Protein AF-A0A060TAT3-F1 (afdb_monomer)

Foldseek 3Di:
DDDDDDDDDDDDDDDDDDDDDDDDDDDDDPDVVVVVVVVVVVVVVVVVVVVVLVVLQVVLVVVLVVLQVCQVVVNHQLVSLVSVLCVLVDPPPPDPDPDPDDGDRDQNVVSLVVCLVPLVSLVVNLVVLVVCCVRPPPCVVLSVLSNLLSVLSNVVVVLVPDPVSVVVVVCVVVLCVVQPPDALVRLVVVLVVLVVVLVVVDPVDDNSNSVVSNSVSSNVNSSNVSVVSSVVSVVSVLVVQVVVVVVVVVVVVVVVVVVVVVCVVVPPPPPPDDPVVVVPPPDPPPPPDDDPVRVVVVVVVVVVVVVPDSDDDDDPPPPPPPPPDDDDDPPPPPQQVLNVVVVVVVPPDADPQKDWDDAWDVVLKAPFADAWDKTKIFGWDQDDDPVQPDPVDGDDTDGFWMKMKTFASPCQPPPDAKDKDKAAPPPDPDDDPQGKIKIWIGDPPRYMIIIHIGTPAAWQPDPDPPSFADFDDHRRITIGTTTHDDDDDDD

Secondary structure (DSSP, 8-state):
------------------------------SHHHHHHHHHHHHHHHHHHHHHHHHHHHHHHHHHHHHHHHHHTT---HHHHHHHHHTTT-S------S---------HHHHHHHHTT-HHHHHHHHHHHHHHHHH-SSSHHHHHHHHHHHHHHHHHHHHHH-TTHHHHGGGHHHHHHHHTT--HHHHHHHHHHHHHHHHTT-TTS-HHHHHHHHHHHHHHHHHHHHHHHHHHHHHHHHHHHHHHHHHHHHHHHHHHHHHHHHGGGGTT------GGGG-------------HHHHHHHHHHHHHHHHHSS--PPPP--S-------SPPP------HHHHHHHHHHHSPPPTTEEE---B-GGGS-SSSBPPEEEEEEEEE----TT---TTSPPPPEEEEEEEEEE-GGGTT-SSPPEEEEE-TT---S--SS-EEEEEEE-SSSBPPEEEEEE---B----STT---EEEEETTEEEEEEEBPP-----

Nearest PDB structures (foldseek):
  6ixg-assembly2_B  TM=2.049E-01  e=6.832E-01  Homo sapiens
  2v0o-assembly2_C  TM=2.155E-01  e=4.181E+00  Homo sapiens

Radius of gyration: 39.92 Å; Cα contacts (8 Å, |Δi|>4): 428; chains: 1; bounding box: 132×78×106 Å

Sequence (491 aa):
MSEYRFRGGRSDGRDRSRSPGRAVPRFQTPHMDRLANRRGARTEERQAAAWIASEDEFVLNQRKQGAVIRVRDGRAKPIDYLVAVLMPLDTHKQVQDDDEKEFDIRDPVELISSLAQEQKSLATLSEDAQGYLSLDKNHRDFWQMIVDLTNYTIAQFDDQDDPENRLVNTVAPDIDNVLRGKSYDELVTLEQKVNTMLNSGSPAVDTDFWSRMLKELLARKAKARLSQLYEQSLQKRVDDLKAEQRLLAQRTALELERKMTKSEDSKNLKIDYDPSMESGEMGSETKESVSYDEFMEQLQSRRSEIVTKRFVPKAPQRLNAEPFVDEPPQPEKVQDPVELLFLRESEIPLRENEEPFTNEEPQYSSSSGIKPKYLARVVNIIEWNKHNGNPDEPPPKAVNGYRFNIYYPQLINSKKAPTYKIVREGGKRRWYGNDECIIVFKAPDYYQDIAFRILDRQWDQSAHENAGFYSKFENGVLRLNFKFKRMVYRK

InterPro domains:
  IPR018816 Splicing factor cactin, central domain [PF10312] (43-229)
  IPR019134 Splicing factor Cactin, C-terminal [PF09732] (370-491)

Mean predicted aligned error: 20.98 Å

Solvent-accessible surface area (backbone atoms only — not comparable to full-atom values): 29689 Å² total; per-residue (Å²): 134,88,83,82,87,85,91,86,83,88,81,89,87,82,89,86,88,89,86,83,90,83,84,86,83,92,75,92,74,83,61,61,63,56,50,52,51,50,49,51,49,50,51,50,52,47,50,50,50,50,49,50,52,52,48,43,49,49,52,44,50,53,52,51,53,52,24,53,52,26,50,66,69,75,65,50,51,78,60,25,37,54,49,51,41,46,54,60,65,52,86,79,80,83,70,93,64,98,73,84,69,89,66,86,71,58,58,65,64,59,51,53,60,65,38,59,85,36,65,69,62,39,51,53,43,36,55,54,34,52,60,42,41,76,51,36,80,88,51,32,68,60,32,47,36,51,36,53,41,44,52,50,55,52,49,53,57,61,48,70,77,39,75,76,47,57,68,62,52,70,50,46,65,60,50,48,61,72,59,57,93,63,50,63,68,55,47,52,54,46,50,53,51,51,51,52,56,64,72,61,65,50,92,86,57,63,63,67,60,55,53,49,48,48,54,53,47,52,46,49,43,34,47,50,51,51,52,52,51,46,52,50,21,52,51,44,42,52,51,50,52,49,50,53,50,50,53,51,50,51,53,52,50,53,54,49,50,58,49,54,67,63,49,58,79,54,82,75,65,78,76,77,83,56,76,68,78,76,66,63,86,68,76,84,71,82,71,80,85,72,53,72,69,59,49,51,50,53,51,50,52,53,51,50,52,57,68,70,43,92,68,82,75,79,70,75,77,62,91,73,65,72,75,81,89,73,76,87,73,72,84,73,70,79,72,50,73,45,56,53,49,50,53,56,61,68,69,53,77,73,53,100,48,43,43,85,48,79,62,64,37,71,90,69,27,54,94,58,60,46,77,62,53,69,52,38,31,38,31,45,39,72,74,82,46,96,86,51,73,56,87,91,58,77,55,75,72,38,85,39,31,43,37,37,41,38,40,35,69,88,42,56,86,51,92,64,74,66,48,74,47,80,48,58,77,86,78,63,94,67,80,72,74,89,42,64,25,34,42,32,39,42,47,69,73,72,36,25,26,46,23,31,69,41,76,42,64,61,65,26,78,55,90,53,100,81,28,52,54,44,80,51,75,56,82,24,33,40,37,44,31,36,25,49,52,82,83,78,84,78,129

Structure (mmCIF, N/CA/C/O backbone):
data_AF-A0A060TAT3-F1
#
_entry.id   AF-A0A060TAT3-F1
#
loop_
_atom_site.group_PDB
_atom_site.id
_atom_site.type_symbol
_atom_site.label_atom_id
_atom_site.label_alt_id
_atom_site.label_comp_id
_atom_site.label_asym_id
_atom_site.label_entity_id
_atom_site.label_seq_id
_atom_site.pdbx_PDB_ins_code
_atom_site.Cartn_x
_atom_site.Cartn_y
_atom_site.Cartn_z
_atom_site.occupancy
_atom_site.B_iso_or_equiv
_atom_site.auth_seq_id
_atom_site.auth_comp_id
_atom_site.auth_asym_id
_atom_site.auth_atom_id
_atom_site.pdbx_PDB_model_num
ATOM 1 N N . MET A 1 1 ? 60.751 -5.055 40.871 1.00 37.62 1 MET A N 1
ATOM 2 C CA . MET A 1 1 ? 62.130 -5.463 41.199 1.00 37.62 1 MET A CA 1
ATOM 3 C C . MET A 1 1 ? 62.226 -6.962 41.007 1.00 37.62 1 MET A C 1
ATOM 5 O O . MET A 1 1 ? 61.554 -7.705 41.709 1.00 37.62 1 MET A O 1
ATOM 9 N N . SER A 1 2 ? 62.945 -7.356 39.956 1.00 35.03 2 SER A N 1
ATOM 10 C CA . SER A 1 2 ? 63.431 -8.716 39.711 1.00 35.03 2 SER A CA 1
ATOM 11 C C . SER A 1 2 ? 64.330 -9.195 40.844 1.00 35.03 2 SER A C 1
ATOM 13 O O . SER A 1 2 ? 65.024 -8.362 41.408 1.00 35.03 2 SER A O 1
ATOM 15 N N . GLU A 1 3 ? 64.386 -10.510 41.067 1.00 32.31 3 GLU A N 1
ATOM 16 C CA . GLU A 1 3 ? 65.619 -11.309 41.248 1.00 32.31 3 GLU A CA 1
ATOM 17 C C . GLU A 1 3 ? 65.210 -12.780 41.484 1.00 32.31 3 GLU A C 1
ATOM 19 O O . GLU A 1 3 ? 64.472 -13.091 42.408 1.00 32.31 3 GLU A O 1
ATOM 24 N N . TYR A 1 4 ? 65.310 -13.680 40.502 1.00 30.86 4 TYR A N 1
ATOM 25 C CA . TYR A 1 4 ? 66.477 -14.459 40.050 1.00 30.86 4 TYR A CA 1
ATOM 26 C C . TYR A 1 4 ? 67.124 -15.402 41.092 1.00 30.86 4 TYR A C 1
ATOM 28 O O . TYR A 1 4 ? 67.922 -14.978 41.910 1.00 30.86 4 TYR A O 1
ATOM 36 N N . ARG A 1 5 ? 66.837 -16.707 40.899 1.00 30.36 5 ARG A N 1
ATOM 37 C CA . ARG A 1 5 ? 67.712 -17.909 40.943 1.00 30.36 5 ARG A CA 1
ATOM 38 C C . ARG A 1 5 ? 68.649 -18.125 42.154 1.00 30.36 5 ARG A C 1
ATOM 40 O O . ARG A 1 5 ? 69.517 -17.307 42.394 1.00 30.36 5 ARG A O 1
ATOM 47 N N . PHE A 1 6 ? 68.723 -19.368 42.661 1.00 31.50 6 PHE A N 1
ATOM 48 C CA . PHE A 1 6 ? 69.771 -20.339 42.264 1.00 31.50 6 PHE A CA 1
ATOM 49 C C . PHE A 1 6 ? 69.633 -21.737 42.918 1.00 31.50 6 PHE A C 1
ATOM 51 O O . PHE A 1 6 ? 69.421 -21.867 44.113 1.00 31.50 6 PHE A O 1
ATOM 58 N N . ARG A 1 7 ? 69.831 -22.750 42.058 1.00 30.52 7 ARG A N 1
ATOM 59 C CA . ARG A 1 7 ? 70.445 -24.092 42.209 1.00 30.52 7 ARG A CA 1
ATOM 60 C C . ARG A 1 7 ? 70.282 -24.937 43.484 1.00 30.52 7 ARG A C 1
ATOM 62 O O . ARG A 1 7 ? 70.786 -24.603 44.544 1.00 30.52 7 ARG A O 1
ATOM 69 N N . GLY A 1 8 ? 69.943 -26.201 43.228 1.00 30.80 8 GLY A N 1
ATOM 70 C CA . GLY A 1 8 ? 70.517 -27.366 43.906 1.00 30.80 8 GLY A CA 1
ATOM 71 C C . GLY A 1 8 ? 70.014 -28.654 43.257 1.00 30.80 8 GLY A C 1
ATOM 72 O O . GLY A 1 8 ? 68.814 -28.879 43.219 1.00 30.80 8 GLY A O 1
ATOM 73 N N . GLY A 1 9 ? 70.905 -29.464 42.683 1.00 29.52 9 GLY A N 1
ATOM 74 C CA . GLY A 1 9 ? 70.575 -30.758 42.079 1.00 29.52 9 GLY A CA 1
ATOM 75 C C . GLY A 1 9 ? 71.502 -31.866 42.580 1.00 29.52 9 GLY A C 1
ATOM 76 O O . GLY A 1 9 ? 72.543 -31.552 43.157 1.00 29.52 9 GLY A O 1
ATOM 77 N N . ARG A 1 10 ? 71.143 -33.112 42.208 1.00 32.22 10 ARG A N 1
ATOM 78 C CA . ARG A 1 10 ? 71.786 -34.436 42.449 1.00 32.22 10 ARG A CA 1
ATOM 79 C C . ARG A 1 10 ? 71.304 -35.133 43.736 1.00 32.22 10 ARG A C 1
ATOM 81 O O . ARG A 1 10 ? 71.122 -34.453 44.731 1.00 32.22 10 ARG A O 1
ATOM 88 N N . SER A 1 11 ? 71.085 -36.449 43.818 1.00 31.08 11 SER A N 1
ATOM 89 C CA . SER A 1 11 ? 71.169 -37.608 42.901 1.00 31.08 11 SER A CA 1
ATOM 90 C C . SER A 1 11 ? 70.592 -38.847 43.628 1.00 31.08 11 SER A C 1
ATOM 92 O O . SER A 1 11 ? 70.375 -38.784 44.833 1.00 31.08 11 SER A O 1
ATOM 94 N N . ASP A 1 12 ? 70.448 -39.958 42.891 1.00 34.22 12 ASP A N 1
ATOM 95 C CA . ASP A 1 12 ? 70.197 -41.350 43.328 1.00 34.22 12 ASP A CA 1
ATOM 96 C C . ASP A 1 12 ? 68.744 -41.718 43.674 1.00 34.22 12 ASP A C 1
ATOM 98 O O . ASP A 1 12 ? 68.076 -41.053 44.446 1.00 34.22 12 ASP A O 1
ATOM 102 N N . GLY A 1 13 ? 68.145 -42.794 43.165 1.00 30.94 13 GLY A N 1
ATOM 103 C CA . GLY A 1 13 ? 68.623 -43.903 42.344 1.00 30.94 13 GLY A CA 1
ATOM 104 C C . GLY A 1 13 ? 67.716 -45.114 42.601 1.00 30.94 13 GLY A C 1
ATOM 105 O O . GLY A 1 13 ? 67.409 -45.385 43.759 1.00 30.94 13 GLY A O 1
ATOM 106 N N . ARG A 1 14 ? 67.290 -45.807 41.530 1.00 36.00 14 ARG A N 1
ATOM 107 C CA . ARG A 1 14 ? 67.058 -47.270 41.386 1.00 36.00 14 ARG A CA 1
ATOM 108 C C . ARG A 1 14 ? 66.013 -47.570 40.298 1.00 36.00 14 ARG A C 1
ATOM 110 O O . ARG A 1 14 ? 64.833 -47.287 40.454 1.00 36.00 14 ARG A O 1
ATOM 117 N N . ASP A 1 15 ? 66.523 -48.093 39.176 1.00 34.56 15 ASP A N 1
ATOM 118 C CA . ASP A 1 15 ? 66.200 -49.398 38.561 1.00 34.56 15 ASP A CA 1
ATOM 119 C C . ASP A 1 15 ? 64.866 -50.076 38.938 1.00 34.56 15 ASP A C 1
ATOM 121 O O . ASP A 1 15 ? 64.507 -50.130 40.104 1.00 34.56 15 ASP A O 1
ATOM 125 N N . ARG A 1 16 ? 64.145 -50.814 38.087 1.00 35.34 16 ARG A N 1
ATOM 126 C CA . ARG A 1 16 ? 64.180 -51.190 36.659 1.00 35.34 16 ARG A CA 1
ATOM 127 C C . ARG A 1 16 ? 62.972 -52.127 36.493 1.00 35.34 16 ARG A C 1
ATOM 129 O O . ARG A 1 16 ? 62.815 -53.048 37.290 1.00 35.34 16 ARG A O 1
ATOM 136 N N . SER A 1 17 ? 62.202 -52.010 35.417 1.00 36.19 17 SER A N 1
ATOM 137 C CA . SER A 1 17 ? 61.593 -53.185 34.764 1.00 36.19 17 SER A CA 1
ATOM 138 C C . SER A 1 17 ? 61.330 -52.851 33.297 1.00 36.19 17 SER A C 1
ATOM 140 O O . SER A 1 17 ? 60.596 -51.924 32.973 1.00 36.19 17 SER A O 1
ATOM 142 N N . ARG A 1 18 ? 62.011 -53.576 32.406 1.00 34.19 18 ARG A N 1
ATOM 143 C CA . ARG A 1 18 ? 61.901 -53.496 30.943 1.00 34.19 18 ARG A CA 1
ATOM 144 C C . ARG A 1 18 ? 60.857 -54.494 30.445 1.00 34.19 18 ARG A C 1
ATOM 146 O O . ARG A 1 18 ? 60.879 -55.631 30.914 1.00 34.19 18 ARG A O 1
ATOM 153 N N . SER A 1 19 ? 60.130 -54.130 29.382 1.00 36.72 19 SER A N 1
ATOM 154 C CA . SER A 1 19 ? 60.137 -54.765 28.032 1.00 36.72 19 SER A CA 1
ATOM 155 C C . SER A 1 19 ? 58.791 -54.554 27.300 1.00 36.72 19 SER A C 1
ATOM 157 O O . SER A 1 19 ? 57.791 -54.331 27.972 1.00 36.72 19 SER A O 1
ATOM 159 N N . PRO A 1 20 ? 58.684 -54.774 25.971 1.00 45.22 20 PRO A N 1
ATOM 160 C CA . PRO A 1 20 ? 59.514 -54.281 24.865 1.00 45.22 20 PRO A CA 1
ATOM 161 C C . PRO A 1 20 ? 58.661 -53.631 23.735 1.00 45.22 20 PRO A C 1
ATOM 163 O O . PRO A 1 20 ? 57.437 -53.707 23.726 1.00 45.22 20 PRO A O 1
ATOM 166 N N . GLY A 1 21 ? 59.316 -52.953 22.784 1.00 36.34 21 GLY A N 1
ATOM 167 C CA . GLY A 1 21 ? 58.682 -52.062 21.802 1.00 36.34 21 GLY A CA 1
ATOM 168 C C . GLY A 1 21 ? 57.994 -52.691 20.582 1.00 36.34 21 GLY A C 1
ATOM 169 O O . GLY A 1 21 ? 58.075 -53.891 20.327 1.00 36.34 21 GLY A O 1
ATOM 170 N N . ARG A 1 22 ? 57.378 -51.821 19.766 1.00 32.12 22 ARG A N 1
ATOM 171 C CA . ARG A 1 22 ? 57.072 -52.088 18.353 1.00 32.12 22 ARG A CA 1
ATOM 172 C C . ARG A 1 22 ? 57.043 -50.793 17.531 1.00 32.12 22 ARG A C 1
ATOM 174 O O . ARG A 1 22 ? 56.661 -49.738 18.024 1.00 32.12 22 ARG A O 1
ATOM 181 N N . ALA A 1 23 ? 57.523 -50.915 16.298 1.00 36.69 23 ALA A N 1
ATOM 182 C CA . ALA A 1 23 ? 57.839 -49.861 15.345 1.00 36.69 23 ALA A CA 1
ATOM 183 C C . ALA A 1 23 ? 56.617 -49.141 14.730 1.00 36.69 23 ALA A C 1
ATOM 185 O O . ALA A 1 23 ? 55.512 -49.675 14.680 1.00 36.69 23 ALA A O 1
ATOM 186 N N . VAL A 1 24 ? 56.888 -47.929 14.236 1.00 46.41 24 VAL A N 1
ATOM 187 C CA . VAL A 1 24 ? 56.009 -46.966 13.537 1.00 46.41 24 VAL A CA 1
ATOM 188 C C . VAL A 1 24 ? 55.387 -47.556 12.253 1.00 46.41 24 VAL A C 1
ATOM 190 O O . VAL A 1 24 ? 56.015 -48.405 11.619 1.00 46.41 24 VAL A O 1
ATOM 193 N N . PRO A 1 25 ? 54.241 -47.027 11.773 1.00 42.84 25 PRO A N 1
ATOM 194 C CA . PRO A 1 25 ? 54.358 -46.301 10.507 1.00 42.84 25 PRO A CA 1
ATOM 195 C C . PRO A 1 25 ? 53.511 -45.021 10.410 1.00 42.84 25 PRO A C 1
ATOM 197 O O . PRO A 1 25 ? 52.386 -44.906 10.887 1.00 42.84 25 PRO A O 1
ATOM 200 N N . ARG A 1 26 ? 54.106 -44.057 9.714 1.00 47.06 26 ARG A N 1
ATOM 201 C CA . ARG A 1 26 ? 53.543 -42.798 9.232 1.00 47.06 26 ARG A CA 1
ATOM 202 C C . ARG A 1 26 ? 52.521 -43.096 8.124 1.00 47.06 26 ARG A C 1
ATOM 204 O O . ARG A 1 26 ? 52.922 -43.599 7.081 1.00 47.06 26 ARG A O 1
ATOM 211 N N . PHE A 1 27 ? 51.251 -42.730 8.308 1.00 39.78 27 PHE A N 1
ATOM 212 C CA . PHE A 1 27 ? 50.271 -42.643 7.216 1.00 39.78 27 PHE A CA 1
ATOM 213 C C . PHE A 1 27 ? 49.669 -41.238 7.131 1.00 39.78 27 PHE A C 1
ATOM 215 O O . PHE A 1 27 ? 49.201 -40.665 8.110 1.00 39.78 27 PHE A O 1
ATOM 222 N N . GLN A 1 28 ? 49.750 -40.682 5.924 1.00 46.25 28 GLN A N 1
ATOM 223 C CA . GLN A 1 28 ? 49.116 -39.448 5.479 1.00 46.25 28 GLN A CA 1
ATOM 224 C C . GLN A 1 28 ? 47.589 -39.590 5.517 1.00 46.25 28 GLN A C 1
ATOM 226 O O . GLN A 1 28 ? 47.087 -40.617 5.081 1.00 46.25 28 GLN A O 1
ATOM 231 N N . THR A 1 29 ? 46.860 -38.549 5.933 1.00 46.97 29 THR A N 1
ATOM 232 C CA . THR A 1 29 ? 45.615 -38.091 5.268 1.00 46.97 29 THR A CA 1
ATOM 233 C C . THR A 1 29 ? 45.132 -36.731 5.827 1.00 46.97 29 THR A C 1
ATOM 235 O O . THR A 1 29 ? 44.264 -36.688 6.688 1.00 46.97 29 THR A O 1
ATOM 238 N N . PRO A 1 30 ? 45.587 -35.575 5.296 1.00 50.81 30 PRO A N 1
ATOM 239 C CA . PRO A 1 30 ? 44.972 -34.263 5.562 1.00 50.81 30 PRO A CA 1
ATOM 240 C C . PRO A 1 30 ? 43.767 -33.956 4.642 1.00 50.81 30 PRO A C 1
ATOM 242 O O . PRO A 1 30 ? 43.375 -32.799 4.486 1.00 50.81 30 PRO A O 1
ATOM 245 N N . HIS A 1 31 ? 43.214 -34.962 3.950 1.00 47.78 31 HIS A N 1
ATOM 246 C CA . HIS A 1 31 ? 42.225 -34.755 2.884 1.00 47.78 31 HIS A CA 1
ATOM 247 C C . HIS A 1 31 ? 40.765 -34.940 3.345 1.00 47.78 31 HIS A C 1
ATOM 249 O O . HIS A 1 31 ? 39.872 -34.308 2.782 1.00 47.78 31 HIS A O 1
ATOM 255 N N . MET A 1 32 ? 40.496 -35.750 4.380 1.00 45.78 32 MET A N 1
ATOM 256 C CA . MET A 1 32 ? 39.121 -35.996 4.855 1.00 45.78 32 MET A CA 1
ATOM 257 C C . MET A 1 32 ? 38.583 -34.872 5.755 1.00 45.78 32 MET A C 1
ATOM 259 O O . MET A 1 32 ? 37.434 -34.469 5.578 1.00 45.78 32 MET A O 1
ATOM 263 N N . ASP A 1 33 ? 39.422 -34.259 6.597 1.00 50.03 33 ASP A N 1
ATOM 264 C CA . ASP A 1 33 ? 39.022 -33.100 7.416 1.00 50.03 33 ASP A CA 1
ATOM 265 C C . ASP A 1 33 ? 38.745 -31.850 6.574 1.00 50.03 33 ASP A C 1
ATOM 267 O O . ASP A 1 33 ? 37.826 -31.090 6.864 1.00 50.03 33 ASP A O 1
ATOM 271 N N . ARG A 1 34 ? 39.461 -31.654 5.456 1.00 49.47 34 ARG A N 1
ATOM 272 C CA . ARG A 1 34 ? 39.168 -30.553 4.518 1.00 49.47 34 ARG A CA 1
ATOM 273 C C . ARG A 1 34 ? 37.835 -30.737 3.792 1.00 49.47 34 ARG A C 1
ATOM 275 O O . ARG A 1 34 ? 37.200 -29.745 3.450 1.00 49.47 34 ARG A O 1
ATOM 282 N N . LEU A 1 35 ? 37.406 -31.976 3.547 1.00 50.06 35 LEU A N 1
ATOM 283 C CA . LEU A 1 35 ? 36.107 -32.276 2.936 1.00 50.06 35 LEU A CA 1
ATOM 284 C C . LEU A 1 35 ? 34.961 -32.151 3.947 1.00 50.06 35 LEU A C 1
ATOM 286 O O . LEU A 1 35 ? 33.912 -31.623 3.587 1.00 50.06 35 LEU A O 1
ATOM 290 N N . ALA A 1 36 ? 35.160 -32.585 5.195 1.00 52.50 36 ALA A N 1
ATOM 291 C CA . ALA A 1 36 ? 34.190 -32.416 6.277 1.00 52.50 36 ALA A CA 1
ATOM 292 C C . ALA A 1 36 ? 34.006 -30.935 6.650 1.00 52.50 36 ALA A C 1
ATOM 294 O O . ALA A 1 36 ? 32.874 -30.463 6.712 1.00 52.50 36 ALA A O 1
ATOM 295 N N . ASN A 1 37 ? 35.100 -30.173 6.757 1.00 55.16 37 ASN A N 1
ATOM 296 C CA . ASN A 1 37 ? 35.053 -28.734 7.024 1.00 55.16 37 ASN A CA 1
ATOM 297 C C . ASN A 1 37 ? 34.470 -27.942 5.835 1.00 55.16 37 ASN A C 1
ATOM 299 O O . ASN A 1 37 ? 33.720 -26.996 6.027 1.00 55.16 37 ASN A O 1
ATOM 303 N N . ARG A 1 38 ? 34.703 -28.382 4.585 1.00 52.72 38 ARG A N 1
ATOM 304 C CA . ARG A 1 38 ? 33.996 -27.847 3.400 1.00 52.72 38 ARG A CA 1
ATOM 305 C C . ARG A 1 38 ? 32.508 -28.194 3.376 1.00 52.72 38 ARG A C 1
ATOM 307 O O . ARG A 1 38 ? 31.738 -27.442 2.794 1.00 52.72 38 ARG A O 1
ATOM 314 N N . ARG A 1 39 ? 32.090 -29.332 3.939 1.00 54.44 39 ARG A N 1
ATOM 315 C CA . ARG A 1 39 ? 30.668 -29.701 4.047 1.00 54.44 39 ARG A CA 1
ATOM 316 C C . ARG A 1 39 ? 29.967 -28.886 5.135 1.00 54.44 39 ARG A C 1
ATOM 318 O O . ARG A 1 39 ? 28.882 -28.401 4.849 1.00 54.44 39 ARG A O 1
ATOM 325 N N . GLY A 1 40 ? 30.613 -28.680 6.287 1.00 60.47 40 GLY A N 1
ATOM 326 C CA . GLY A 1 40 ? 30.165 -27.778 7.357 1.00 60.47 40 GLY A CA 1
ATOM 327 C C . GLY A 1 40 ? 30.056 -26.322 6.895 1.00 60.47 40 GLY A C 1
ATOM 328 O O . GLY A 1 40 ? 28.987 -25.726 6.990 1.00 60.47 40 GLY A O 1
ATOM 329 N N . ALA A 1 41 ? 31.104 -25.802 6.248 1.00 60.31 41 ALA A N 1
ATOM 330 C CA . ALA A 1 41 ? 31.089 -24.468 5.647 1.00 60.31 41 ALA A CA 1
ATOM 331 C C . ALA A 1 41 ? 30.001 -24.330 4.569 1.00 60.31 41 ALA A C 1
ATOM 333 O O . ALA A 1 41 ? 29.292 -23.338 4.544 1.00 60.31 41 ALA A O 1
ATOM 334 N N . ARG A 1 42 ? 29.775 -25.351 3.727 1.00 59.81 42 ARG A N 1
ATOM 335 C CA . ARG A 1 42 ? 28.671 -25.339 2.746 1.00 59.81 42 ARG A CA 1
ATOM 336 C C . ARG A 1 42 ? 27.288 -25.392 3.390 1.00 59.81 42 ARG A C 1
ATOM 338 O O . ARG A 1 42 ? 26.340 -24.885 2.802 1.00 59.81 42 ARG A O 1
ATOM 345 N N . THR A 1 43 ? 27.128 -26.053 4.535 1.00 70.00 43 THR A N 1
ATOM 346 C CA . THR A 1 43 ? 25.853 -26.047 5.266 1.00 70.00 43 THR A CA 1
ATOM 347 C C . THR A 1 43 ? 25.607 -24.708 5.949 1.00 70.00 43 THR A C 1
ATOM 349 O O . THR A 1 43 ? 24.483 -24.223 5.888 1.00 70.00 43 THR A O 1
ATOM 352 N N . GLU A 1 44 ? 26.644 -24.078 6.498 1.00 69.62 44 GLU A N 1
ATOM 353 C CA . GLU A 1 44 ? 26.577 -22.728 7.069 1.00 69.62 44 GLU A CA 1
ATOM 354 C C . GLU A 1 44 ? 26.340 -21.670 5.983 1.00 69.62 44 GLU A C 1
ATOM 356 O O . GLU A 1 44 ? 25.444 -20.850 6.127 1.00 69.62 44 GLU A O 1
ATOM 361 N N . GLU A 1 45 ? 27.034 -21.743 4.843 1.00 70.31 45 GLU A N 1
ATOM 362 C CA . GLU A 1 45 ? 26.798 -20.891 3.666 1.00 70.31 45 GLU A CA 1
ATOM 363 C C . GLU A 1 45 ? 25.371 -21.048 3.131 1.00 70.31 45 GLU A C 1
ATOM 365 O O . GLU A 1 45 ? 24.743 -20.067 2.747 1.00 70.31 45 GLU A O 1
ATOM 370 N N . ARG A 1 46 ? 24.823 -22.272 3.123 1.00 69.81 46 ARG A N 1
ATOM 371 C CA . ARG A 1 46 ? 23.429 -22.518 2.719 1.00 69.81 46 ARG A CA 1
ATOM 372 C C . ARG A 1 46 ? 22.427 -21.951 3.715 1.00 69.81 46 ARG A C 1
ATOM 374 O O . ARG A 1 46 ? 21.409 -21.422 3.286 1.00 69.81 46 ARG A O 1
ATOM 381 N N . GLN A 1 47 ? 22.694 -22.065 5.014 1.00 75.38 47 GLN A N 1
ATOM 382 C CA . GLN A 1 47 ? 21.846 -21.475 6.051 1.00 75.38 47 GLN A CA 1
ATOM 383 C C . GLN A 1 47 ? 21.912 -19.947 6.012 1.00 75.38 47 GLN A C 1
ATOM 385 O O . GLN A 1 47 ? 20.871 -19.303 6.067 1.00 75.38 47 GLN A O 1
ATOM 390 N N . ALA A 1 48 ? 23.100 -19.373 5.821 1.00 70.75 48 ALA A N 1
ATOM 391 C CA . ALA A 1 48 ? 23.289 -17.941 5.635 1.00 70.75 48 ALA A CA 1
ATOM 392 C C . ALA A 1 48 ? 22.588 -17.444 4.362 1.00 70.75 48 ALA A C 1
ATOM 394 O O . ALA A 1 48 ? 21.874 -16.452 4.411 1.00 70.75 48 ALA A O 1
ATOM 395 N N . ALA A 1 49 ? 22.707 -18.161 3.241 1.00 74.62 49 ALA A N 1
ATOM 396 C CA . ALA A 1 49 ? 22.011 -17.815 2.003 1.00 74.62 49 ALA A CA 1
ATOM 397 C C . ALA A 1 49 ? 20.484 -17.932 2.133 1.00 74.62 49 ALA A C 1
ATOM 399 O O . ALA A 1 49 ? 19.763 -17.102 1.588 1.00 74.62 49 ALA A O 1
ATOM 400 N N . ALA A 1 50 ? 19.983 -18.934 2.861 1.00 77.25 50 ALA A N 1
ATOM 401 C CA . ALA A 1 50 ? 18.558 -19.058 3.159 1.00 77.25 50 ALA A CA 1
ATOM 402 C C . ALA A 1 50 ? 18.067 -17.917 4.063 1.00 77.25 50 ALA A C 1
ATOM 404 O O . ALA A 1 50 ? 16.977 -17.396 3.846 1.00 77.25 50 ALA A O 1
ATOM 405 N N . TRP A 1 51 ? 18.885 -17.498 5.030 1.00 76.25 51 TRP A N 1
ATOM 406 C CA . TRP A 1 51 ? 18.584 -16.370 5.906 1.00 76.25 51 TRP A CA 1
ATOM 407 C C . TRP A 1 51 ? 18.556 -15.044 5.134 1.00 76.25 51 TRP A C 1
ATOM 409 O O . TRP A 1 51 ? 17.569 -14.321 5.218 1.00 76.25 51 TRP A O 1
ATOM 419 N N . ILE A 1 52 ? 19.556 -14.786 4.285 1.00 76.81 52 ILE A N 1
ATOM 420 C CA . ILE A 1 52 ? 19.592 -13.613 3.396 1.00 76.81 52 ILE A CA 1
ATOM 421 C C . ILE A 1 52 ? 18.393 -13.623 2.443 1.00 76.81 52 ILE A C 1
ATOM 423 O O . ILE A 1 52 ? 17.732 -12.610 2.283 1.00 76.81 52 ILE A O 1
ATOM 427 N N . ALA A 1 53 ? 18.041 -14.776 1.864 1.00 79.50 53 ALA A N 1
ATOM 428 C CA . ALA A 1 53 ? 16.867 -14.873 0.999 1.00 79.50 53 ALA A CA 1
ATOM 429 C C . ALA A 1 53 ? 15.558 -14.566 1.746 1.00 79.50 53 ALA A C 1
ATOM 431 O O . ALA A 1 53 ? 14.673 -13.936 1.172 1.00 79.50 53 ALA A O 1
ATOM 432 N N . SER A 1 54 ? 15.441 -14.983 3.013 1.00 79.50 54 SER A N 1
ATOM 433 C CA . SER A 1 54 ? 14.287 -14.637 3.850 1.00 79.50 54 SER A CA 1
ATOM 434 C C . SER A 1 54 ? 14.264 -13.158 4.252 1.00 79.50 54 SER A C 1
ATOM 436 O O . SER A 1 54 ? 13.190 -12.576 4.375 1.00 79.50 54 SER A O 1
ATOM 438 N N . GLU A 1 55 ? 15.433 -12.532 4.412 1.00 83.81 55 GLU A N 1
ATOM 439 C CA . GLU A 1 55 ? 15.557 -11.093 4.656 1.00 83.81 55 GLU A CA 1
ATOM 440 C C . GLU A 1 55 ? 15.193 -10.286 3.401 1.00 83.81 55 GLU A C 1
ATOM 442 O O . GLU A 1 55 ? 14.393 -9.358 3.489 1.00 83.81 55 GLU A O 1
ATOM 447 N N . ASP A 1 56 ? 15.680 -10.687 2.224 1.00 84.69 56 ASP A N 1
ATOM 448 C CA . ASP A 1 56 ? 15.336 -10.075 0.936 1.00 84.69 56 ASP A CA 1
ATOM 449 C C . ASP A 1 56 ? 13.825 -10.146 0.666 1.00 84.69 56 ASP A C 1
ATOM 451 O O . ASP A 1 56 ? 13.216 -9.163 0.238 1.00 84.69 56 ASP A O 1
ATOM 455 N N . GLU A 1 57 ? 13.197 -11.291 0.954 1.00 83.75 57 GLU A N 1
ATOM 456 C CA . GLU A 1 57 ? 11.747 -11.474 0.837 1.00 83.75 57 GLU A CA 1
ATOM 457 C C . GLU A 1 57 ? 10.982 -10.579 1.823 1.00 83.75 57 GLU A C 1
ATOM 459 O O . GLU A 1 57 ? 9.990 -9.944 1.457 1.00 83.75 57 GLU A O 1
ATOM 464 N N . PHE A 1 58 ? 11.467 -10.460 3.061 1.00 84.62 58 PHE A N 1
ATOM 465 C CA . PHE A 1 58 ? 10.888 -9.558 4.052 1.00 84.62 58 PHE A CA 1
ATOM 466 C C . PHE A 1 58 ? 10.985 -8.089 3.617 1.00 84.62 58 PHE A C 1
ATOM 468 O O . PHE A 1 58 ? 9.990 -7.363 3.670 1.00 84.62 58 PHE A O 1
ATOM 475 N N . VAL A 1 59 ? 12.150 -7.653 3.128 1.00 87.06 59 VAL A N 1
ATOM 476 C CA . VAL A 1 59 ? 12.361 -6.292 2.614 1.00 87.06 59 VAL A CA 1
ATOM 477 C C . VAL A 1 59 ? 11.470 -6.029 1.402 1.00 87.06 59 VAL A C 1
ATOM 479 O O . VAL A 1 59 ? 10.869 -4.956 1.306 1.00 87.06 59 VAL A O 1
ATOM 482 N N . LEU A 1 60 ? 11.338 -6.998 0.492 1.00 87.06 60 LEU A N 1
ATOM 483 C CA . LEU A 1 60 ? 10.441 -6.899 -0.656 1.00 87.06 60 LEU A CA 1
ATOM 484 C C . LEU A 1 60 ? 8.992 -6.699 -0.204 1.00 87.06 60 LEU A C 1
ATOM 486 O O . LEU A 1 60 ? 8.329 -5.771 -0.668 1.00 87.06 60 LEU A O 1
ATOM 490 N N . ASN A 1 61 ? 8.517 -7.517 0.735 1.00 85.62 61 ASN A N 1
ATOM 491 C CA . ASN A 1 61 ? 7.160 -7.421 1.266 1.00 85.62 61 ASN A CA 1
ATOM 492 C C . ASN A 1 61 ? 6.923 -6.085 1.980 1.00 85.62 61 ASN A C 1
ATOM 494 O O . ASN A 1 61 ? 5.903 -5.438 1.747 1.00 85.62 61 ASN A O 1
ATOM 498 N N . GLN A 1 62 ? 7.889 -5.612 2.770 1.00 85.12 62 GLN A N 1
ATOM 499 C CA . GLN A 1 62 ? 7.815 -4.308 3.427 1.00 85.12 62 GLN A CA 1
ATOM 500 C C . GLN A 1 62 ? 7.733 -3.160 2.409 1.00 85.12 62 GLN A C 1
ATOM 502 O O . GLN A 1 62 ? 6.921 -2.243 2.562 1.00 85.12 62 GLN A O 1
ATOM 507 N N . ARG A 1 63 ? 8.543 -3.211 1.343 1.00 89.19 63 ARG A N 1
ATOM 508 C CA . ARG A 1 63 ? 8.511 -2.227 0.251 1.00 89.19 63 ARG A CA 1
ATOM 509 C C . ARG A 1 63 ? 7.169 -2.244 -0.482 1.00 89.19 63 ARG A C 1
ATOM 511 O O . ARG A 1 63 ? 6.591 -1.172 -0.679 1.00 89.19 63 ARG A O 1
ATOM 518 N N . LYS A 1 64 ? 6.647 -3.435 -0.810 1.00 86.81 64 LYS A N 1
ATOM 519 C CA . LYS A 1 64 ? 5.336 -3.622 -1.456 1.00 86.81 64 LYS A CA 1
ATOM 520 C C . LYS A 1 64 ? 4.195 -3.073 -0.597 1.00 86.81 64 LYS A C 1
ATOM 522 O O . LYS A 1 64 ? 3.428 -2.236 -1.065 1.00 86.81 64 LYS A O 1
ATOM 527 N N . GLN A 1 65 ? 4.133 -3.445 0.682 1.00 83.81 65 GLN A N 1
ATOM 528 C CA . GLN A 1 65 ? 3.126 -2.932 1.619 1.00 83.81 65 GLN A CA 1
ATOM 529 C C . GLN A 1 65 ? 3.213 -1.410 1.777 1.00 83.81 65 GLN A C 1
ATOM 531 O O . GLN A 1 65 ? 2.206 -0.706 1.698 1.00 83.81 65 GLN A O 1
ATOM 536 N N . GLY A 1 66 ? 4.425 -0.874 1.938 1.00 83.88 66 GLY A N 1
ATOM 537 C CA . GLY A 1 66 ? 4.634 0.566 2.037 1.00 83.88 66 GLY A CA 1
ATOM 538 C C . GLY A 1 66 ? 4.217 1.322 0.772 1.00 83.88 66 GLY A C 1
ATOM 539 O O . GLY A 1 66 ? 3.761 2.460 0.875 1.00 83.88 66 GLY A O 1
ATOM 540 N N . ALA A 1 67 ? 4.383 0.728 -0.414 1.00 86.31 67 ALA A N 1
ATOM 541 C CA . ALA A 1 67 ? 3.910 1.296 -1.678 1.00 86.31 67 ALA A CA 1
ATOM 542 C C . ALA A 1 67 ? 2.376 1.341 -1.730 1.00 86.31 67 ALA A C 1
ATOM 544 O O . ALA A 1 67 ? 1.810 2.397 -2.005 1.00 86.31 67 ALA A O 1
ATOM 545 N N . VAL A 1 68 ? 1.704 0.248 -1.355 1.00 83.00 68 VAL A N 1
ATOM 546 C CA . VAL A 1 68 ? 0.233 0.174 -1.295 1.00 83.00 68 VAL A CA 1
ATOM 547 C C . VAL A 1 68 ? -0.346 1.233 -0.353 1.00 83.00 68 VAL A C 1
ATOM 549 O O . VAL A 1 68 ? -1.269 1.955 -0.727 1.00 83.00 68 VAL A O 1
ATOM 552 N N . ILE A 1 69 ? 0.233 1.397 0.841 1.00 82.38 69 ILE A N 1
ATOM 553 C CA . ILE A 1 69 ? -0.206 2.423 1.801 1.00 82.38 69 ILE A CA 1
ATOM 554 C C . ILE A 1 69 ? -0.036 3.833 1.218 1.00 82.38 69 ILE A C 1
ATOM 556 O O . ILE A 1 69 ? -0.911 4.680 1.381 1.00 82.38 69 ILE A O 1
ATOM 560 N N . ARG A 1 70 ? 1.069 4.100 0.512 1.00 85.31 70 ARG A N 1
ATOM 561 C CA . ARG A 1 70 ? 1.322 5.414 -0.100 1.00 85.31 70 ARG A CA 1
ATOM 562 C C . ARG A 1 70 ? 0.353 5.737 -1.236 1.00 85.31 70 ARG A C 1
ATOM 564 O O . ARG A 1 70 ? -0.083 6.885 -1.315 1.00 85.31 70 ARG A O 1
ATOM 571 N N . VAL A 1 71 ? -0.012 4.750 -2.059 1.00 84.69 71 VAL A N 1
ATOM 572 C CA . VAL A 1 71 ? -1.068 4.885 -3.082 1.00 84.69 71 VAL A CA 1
ATOM 573 C C . VAL A 1 71 ? -2.406 5.183 -2.419 1.00 84.69 71 VAL A C 1
ATOM 575 O O . VAL A 1 71 ? -3.062 6.154 -2.786 1.00 84.69 71 VAL A O 1
ATOM 578 N N . ARG A 1 72 ? -2.758 4.434 -1.370 1.00 80.50 72 ARG A N 1
ATOM 579 C CA . ARG A 1 72 ? -3.994 4.646 -0.606 1.00 80.50 72 ARG A CA 1
ATOM 580 C C . ARG A 1 72 ? -4.083 6.042 0.020 1.00 80.50 72 ARG A C 1
ATOM 582 O O . ARG A 1 72 ? -5.153 6.640 0.041 1.00 80.50 72 ARG A O 1
ATOM 589 N N . ASP A 1 73 ? -2.974 6.558 0.540 1.00 80.81 73 ASP A N 1
ATOM 590 C CA . ASP A 1 73 ? -2.927 7.848 1.235 1.00 80.81 73 ASP A CA 1
ATOM 591 C C . ASP A 1 73 ? -2.751 9.053 0.280 1.00 80.81 73 ASP A C 1
ATOM 593 O O . ASP A 1 73 ? -2.580 10.182 0.748 1.00 80.81 73 ASP A O 1
ATOM 597 N N . GLY A 1 74 ? -2.735 8.838 -1.044 1.00 81.81 74 GLY A N 1
ATOM 598 C CA . GLY A 1 74 ? -2.555 9.898 -2.048 1.00 81.81 74 GLY A CA 1
ATOM 599 C C . GLY A 1 74 ? -1.149 10.516 -2.078 1.00 81.81 74 GLY A C 1
ATOM 600 O O . GLY A 1 74 ? -0.957 11.602 -2.619 1.00 81.81 74 GLY A O 1
ATOM 601 N N . ARG A 1 75 ? -0.152 9.845 -1.485 1.00 84.69 75 ARG A N 1
ATOM 602 C CA . ARG A 1 75 ? 1.261 10.274 -1.418 1.00 84.69 75 ARG A CA 1
ATOM 603 C C . ARG A 1 75 ? 2.182 9.324 -2.192 1.00 84.69 75 ARG A C 1
ATOM 605 O O . ARG A 1 75 ? 3.335 9.119 -1.808 1.00 84.69 75 ARG A O 1
ATOM 612 N N . ALA A 1 76 ? 1.658 8.703 -3.245 1.00 85.69 76 ALA A N 1
ATOM 613 C CA . ALA A 1 76 ? 2.387 7.725 -4.038 1.00 85.69 76 ALA A CA 1
ATOM 614 C C . ALA A 1 76 ? 3.499 8.353 -4.874 1.00 85.69 76 ALA A C 1
ATOM 616 O O . ALA A 1 76 ? 3.322 9.375 -5.538 1.00 85.69 76 ALA A O 1
ATOM 617 N N . LYS A 1 77 ? 4.641 7.669 -4.876 1.00 88.00 77 LYS A N 1
ATOM 618 C CA . LYS A 1 77 ? 5.713 7.879 -5.843 1.00 88.00 77 LYS A CA 1
ATOM 619 C C . LYS A 1 77 ? 5.388 7.143 -7.150 1.00 88.00 77 LYS A C 1
ATOM 621 O O . LYS A 1 77 ? 4.656 6.154 -7.118 1.00 88.00 77 LYS A O 1
ATOM 626 N N . PRO A 1 78 ? 5.997 7.533 -8.282 1.00 86.38 78 PRO A N 1
ATOM 627 C CA . PRO A 1 78 ? 5.914 6.800 -9.546 1.00 86.38 78 PRO A CA 1
ATOM 628 C C . PRO A 1 78 ? 6.096 5.281 -9.433 1.00 86.38 78 PRO A C 1
ATOM 630 O O . PRO A 1 78 ? 5.297 4.517 -9.969 1.00 86.38 78 PRO A O 1
ATOM 633 N N . ILE A 1 79 ? 7.104 4.846 -8.674 1.00 89.25 79 ILE A N 1
ATOM 634 C CA . ILE A 1 79 ? 7.395 3.428 -8.451 1.00 89.25 79 ILE A CA 1
ATOM 635 C C . ILE A 1 79 ? 6.261 2.699 -7.718 1.00 89.25 79 ILE A C 1
ATOM 637 O O . ILE A 1 79 ? 6.026 1.520 -7.965 1.00 89.25 79 ILE A O 1
ATOM 641 N N . ASP A 1 80 ? 5.513 3.395 -6.859 1.00 89.06 80 ASP A N 1
ATOM 642 C CA . ASP A 1 80 ? 4.450 2.784 -6.061 1.00 89.06 80 ASP A CA 1
ATOM 643 C C . ASP A 1 80 ? 3.256 2.380 -6.929 1.00 89.06 80 ASP A C 1
ATOM 645 O O . ASP A 1 80 ? 2.660 1.329 -6.703 1.00 89.06 80 ASP A O 1
ATOM 649 N N . TYR A 1 81 ? 2.954 3.163 -7.970 1.00 86.81 81 TYR A N 1
ATOM 650 C CA . TYR A 1 81 ? 1.942 2.797 -8.961 1.00 86.81 81 TYR A CA 1
ATOM 651 C C . TYR A 1 81 ? 2.361 1.563 -9.771 1.00 86.81 81 TYR A C 1
ATOM 653 O O . TYR A 1 81 ? 1.523 0.716 -10.065 1.00 86.81 81 TYR A O 1
ATOM 661 N N . LEU A 1 82 ? 3.654 1.411 -10.083 1.00 87.50 82 LEU A N 1
ATOM 662 C CA . LEU A 1 82 ? 4.172 0.223 -10.775 1.00 87.50 82 LEU A CA 1
ATOM 663 C C . LEU A 1 82 ? 4.092 -1.024 -9.888 1.00 87.50 82 LEU A C 1
ATOM 665 O O . LEU A 1 82 ? 3.717 -2.095 -10.358 1.00 87.50 82 LEU A O 1
ATOM 669 N N . VAL A 1 83 ? 4.371 -0.879 -8.590 1.00 87.44 83 VAL A N 1
ATOM 670 C CA . VAL A 1 83 ? 4.155 -1.953 -7.612 1.00 87.44 83 VAL A CA 1
ATOM 671 C C . VAL A 1 83 ? 2.670 -2.313 -7.516 1.00 87.44 83 VAL A C 1
ATOM 673 O O . VAL A 1 83 ? 2.331 -3.495 -7.498 1.00 87.44 83 VAL A O 1
ATOM 676 N N . ALA A 1 84 ? 1.771 -1.325 -7.512 1.00 84.00 84 ALA A N 1
ATOM 677 C CA . ALA A 1 84 ? 0.328 -1.558 -7.451 1.00 84.00 84 ALA A CA 1
ATOM 678 C C . ALA A 1 84 ? -0.203 -2.379 -8.643 1.00 84.00 84 ALA A C 1
ATOM 680 O O . ALA A 1 84 ? -1.149 -3.144 -8.474 1.00 84.00 84 ALA A O 1
ATOM 681 N N . VAL A 1 85 ? 0.430 -2.289 -9.820 1.00 84.81 85 VAL A N 1
ATOM 682 C CA . VAL A 1 85 ? 0.107 -3.127 -10.992 1.00 84.81 85 VAL A CA 1
ATOM 683 C C . VAL A 1 85 ? 0.441 -4.603 -10.754 1.00 84.81 85 VAL A C 1
ATOM 685 O O . VAL A 1 85 ? -0.261 -5.473 -11.264 1.00 84.81 85 VAL A O 1
ATOM 688 N N . LEU A 1 86 ? 1.480 -4.905 -9.971 1.00 83.81 86 LEU A N 1
ATOM 689 C CA . LEU A 1 86 ? 1.892 -6.280 -9.665 1.00 83.81 86 LEU A CA 1
ATOM 690 C C . LEU A 1 86 ? 1.109 -6.908 -8.506 1.00 83.81 86 LEU A C 1
ATOM 692 O O . LEU A 1 86 ? 0.981 -8.129 -8.451 1.00 83.81 86 LEU A O 1
ATOM 696 N N . MET A 1 87 ? 0.541 -6.101 -7.609 1.00 79.31 87 MET A N 1
ATOM 697 C CA . MET A 1 87 ? -0.172 -6.595 -6.423 1.00 79.31 87 MET A CA 1
ATOM 698 C C . MET A 1 87 ? -1.305 -7.596 -6.729 1.00 79.31 87 MET A C 1
ATOM 700 O O . MET A 1 87 ? -1.381 -8.610 -6.040 1.00 79.31 87 MET A O 1
ATOM 704 N N . PRO A 1 88 ? -2.165 -7.404 -7.753 1.00 76.19 88 PRO A N 1
ATOM 705 C CA . PRO A 1 88 ? -3.182 -8.397 -8.119 1.00 76.19 88 PRO A CA 1
ATOM 706 C C . PRO A 1 88 ? -2.605 -9.682 -8.736 1.00 76.19 88 PRO A C 1
ATOM 708 O O . PRO A 1 88 ? -3.296 -10.696 -8.838 1.00 76.19 88 PRO A O 1
ATOM 711 N N . LEU A 1 89 ? -1.360 -9.640 -9.222 1.00 74.88 89 LEU A N 1
ATOM 712 C CA . LEU A 1 89 ? -0.682 -10.789 -9.821 1.00 74.88 89 LEU A CA 1
ATOM 713 C C . LEU A 1 89 ? 0.003 -11.659 -8.758 1.00 74.88 89 LEU A C 1
ATOM 715 O O . LEU A 1 89 ? 0.089 -12.872 -8.967 1.00 74.88 89 LEU A O 1
ATOM 719 N N . ASP A 1 90 ? 0.421 -11.063 -7.637 1.00 73.75 90 ASP A N 1
ATOM 720 C CA . ASP A 1 90 ? 1.015 -11.750 -6.492 1.00 73.75 90 ASP A CA 1
ATOM 721 C C . ASP A 1 90 ? -0.014 -12.644 -5.775 1.00 73.75 90 ASP A C 1
ATOM 723 O O . ASP A 1 90 ? -0.992 -12.190 -5.184 1.00 73.75 90 ASP A O 1
ATOM 727 N N . THR A 1 91 ? 0.224 -13.957 -5.786 1.00 55.47 91 THR A N 1
ATOM 728 C CA . THR A 1 91 ? -0.640 -14.951 -5.122 1.00 55.47 91 THR A CA 1
ATOM 729 C C . THR A 1 91 ? -0.483 -14.973 -3.599 1.00 55.47 91 THR A C 1
ATOM 731 O O . THR A 1 91 ? -1.322 -15.538 -2.900 1.00 55.47 91 THR A O 1
ATOM 734 N N . HIS A 1 92 ? 0.573 -14.357 -3.061 1.00 52.12 92 HIS A N 1
ATOM 735 C CA . HIS A 1 92 ? 0.828 -14.265 -1.623 1.00 52.12 92 HIS A CA 1
ATOM 736 C C . HIS A 1 92 ? 0.081 -13.071 -1.009 1.00 52.12 92 HIS A C 1
ATOM 738 O O . HIS A 1 92 ? 0.685 -12.112 -0.534 1.00 52.12 92 HIS A O 1
ATOM 744 N N . LYS A 1 93 ? -1.256 -13.140 -0.983 1.00 55.00 93 LYS A N 1
ATOM 745 C CA . LYS A 1 93 ? -2.084 -12.250 -0.154 1.00 55.00 93 LYS A CA 1
ATOM 746 C C . LYS A 1 93 ? -1.873 -12.590 1.329 1.00 55.00 93 LYS A C 1
ATOM 748 O O . LYS A 1 93 ? -2.662 -13.307 1.934 1.00 55.00 93 LYS A O 1
ATOM 753 N N . GLN A 1 94 ? -0.793 -12.085 1.922 1.00 43.28 94 GLN A N 1
ATOM 754 C CA . GLN A 1 94 ? -0.700 -11.875 3.369 1.00 43.28 94 GLN A CA 1
ATOM 755 C C . GLN A 1 94 ? -0.955 -10.397 3.658 1.00 43.28 94 GLN A C 1
ATOM 757 O O . GLN A 1 94 ? -0.044 -9.638 3.980 1.00 43.28 94 GLN A O 1
ATOM 762 N N . VAL A 1 95 ? -2.206 -9.975 3.509 1.00 44.38 95 VAL A N 1
ATOM 763 C CA . VAL A 1 95 ? -2.665 -8.723 4.109 1.00 44.38 95 VAL A CA 1
ATOM 764 C C . VAL A 1 95 ? -3.879 -9.079 4.951 1.00 44.38 95 VAL A C 1
ATOM 766 O O . VAL A 1 95 ? -4.991 -9.216 4.457 1.00 44.38 95 VAL A O 1
ATOM 769 N N . GLN A 1 96 ? -3.605 -9.334 6.231 1.00 38.59 96 GLN A N 1
ATOM 770 C CA . GLN A 1 96 ? -4.565 -9.094 7.298 1.00 38.59 96 GLN A CA 1
ATOM 771 C C . GLN A 1 96 ? -4.811 -7.589 7.298 1.00 38.59 96 GLN A C 1
ATOM 773 O O . GLN A 1 96 ? -3.931 -6.867 7.739 1.00 38.59 96 GLN A O 1
ATOM 778 N N . ASP A 1 97 ? -5.919 -7.129 6.732 1.00 37.47 97 ASP A N 1
ATOM 779 C CA . ASP A 1 97 ? -6.596 -5.895 7.135 1.00 37.47 97 ASP A CA 1
ATOM 780 C C . ASP A 1 97 ? -7.940 -5.834 6.395 1.00 37.47 97 ASP A C 1
ATOM 782 O O . ASP A 1 97 ? -7.985 -5.780 5.169 1.00 37.47 97 ASP A O 1
ATOM 786 N N . ASP A 1 98 ? -9.032 -5.844 7.163 1.00 40.72 98 ASP A N 1
ATOM 787 C CA . ASP A 1 98 ? -10.444 -5.799 6.733 1.00 40.72 98 ASP A CA 1
ATOM 788 C C . ASP A 1 98 ? -10.853 -4.478 6.029 1.00 40.72 98 ASP A C 1
ATOM 790 O O . ASP A 1 98 ? -12.029 -4.256 5.739 1.00 40.72 98 ASP A O 1
ATOM 794 N N . ASP A 1 99 ? -9.903 -3.589 5.727 1.00 46.12 99 ASP A N 1
ATOM 795 C CA . ASP A 1 99 ? -10.150 -2.274 5.131 1.00 46.12 99 ASP A CA 1
ATOM 796 C C . ASP A 1 99 ? -9.698 -2.243 3.656 1.00 46.12 99 ASP A C 1
ATOM 798 O O . ASP A 1 99 ? -8.782 -1.507 3.269 1.00 46.12 99 ASP A O 1
ATOM 802 N N . GLU A 1 100 ? -10.355 -3.043 2.810 1.00 55.06 100 GLU A N 1
ATOM 803 C CA . GLU A 1 100 ? -10.182 -3.053 1.349 1.00 55.06 100 GLU A CA 1
ATOM 804 C C . GLU A 1 100 ? -10.705 -1.747 0.723 1.00 55.06 100 GLU A C 1
ATOM 806 O O . GLU A 1 100 ? -11.800 -1.669 0.163 1.00 55.06 100 GLU A O 1
ATOM 811 N N . LYS A 1 101 ? -9.915 -0.675 0.814 1.00 53.09 101 LYS A N 1
ATOM 812 C CA . LYS A 1 101 ? -10.113 0.508 -0.029 1.00 53.09 101 LYS A CA 1
ATOM 813 C C . LYS A 1 101 ? -9.561 0.244 -1.426 1.00 53.09 101 LYS A C 1
ATOM 815 O O . LYS A 1 101 ? -8.439 -0.233 -1.589 1.00 53.09 101 LYS A O 1
ATOM 820 N N . GLU A 1 102 ? -10.369 0.585 -2.421 1.00 61.88 102 GLU A N 1
ATOM 821 C CA . GLU A 1 102 ? -10.001 0.608 -3.834 1.00 61.88 102 GLU A CA 1
ATOM 822 C C . GLU A 1 102 ? -8.771 1.510 -4.032 1.00 61.88 102 GLU A C 1
ATOM 824 O O . GLU A 1 102 ? -8.729 2.631 -3.523 1.00 61.88 102 GLU A O 1
ATOM 829 N N . PHE A 1 103 ? -7.741 0.990 -4.702 1.00 65.19 103 PHE A N 1
ATOM 830 C CA . PHE A 1 103 ? -6.537 1.738 -5.051 1.00 65.19 103 PHE A CA 1
ATOM 831 C C . PHE A 1 103 ? -6.469 1.910 -6.568 1.00 65.19 103 PHE A C 1
ATOM 833 O O . PHE A 1 103 ? -6.740 0.966 -7.314 1.00 65.19 103 PHE A O 1
ATOM 840 N N . ASP A 1 104 ? -6.093 3.108 -7.012 1.00 67.38 104 ASP A N 1
ATOM 841 C CA . ASP A 1 104 ? -6.030 3.446 -8.432 1.00 67.38 104 ASP A CA 1
ATOM 842 C C . ASP A 1 104 ? -4.836 2.759 -9.102 1.00 67.38 104 ASP A C 1
ATOM 844 O O . ASP A 1 104 ? -3.671 3.012 -8.777 1.00 67.38 104 ASP A O 1
ATOM 848 N N . ILE A 1 105 ? -5.129 1.886 -10.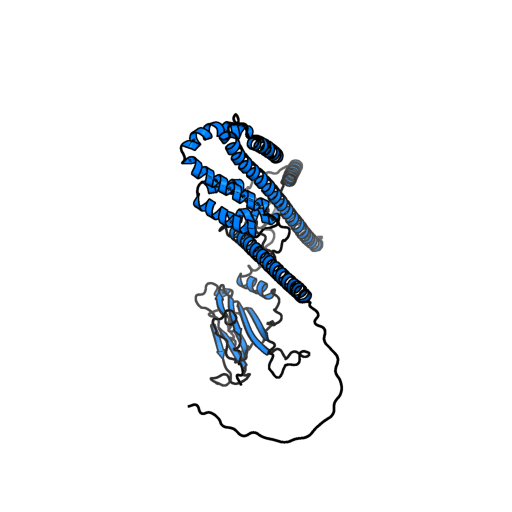067 1.00 75.56 105 ILE A N 1
ATOM 849 C CA . ILE A 1 105 ? -4.114 1.225 -10.888 1.00 75.56 105 ILE A CA 1
ATOM 850 C C . ILE A 1 105 ? -3.897 2.055 -12.156 1.00 75.56 105 ILE A C 1
ATOM 852 O O . ILE A 1 105 ? -4.768 2.124 -13.025 1.00 75.56 105 ILE A O 1
ATOM 856 N N . ARG A 1 106 ? -2.712 2.656 -12.290 1.00 79.62 106 ARG A N 1
ATOM 857 C CA . ARG A 1 106 ? -2.340 3.468 -13.457 1.00 79.62 106 ARG A CA 1
ATOM 858 C C . ARG A 1 106 ? -1.581 2.653 -14.505 1.00 79.62 106 ARG A C 1
ATOM 860 O O . ARG A 1 106 ? -0.824 1.755 -14.143 1.00 79.62 106 ARG A O 1
ATOM 867 N N . ASP A 1 107 ? -1.759 2.989 -15.784 1.00 84.19 107 ASP A N 1
ATOM 868 C CA . ASP A 1 107 ? -0.999 2.385 -16.886 1.00 84.19 107 ASP A CA 1
ATOM 869 C C . ASP A 1 107 ? 0.509 2.699 -16.736 1.00 84.19 107 ASP A C 1
ATOM 871 O O . ASP A 1 107 ? 0.888 3.879 -16.714 1.00 84.19 107 ASP A O 1
ATOM 875 N N . PRO A 1 108 ? 1.383 1.673 -16.646 1.00 82.94 108 PRO A N 1
ATOM 876 C CA . PRO A 1 108 ? 2.834 1.842 -16.597 1.00 82.94 108 PRO A CA 1
ATOM 877 C C . PRO A 1 108 ? 3.407 2.682 -17.742 1.00 82.94 108 PRO A C 1
ATOM 879 O O . PRO A 1 108 ? 4.329 3.469 -17.529 1.00 82.94 108 PRO A O 1
ATOM 882 N N . VAL A 1 109 ? 2.880 2.526 -18.959 1.00 83.62 109 VAL A N 1
ATOM 883 C CA . VAL A 1 109 ? 3.397 3.210 -20.151 1.00 83.62 109 VAL A CA 1
ATOM 884 C C . VAL A 1 109 ? 3.016 4.685 -20.119 1.00 83.62 109 VAL A C 1
ATOM 886 O O . VAL A 1 109 ? 3.865 5.545 -20.366 1.00 83.62 109 VAL A O 1
ATOM 889 N N . GLU A 1 110 ? 1.765 4.987 -19.766 1.00 84.31 110 GLU A N 1
ATOM 890 C CA . GLU A 1 110 ? 1.298 6.364 -19.610 1.00 84.31 110 GLU A CA 1
ATOM 891 C C . GLU A 1 110 ? 2.059 7.070 -18.480 1.00 84.31 110 GLU A C 1
ATOM 893 O O . GLU A 1 110 ? 2.524 8.196 -18.656 1.00 84.31 110 GLU A O 1
ATOM 898 N N . LEU A 1 111 ? 2.275 6.383 -17.353 1.00 84.62 111 LEU A N 1
ATOM 899 C CA . LEU A 1 111 ? 3.030 6.907 -16.220 1.00 84.62 111 LEU A CA 1
ATOM 900 C C . LEU A 1 111 ? 4.458 7.290 -16.624 1.00 84.62 111 LEU A C 1
ATOM 902 O O . LEU A 1 111 ? 4.864 8.426 -16.379 1.00 84.62 111 LEU A O 1
ATOM 906 N N . ILE A 1 112 ? 5.192 6.404 -17.304 1.00 84.31 112 ILE A N 1
ATOM 907 C CA . ILE A 1 112 ? 6.558 6.710 -17.758 1.00 84.31 112 ILE A CA 1
ATOM 908 C C . ILE A 1 112 ? 6.545 7.836 -18.803 1.00 84.31 112 ILE A C 1
ATOM 910 O O . ILE A 1 112 ? 7.384 8.731 -18.745 1.00 84.31 112 ILE A O 1
ATOM 914 N N . SER A 1 113 ? 5.559 7.862 -19.707 1.00 82.94 113 SER A N 1
ATOM 915 C CA . SER A 1 113 ? 5.425 8.950 -20.686 1.00 82.94 113 SER A CA 1
ATOM 916 C C . SER A 1 113 ? 5.122 10.309 -20.043 1.00 82.94 113 SER A C 1
ATOM 918 O O . SER A 1 113 ? 5.629 11.328 -20.500 1.00 82.94 113 SER A O 1
ATOM 920 N N . SER A 1 114 ? 4.355 10.334 -18.948 1.00 83.12 114 SER A N 1
ATOM 921 C CA . SER A 1 114 ? 4.064 11.564 -18.203 1.00 83.12 114 SER A CA 1
ATOM 922 C C . SER A 1 114 ? 5.294 12.090 -17.464 1.00 83.12 114 SER A C 1
ATOM 924 O O . SER A 1 114 ? 5.501 13.297 -17.386 1.00 83.12 114 SER A O 1
ATOM 926 N N . LEU A 1 115 ? 6.150 11.181 -16.990 1.00 79.62 115 LEU A N 1
ATOM 927 C CA . LEU A 1 115 ? 7.405 11.507 -16.314 1.00 79.62 115 LEU A CA 1
ATOM 928 C C . LEU A 1 115 ? 8.529 11.850 -17.284 1.00 79.62 115 LEU A C 1
ATOM 930 O O . LEU A 1 115 ? 9.537 12.400 -16.851 1.00 79.62 115 LEU A O 1
ATOM 934 N N . ALA A 1 116 ? 8.350 11.586 -18.583 1.00 72.31 116 ALA A N 1
ATOM 935 C CA . ALA A 1 116 ? 9.308 11.975 -19.607 1.00 72.31 116 ALA A CA 1
ATOM 936 C C . ALA A 1 116 ? 9.647 13.468 -19.512 1.00 72.31 116 ALA A C 1
ATOM 938 O O . ALA A 1 116 ? 10.801 13.837 -19.636 1.00 72.31 116 ALA A O 1
ATOM 939 N N . GLN A 1 117 ? 8.693 14.329 -19.160 1.00 75.94 117 GLN A N 1
ATOM 940 C CA . GLN A 1 117 ? 8.933 15.770 -19.029 1.00 75.94 117 GLN A CA 1
ATOM 941 C C . GLN A 1 117 ? 9.967 16.146 -17.942 1.00 75.94 117 GLN A C 1
ATOM 943 O O . GLN A 1 117 ? 10.492 17.257 -17.964 1.00 75.94 117 GLN A O 1
ATOM 948 N N . GLU A 1 118 ? 10.298 15.237 -17.016 1.00 80.69 118 GLU A N 1
ATOM 949 C CA . GLU A 1 118 ? 11.219 15.465 -15.901 1.00 80.69 118 GLU A CA 1
ATOM 950 C C . GLU A 1 118 ? 12.332 14.398 -15.828 1.00 80.69 118 GLU A C 1
ATOM 952 O O . GLU A 1 118 ? 12.217 13.386 -15.131 1.00 80.69 118 GLU A O 1
ATOM 957 N N . GLN A 1 119 ? 13.483 14.663 -16.458 1.00 77.94 119 GLN A N 1
ATOM 958 C CA . GLN A 1 119 ? 14.632 13.737 -16.500 1.00 77.94 119 GLN A CA 1
ATOM 959 C C . GLN A 1 119 ? 15.098 13.255 -15.108 1.00 77.94 119 GLN A C 1
ATOM 961 O O . GLN A 1 119 ? 15.448 12.088 -14.932 1.00 77.94 119 GLN A O 1
ATOM 966 N N . LYS A 1 120 ? 15.061 14.123 -14.084 1.00 81.25 120 LYS A N 1
ATOM 967 C CA . LYS A 1 120 ? 15.434 13.759 -12.701 1.00 81.25 120 LYS A CA 1
ATOM 968 C C . LYS A 1 120 ? 14.485 12.728 -12.087 1.00 81.25 120 LYS A C 1
ATOM 970 O O . LYS A 1 120 ? 14.938 11.854 -11.355 1.00 81.25 120 LYS A O 1
ATOM 975 N N . SER A 1 121 ? 13.193 12.830 -12.384 1.00 81.25 121 SER A N 1
ATOM 976 C CA . SER A 1 121 ? 12.157 11.921 -11.886 1.00 81.25 121 SER A CA 1
ATOM 977 C C . SER A 1 121 ? 12.225 10.555 -12.587 1.00 81.25 121 SER A C 1
ATOM 979 O O . SER A 1 121 ? 11.963 9.527 -11.967 1.00 81.25 121 SER A O 1
ATOM 981 N N . LEU A 1 122 ? 12.649 10.517 -13.856 1.00 83.25 122 LEU A N 1
ATOM 982 C CA . LEU A 1 122 ? 12.956 9.267 -14.562 1.00 83.25 122 LEU A CA 1
ATOM 983 C C . LEU A 1 122 ? 14.214 8.577 -14.024 1.00 83.25 122 LEU A C 1
ATOM 985 O O . LEU A 1 122 ? 14.219 7.357 -13.864 1.00 83.25 122 LEU A O 1
ATOM 989 N N . ALA A 1 123 ? 15.265 9.342 -13.716 1.00 84.81 123 ALA A N 1
ATOM 990 C CA . ALA A 1 123 ? 16.497 8.789 -13.162 1.00 84.81 123 ALA A CA 1
ATOM 991 C C . ALA A 1 123 ? 16.251 8.124 -11.796 1.00 84.81 123 ALA A C 1
ATOM 993 O O . ALA A 1 123 ? 16.661 6.982 -11.591 1.00 84.81 123 ALA A O 1
ATOM 994 N N . THR A 1 124 ? 15.506 8.781 -10.899 1.00 87.69 124 THR A N 1
ATOM 995 C CA . THR A 1 124 ? 15.130 8.194 -9.600 1.00 87.69 124 THR A CA 1
ATOM 996 C C . THR A 1 124 ? 14.232 6.970 -9.759 1.00 87.69 124 THR A C 1
ATOM 998 O O . THR A 1 124 ? 14.430 5.978 -9.064 1.00 87.69 124 THR A O 1
ATOM 1001 N N . LEU A 1 125 ? 13.296 6.987 -10.716 1.00 88.31 125 LEU A N 1
ATOM 1002 C CA . LEU A 1 125 ? 12.468 5.822 -11.033 1.00 88.31 125 LEU A CA 1
ATOM 1003 C C . LEU A 1 125 ? 13.308 4.631 -11.514 1.00 88.31 125 LEU A C 1
ATOM 1005 O O . LEU A 1 125 ? 13.022 3.498 -11.133 1.00 88.31 125 LEU A O 1
ATOM 1009 N N . SER A 1 126 ? 14.336 4.877 -12.330 1.00 87.19 126 SER A N 1
ATOM 1010 C CA . SER A 1 126 ? 15.227 3.822 -12.824 1.00 87.19 126 SER A CA 1
ATOM 1011 C C . SER A 1 126 ? 16.049 3.185 -11.696 1.00 87.19 126 SER A C 1
ATOM 1013 O O . SER A 1 126 ? 16.163 1.960 -11.644 1.00 87.19 126 SER A O 1
ATOM 1015 N N . GLU A 1 127 ? 16.553 3.987 -10.751 1.00 89.19 127 GLU A N 1
ATOM 1016 C CA . GLU A 1 127 ? 17.288 3.513 -9.573 1.00 89.19 127 GLU A CA 1
ATOM 1017 C C . GLU A 1 127 ? 16.375 2.705 -8.642 1.00 89.19 127 GLU A C 1
ATOM 1019 O O . GLU A 1 127 ? 16.705 1.583 -8.245 1.00 89.19 127 GLU A O 1
ATOM 1024 N N . ASP A 1 128 ? 15.180 3.231 -8.366 1.00 88.75 128 ASP A N 1
ATOM 1025 C CA . ASP A 1 128 ? 14.176 2.542 -7.561 1.00 88.75 128 ASP A CA 1
ATOM 1026 C C . ASP A 1 128 ? 13.783 1.199 -8.211 1.00 88.75 128 ASP A C 1
ATOM 1028 O O . ASP A 1 128 ? 13.745 0.171 -7.528 1.00 88.75 128 ASP A O 1
ATOM 1032 N N . ALA A 1 129 ? 13.556 1.168 -9.531 1.00 88.38 129 ALA A N 1
ATOM 1033 C CA . ALA A 1 129 ? 13.210 -0.042 -10.283 1.00 88.38 129 ALA A CA 1
ATOM 1034 C C . ALA A 1 129 ? 14.346 -1.080 -10.304 1.00 88.38 129 ALA A C 1
ATOM 1036 O O . ALA A 1 129 ? 14.082 -2.276 -10.163 1.00 88.38 129 ALA A O 1
ATOM 1037 N N . GLN A 1 130 ? 15.611 -0.654 -10.399 1.00 88.62 130 GLN A N 1
ATOM 1038 C CA . GLN A 1 130 ? 16.767 -1.548 -10.239 1.00 88.62 130 GLN A CA 1
ATOM 1039 C C . GLN A 1 130 ? 16.810 -2.174 -8.839 1.00 88.62 130 GLN A C 1
ATOM 1041 O O . GLN A 1 130 ? 17.141 -3.353 -8.695 1.00 88.62 130 GLN A O 1
ATOM 1046 N N . GLY A 1 131 ? 16.413 -1.418 -7.812 1.00 86.25 131 GLY A N 1
ATOM 1047 C CA . GLY A 1 131 ? 16.254 -1.930 -6.455 1.00 86.25 131 GLY A CA 1
ATOM 1048 C C . GLY A 1 131 ? 15.184 -3.021 -6.329 1.00 86.25 131 GLY A C 1
ATOM 1049 O O . GLY A 1 131 ? 15.326 -3.901 -5.486 1.00 86.25 131 GLY A O 1
ATOM 1050 N N . TYR A 1 132 ? 14.130 -2.998 -7.150 1.00 86.19 132 TYR A N 1
ATOM 1051 C CA . TYR A 1 132 ? 13.145 -4.087 -7.208 1.00 86.19 132 TYR A CA 1
ATOM 1052 C C . TYR A 1 132 ? 13.595 -5.249 -8.095 1.00 86.19 132 TYR A C 1
ATOM 1054 O O . TYR A 1 132 ? 13.266 -6.389 -7.789 1.00 86.19 132 TYR A O 1
ATOM 1062 N N . LEU A 1 133 ? 14.393 -4.999 -9.135 1.00 88.62 133 LEU A N 1
ATOM 1063 C CA . LEU A 1 133 ? 14.942 -6.042 -10.007 1.00 88.62 133 LEU A CA 1
ATOM 1064 C C . LEU A 1 133 ? 15.821 -7.051 -9.247 1.00 88.62 133 LEU A C 1
ATOM 1066 O O . LEU A 1 133 ? 15.853 -8.231 -9.598 1.00 88.62 133 LEU A O 1
ATOM 1070 N N . SER A 1 134 ? 16.545 -6.595 -8.221 1.00 85.62 134 SER A N 1
ATOM 1071 C CA . SER A 1 134 ? 17.375 -7.461 -7.375 1.00 85.62 134 SER A CA 1
ATOM 1072 C C . SER A 1 134 ? 16.564 -8.261 -6.350 1.00 85.62 134 SER A C 1
ATOM 1074 O O . SER A 1 134 ? 16.952 -9.379 -6.013 1.00 85.62 134 SER A O 1
ATOM 1076 N N . LEU A 1 135 ? 15.440 -7.710 -5.884 1.00 84.19 135 LEU A N 1
ATOM 1077 C CA . LEU A 1 135 ? 14.619 -8.280 -4.814 1.00 84.19 135 LEU A CA 1
ATOM 1078 C C . LEU A 1 135 ? 13.481 -9.175 -5.343 1.00 84.19 135 LEU A C 1
ATOM 1080 O O . LEU A 1 135 ? 13.231 -10.246 -4.791 1.00 84.19 135 LEU A O 1
ATOM 1084 N N . ASP A 1 136 ? 12.793 -8.776 -6.418 1.00 84.12 136 ASP A N 1
ATOM 1085 C CA . ASP A 1 136 ? 11.618 -9.473 -6.959 1.00 84.12 136 ASP A CA 1
ATOM 1086 C C . ASP A 1 136 ? 12.002 -10.490 -8.046 1.00 84.12 136 ASP A C 1
ATOM 1088 O O . ASP A 1 136 ? 12.069 -10.196 -9.243 1.00 84.12 136 ASP A O 1
ATOM 1092 N N . LYS A 1 137 ? 12.229 -11.734 -7.614 1.00 81.56 137 LYS A N 1
ATOM 1093 C CA . LYS A 1 137 ? 12.570 -12.855 -8.504 1.00 81.56 137 LYS A CA 1
ATOM 1094 C C . LYS A 1 137 ? 11.409 -13.282 -9.406 1.00 81.56 137 LYS A C 1
ATOM 1096 O O . LYS A 1 137 ? 11.666 -13.814 -10.484 1.00 81.56 137 LYS A O 1
ATOM 1101 N N . ASN A 1 138 ? 10.163 -13.058 -8.986 1.00 83.12 138 ASN A N 1
ATOM 1102 C CA . ASN A 1 138 ? 8.974 -13.519 -9.707 1.00 83.12 138 ASN A CA 1
ATOM 1103 C C . ASN A 1 138 ? 8.603 -12.568 -10.849 1.00 83.12 138 ASN A C 1
ATOM 1105 O O . ASN A 1 138 ? 8.143 -13.015 -11.897 1.00 83.12 138 ASN A O 1
ATOM 1109 N N . HIS A 1 139 ? 8.853 -11.270 -10.673 1.00 84.62 139 HIS A N 1
ATOM 1110 C CA . HIS A 1 139 ? 8.527 -10.235 -11.658 1.00 84.62 139 HIS A CA 1
ATOM 1111 C C . HIS A 1 139 ? 9.759 -9.566 -12.270 1.00 84.62 139 HIS A C 1
ATOM 1113 O O . HIS A 1 139 ? 9.695 -8.422 -12.721 1.00 84.62 139 HIS A O 1
ATOM 1119 N N . ARG A 1 140 ? 10.887 -10.280 -12.327 1.00 86.38 140 ARG A N 1
ATOM 1120 C CA . ARG A 1 140 ? 12.150 -9.751 -12.858 1.00 86.38 140 ARG A CA 1
ATOM 1121 C C . ARG A 1 140 ? 12.004 -9.177 -14.271 1.00 86.38 140 ARG A C 1
ATOM 1123 O O . ARG A 1 140 ? 12.516 -8.097 -14.545 1.00 86.38 140 ARG A O 1
ATOM 1130 N N . ASP A 1 141 ? 11.268 -9.869 -15.138 1.00 86.56 141 ASP A N 1
ATOM 1131 C CA . ASP A 1 141 ? 11.046 -9.443 -16.524 1.00 86.56 141 ASP A CA 1
ATOM 1132 C C . ASP A 1 141 ? 10.300 -8.104 -16.604 1.00 86.56 141 ASP A C 1
ATOM 1134 O O . ASP A 1 141 ? 10.631 -7.259 -17.431 1.00 86.56 141 ASP A O 1
ATOM 1138 N N . PHE A 1 142 ? 9.325 -7.880 -15.717 1.00 88.12 142 PHE A N 1
ATOM 1139 C CA . PHE A 1 142 ? 8.572 -6.627 -15.643 1.00 88.12 142 PHE A CA 1
ATOM 1140 C C . PHE A 1 142 ? 9.470 -5.463 -15.215 1.00 88.12 142 PHE A C 1
ATOM 1142 O O . PHE A 1 142 ? 9.481 -4.416 -15.862 1.00 88.12 142 PHE A O 1
ATOM 1149 N N . TRP A 1 143 ? 10.272 -5.664 -14.165 1.00 89.62 143 TRP A N 1
ATOM 1150 C CA . TRP A 1 143 ? 11.209 -4.648 -13.685 1.00 89.62 143 TRP A CA 1
ATOM 1151 C C . TRP A 1 143 ? 12.293 -4.335 -14.716 1.00 89.62 143 TRP A C 1
ATOM 1153 O O . TRP A 1 143 ? 12.622 -3.167 -14.913 1.00 89.62 143 TRP A O 1
ATOM 1163 N N . GLN A 1 144 ? 12.789 -5.347 -15.434 1.00 89.00 144 GLN A N 1
ATOM 1164 C CA . GLN A 1 144 ? 13.747 -5.149 -16.518 1.00 89.00 144 GLN A CA 1
ATOM 1165 C C . GLN A 1 144 ? 13.144 -4.296 -17.640 1.00 89.00 144 GLN A C 1
ATOM 1167 O O . GLN A 1 144 ? 13.769 -3.333 -18.071 1.00 89.00 144 GLN A O 1
ATOM 1172 N N . MET A 1 145 ? 11.906 -4.582 -18.058 1.00 88.31 145 MET A N 1
ATOM 1173 C CA . MET A 1 145 ? 11.217 -3.799 -19.091 1.00 88.31 145 MET A CA 1
ATOM 1174 C C . MET A 1 145 ? 10.998 -2.342 -18.678 1.00 88.31 145 MET A C 1
ATOM 1176 O O . MET A 1 145 ? 11.111 -1.455 -19.521 1.00 88.31 145 MET A O 1
ATOM 1180 N N . ILE A 1 146 ? 10.702 -2.079 -17.400 1.00 87.81 146 ILE A N 1
ATOM 1181 C CA . ILE A 1 146 ? 10.597 -0.709 -16.878 1.00 87.81 146 ILE A CA 1
ATOM 1182 C C . ILE A 1 146 ? 11.946 -0.004 -16.965 1.00 87.81 146 ILE A C 1
ATOM 1184 O O . ILE A 1 146 ? 12.006 1.102 -17.494 1.00 87.81 146 ILE A O 1
ATOM 1188 N N . VAL A 1 147 ? 13.019 -0.641 -16.487 1.00 88.56 147 VAL A N 1
ATOM 1189 C CA . VAL A 1 147 ? 14.370 -0.066 -16.527 1.00 88.56 147 VAL A CA 1
ATOM 1190 C C . VAL A 1 147 ? 14.774 0.240 -17.969 1.00 88.56 147 VAL A C 1
ATOM 1192 O O . VAL A 1 147 ? 15.167 1.367 -18.268 1.00 88.56 147 VAL A O 1
ATOM 1195 N N . ASP A 1 148 ? 14.595 -0.715 -18.880 1.00 86.25 148 ASP A N 1
ATOM 1196 C CA . ASP A 1 148 ? 14.927 -0.559 -20.297 1.00 86.25 148 ASP A CA 1
ATOM 1197 C C . ASP A 1 148 ? 14.139 0.591 -20.940 1.00 86.25 148 ASP A C 1
ATOM 1199 O O . ASP A 1 148 ? 14.709 1.401 -21.672 1.00 86.25 148 ASP A O 1
ATOM 1203 N N . LEU A 1 149 ? 12.844 0.716 -20.628 1.00 85.81 149 LEU A N 1
ATOM 1204 C CA . LEU A 1 149 ? 12.002 1.790 -21.150 1.00 85.81 149 LEU A CA 1
ATOM 1205 C C . LEU A 1 149 ? 12.392 3.148 -20.561 1.00 85.81 149 LEU A C 1
ATOM 1207 O O . LEU A 1 149 ? 12.491 4.113 -21.315 1.00 85.81 149 LEU A O 1
ATOM 1211 N N . THR A 1 150 ? 12.674 3.231 -19.257 1.00 85.94 150 THR A N 1
ATOM 1212 C CA . THR A 1 150 ? 13.148 4.474 -18.627 1.00 85.94 150 THR A CA 1
ATOM 1213 C C . THR A 1 150 ? 14.487 4.926 -19.204 1.00 85.94 150 THR A C 1
ATOM 1215 O O . THR A 1 150 ? 14.623 6.087 -19.586 1.00 85.94 150 THR A O 1
ATOM 1218 N N . ASN A 1 151 ? 15.440 4.008 -19.383 1.00 85.50 151 ASN A N 1
ATOM 1219 C CA . ASN A 1 151 ? 16.738 4.304 -19.984 1.00 85.50 151 ASN A CA 1
ATOM 1220 C C . ASN A 1 151 ? 16.593 4.728 -21.446 1.00 85.50 151 ASN A C 1
ATOM 1222 O O . ASN A 1 151 ? 17.246 5.673 -21.874 1.00 85.50 151 ASN A O 1
ATOM 1226 N N . TYR A 1 152 ? 15.704 4.076 -22.200 1.00 84.62 152 TYR A N 1
ATOM 1227 C CA . TYR A 1 152 ? 15.386 4.481 -23.565 1.00 84.62 152 TYR A CA 1
ATOM 1228 C C . TYR A 1 152 ? 14.795 5.893 -23.614 1.00 84.62 152 TYR A C 1
ATOM 1230 O O . TYR A 1 152 ? 15.214 6.696 -24.440 1.00 84.62 152 TYR A O 1
ATOM 1238 N N . THR A 1 153 ? 13.861 6.229 -22.718 1.00 81.12 153 THR A N 1
ATOM 1239 C CA . THR A 1 153 ? 13.296 7.585 -22.667 1.00 81.12 153 THR A CA 1
ATOM 1240 C C . THR A 1 153 ? 14.330 8.630 -22.271 1.00 81.12 153 THR A C 1
ATOM 1242 O O . THR A 1 153 ? 14.331 9.701 -22.858 1.00 81.12 153 THR A O 1
ATOM 1245 N N . ILE A 1 154 ? 15.241 8.317 -21.343 1.00 82.38 154 ILE A N 1
ATOM 1246 C CA . ILE A 1 154 ? 16.350 9.208 -20.974 1.00 82.38 154 ILE A CA 1
ATOM 1247 C C . ILE A 1 154 ? 17.284 9.412 -22.173 1.00 82.38 154 ILE A C 1
ATOM 1249 O O . ILE A 1 154 ? 17.597 10.549 -22.505 1.00 82.38 154 ILE A O 1
ATOM 1253 N N . ALA A 1 155 ? 17.645 8.337 -22.878 1.00 80.25 155 ALA A N 1
ATOM 1254 C CA . ALA A 1 155 ? 18.473 8.420 -24.079 1.00 80.25 155 ALA A CA 1
ATOM 1255 C C . ALA A 1 155 ? 17.809 9.249 -25.190 1.00 80.25 155 ALA A C 1
ATOM 1257 O O . ALA A 1 155 ? 18.496 9.965 -25.902 1.00 80.25 155 ALA A O 1
ATOM 1258 N N . GLN A 1 156 ? 16.476 9.218 -25.311 1.00 75.88 156 GLN A N 1
ATOM 1259 C CA . GLN A 1 156 ? 15.760 10.092 -26.244 1.00 75.88 156 GLN A CA 1
ATOM 1260 C C . GLN A 1 156 ? 15.864 11.584 -25.890 1.00 75.88 156 GLN A C 1
ATOM 1262 O O . GLN A 1 156 ? 15.807 12.401 -26.806 1.00 75.88 156 GLN A O 1
ATOM 1267 N N . PHE A 1 157 ? 15.998 11.949 -24.607 1.00 69.81 157 PHE A N 1
ATOM 1268 C CA . PHE A 1 157 ? 16.264 13.339 -24.213 1.00 69.81 157 PHE A CA 1
ATOM 1269 C C . PHE A 1 157 ? 17.659 13.769 -24.641 1.00 69.81 157 PHE A C 1
ATOM 1271 O O . PHE A 1 157 ? 17.800 14.801 -25.290 1.00 69.81 157 PHE A O 1
ATOM 1278 N N . ASP A 1 158 ? 18.659 12.941 -24.345 1.00 67.50 158 ASP A N 1
ATOM 1279 C CA . ASP A 1 158 ? 20.048 13.229 -24.700 1.00 67.50 158 ASP A CA 1
ATOM 1280 C C . ASP A 1 158 ? 20.236 13.267 -26.237 1.00 67.50 158 ASP A C 1
ATOM 1282 O O . ASP A 1 158 ? 20.956 14.114 -26.763 1.00 67.50 158 ASP A O 1
ATOM 1286 N N . ASP A 1 159 ? 19.508 12.420 -26.980 1.00 65.44 159 ASP A N 1
ATOM 1287 C CA . ASP A 1 159 ? 19.528 12.356 -28.448 1.00 65.44 159 ASP A CA 1
ATOM 1288 C C . ASP A 1 159 ? 18.856 13.570 -29.137 1.00 65.44 159 ASP A C 1
ATOM 1290 O O . ASP A 1 159 ? 19.101 13.805 -30.325 1.00 65.44 159 ASP A O 1
ATOM 1294 N N . GLN A 1 160 ? 18.003 14.350 -28.451 1.00 60.44 160 GLN A N 1
ATOM 1295 C CA . GLN A 1 160 ? 17.394 15.565 -29.028 1.00 60.44 160 GLN A CA 1
ATOM 1296 C C . GLN A 1 160 ? 18.355 16.760 -29.088 1.00 60.44 160 GLN A C 1
ATOM 1298 O O . GLN A 1 160 ? 18.187 17.629 -29.955 1.00 60.44 160 GLN A O 1
ATOM 1303 N N . ASP A 1 161 ? 19.352 16.789 -28.205 1.00 58.62 161 ASP A N 1
ATOM 1304 C CA . ASP A 1 161 ? 20.333 17.870 -28.108 1.00 58.62 161 ASP A CA 1
ATOM 1305 C C . ASP A 1 161 ? 21.534 17.684 -29.063 1.00 58.62 161 ASP A C 1
ATOM 1307 O O . ASP A 1 161 ? 22.266 18.644 -29.320 1.00 58.62 161 ASP A O 1
ATOM 1311 N N . ASP A 1 162 ? 21.705 16.498 -29.666 1.00 63.41 162 ASP A N 1
ATOM 1312 C CA . ASP A 1 162 ? 22.850 16.166 -30.528 1.00 63.41 162 ASP A CA 1
ATOM 1313 C C . ASP A 1 162 ? 22.573 16.402 -32.042 1.00 63.41 162 ASP A C 1
ATOM 1315 O O . ASP A 1 162 ? 21.648 15.811 -32.622 1.00 63.41 162 ASP A O 1
ATOM 1319 N N . PRO A 1 163 ? 23.345 17.264 -32.742 1.00 56.84 163 PRO A N 1
ATOM 1320 C CA . PRO A 1 163 ? 23.131 17.578 -34.157 1.00 56.84 163 PRO A CA 1
ATOM 1321 C C . PRO A 1 163 ? 23.335 16.403 -35.131 1.00 56.84 163 PRO A C 1
ATOM 1323 O O . PRO A 1 163 ? 22.682 16.402 -36.178 1.00 56.84 163 PRO A O 1
ATOM 1326 N N . GLU A 1 164 ? 24.175 15.406 -34.827 1.00 59.53 164 GLU A N 1
ATOM 1327 C CA . GLU A 1 164 ? 24.377 14.238 -35.712 1.00 59.53 164 GLU A CA 1
ATOM 1328 C C . GLU A 1 164 ? 23.135 13.331 -35.760 1.00 59.53 164 GLU A C 1
ATOM 1330 O O . GLU A 1 164 ? 22.778 12.785 -36.808 1.00 59.53 164 GLU A O 1
ATOM 1335 N N . ASN A 1 165 ? 22.378 13.273 -34.662 1.00 60.97 165 ASN A N 1
ATOM 1336 C CA . ASN A 1 165 ? 21.170 12.457 -34.549 1.00 60.97 165 ASN A CA 1
ATOM 1337 C C . ASN A 1 165 ? 19.954 13.049 -35.286 1.00 60.97 165 ASN A C 1
ATOM 1339 O O . ASN A 1 165 ? 18.998 12.330 -35.600 1.00 60.97 165 ASN A O 1
ATOM 1343 N N . ARG A 1 166 ? 19.984 14.345 -35.640 1.00 60.22 166 ARG A N 1
ATOM 1344 C CA . ARG A 1 166 ? 18.922 14.992 -36.438 1.00 60.22 166 ARG A CA 1
ATOM 1345 C C . ARG A 1 166 ? 18.825 14.448 -37.862 1.00 60.22 166 ARG A C 1
ATOM 1347 O O . ARG A 1 166 ? 17.721 14.386 -38.393 1.00 60.22 166 ARG A O 1
ATOM 1354 N N . LEU A 1 167 ? 19.939 14.031 -38.465 1.00 57.09 167 LEU A N 1
ATOM 1355 C CA . LEU A 1 167 ? 19.938 13.409 -39.796 1.00 57.09 167 LEU A CA 1
ATOM 1356 C C . LEU A 1 167 ? 19.314 12.009 -39.752 1.00 57.09 167 LEU A C 1
ATOM 1358 O O . LEU A 1 167 ? 18.537 11.646 -40.635 1.00 57.09 167 LEU A O 1
ATOM 1362 N N . VAL A 1 168 ? 19.567 11.270 -38.672 1.00 59.19 168 VAL A N 1
ATOM 1363 C CA . VAL A 1 168 ? 19.005 9.935 -38.426 1.00 59.19 168 VAL A CA 1
ATOM 1364 C C . VAL A 1 168 ? 17.515 10.016 -38.031 1.00 59.19 168 VAL A C 1
ATOM 1366 O O . VAL A 1 168 ? 16.740 9.108 -38.333 1.00 59.19 168 VAL A O 1
ATOM 1369 N N . ASN A 1 169 ? 17.061 11.138 -37.448 1.00 64.50 169 ASN A N 1
ATOM 1370 C CA . ASN A 1 169 ? 15.641 11.405 -37.153 1.00 64.50 169 ASN A CA 1
ATOM 1371 C C . ASN A 1 169 ? 14.756 11.468 -38.412 1.00 64.50 169 ASN A C 1
ATOM 1373 O O . ASN A 1 169 ? 13.545 11.290 -38.301 1.00 64.50 169 ASN A O 1
ATOM 1377 N N . THR A 1 170 ? 15.328 11.678 -39.602 1.00 70.19 170 THR A N 1
ATOM 1378 C CA . THR A 1 170 ? 14.576 11.720 -40.870 1.00 70.19 170 THR A CA 1
ATOM 1379 C C . THR A 1 170 ? 13.895 10.386 -41.195 1.00 70.19 170 THR A C 1
ATOM 1381 O O . THR A 1 170 ? 12.854 10.380 -41.843 1.00 70.19 170 THR A O 1
ATOM 1384 N N . VAL A 1 171 ? 14.451 9.266 -40.715 1.00 72.12 171 VAL A N 1
ATOM 1385 C CA . VAL A 1 171 ? 13.938 7.907 -40.976 1.00 72.12 171 VAL A CA 1
ATOM 1386 C C . VAL A 1 171 ? 13.023 7.395 -39.851 1.00 72.12 171 VAL A C 1
ATOM 1388 O O . VAL A 1 171 ? 12.356 6.372 -39.995 1.00 72.12 171 VAL A O 1
ATOM 1391 N N . ALA A 1 172 ? 12.914 8.133 -38.740 1.00 71.56 172 ALA A N 1
ATOM 1392 C CA . ALA A 1 172 ? 12.001 7.816 -37.641 1.00 71.56 172 ALA A CA 1
ATOM 1393 C C . ALA A 1 172 ? 10.538 7.562 -38.077 1.00 71.56 172 ALA A C 1
ATOM 1395 O O . ALA A 1 172 ? 9.986 6.554 -37.646 1.00 71.56 172 ALA A O 1
ATOM 1396 N N . PRO A 1 173 ? 9.898 8.371 -38.954 1.00 77.81 173 PRO A N 1
ATOM 1397 C CA . PRO A 1 173 ? 8.515 8.108 -39.365 1.00 77.81 173 PRO A CA 1
ATOM 1398 C C . PRO A 1 173 ? 8.358 6.815 -40.178 1.00 77.81 173 PRO A C 1
ATOM 1400 O O . PRO A 1 173 ? 7.325 6.152 -40.079 1.00 77.81 173 PRO A O 1
ATOM 1403 N N . ASP A 1 174 ? 9.370 6.429 -40.958 1.00 76.12 174 ASP A N 1
ATOM 1404 C CA . ASP A 1 174 ? 9.348 5.186 -41.734 1.00 76.12 174 ASP A CA 1
ATOM 1405 C C . ASP A 1 174 ? 9.484 3.967 -40.818 1.00 76.12 174 ASP A C 1
ATOM 1407 O O . ASP A 1 174 ? 8.767 2.978 -40.986 1.00 76.12 174 ASP A O 1
ATOM 1411 N N . ILE A 1 175 ? 10.338 4.064 -39.796 1.00 77.88 175 ILE A N 1
ATOM 1412 C CA . ILE A 1 175 ? 10.467 3.047 -38.746 1.00 77.88 175 ILE A CA 1
ATOM 1413 C C . ILE A 1 175 ? 9.149 2.925 -37.969 1.00 77.88 175 ILE A C 1
ATOM 1415 O O . ILE A 1 175 ? 8.624 1.819 -37.814 1.00 77.88 175 ILE A O 1
ATOM 1419 N N . ASP A 1 176 ? 8.557 4.048 -37.561 1.00 77.94 176 ASP A N 1
ATOM 1420 C CA . ASP A 1 176 ? 7.279 4.082 -36.850 1.00 77.94 176 ASP A CA 1
ATOM 1421 C C . ASP A 1 176 ? 6.155 3.439 -37.677 1.00 77.94 176 ASP A C 1
ATOM 1423 O O . ASP A 1 176 ? 5.383 2.630 -37.158 1.00 77.94 176 ASP A O 1
ATOM 1427 N N . ASN A 1 177 ? 6.084 3.732 -38.980 1.00 82.00 177 ASN A N 1
ATOM 1428 C CA . ASN A 1 177 ? 5.117 3.125 -39.899 1.00 82.00 177 ASN A CA 1
ATOM 1429 C C . ASN A 1 177 ? 5.304 1.609 -40.017 1.00 82.00 177 ASN A C 1
ATOM 1431 O O . ASN A 1 177 ? 4.323 0.866 -40.042 1.00 82.00 177 ASN A O 1
ATOM 1435 N N . VAL A 1 178 ? 6.552 1.134 -40.044 1.00 80.62 178 VAL A N 1
ATOM 1436 C CA . VAL A 1 178 ? 6.865 -0.299 -40.079 1.00 80.62 178 VAL A CA 1
ATOM 1437 C C . VAL A 1 178 ? 6.513 -0.979 -38.756 1.00 80.62 178 VAL A C 1
ATOM 1439 O O . VAL A 1 178 ? 6.153 -2.156 -38.766 1.00 80.62 178 VAL A O 1
ATOM 1442 N N . LEU A 1 179 ? 6.610 -0.292 -37.620 1.00 78.25 179 LEU A N 1
ATOM 1443 C CA . LEU A 1 179 ? 6.360 -0.867 -36.295 1.00 78.25 179 LEU A CA 1
ATOM 1444 C C . LEU A 1 179 ? 4.916 -0.672 -35.795 1.00 78.25 179 LEU A C 1
ATOM 1446 O O . LEU A 1 179 ? 4.514 -1.282 -34.799 1.00 78.25 179 LEU A O 1
ATOM 1450 N N . ARG A 1 180 ? 4.111 0.163 -36.459 1.00 79.25 180 ARG A N 1
ATOM 1451 C CA . ARG A 1 180 ? 2.730 0.455 -36.059 1.00 79.25 180 ARG A CA 1
ATOM 1452 C C . ARG A 1 180 ? 1.804 -0.742 -36.295 1.00 79.25 180 ARG A C 1
ATOM 1454 O O . ARG A 1 180 ? 1.784 -1.330 -37.367 1.00 79.25 180 ARG A O 1
ATOM 1461 N N . GLY A 1 181 ? 0.993 -1.065 -35.285 1.00 77.38 181 GLY A N 1
ATOM 1462 C CA . GLY A 1 181 ? -0.055 -2.091 -35.376 1.00 77.38 181 GLY A CA 1
ATOM 1463 C C . GLY A 1 181 ? 0.426 -3.540 -35.257 1.00 77.38 181 GLY A C 1
ATOM 1464 O O . GLY A 1 181 ? -0.396 -4.442 -35.363 1.00 77.38 181 GLY A O 1
ATOM 1465 N N . LYS A 1 182 ? 1.722 -3.770 -35.017 1.00 81.81 182 LYS A N 1
ATOM 1466 C CA . LYS A 1 182 ? 2.285 -5.116 -34.868 1.00 81.81 182 LYS A CA 1
ATOM 1467 C C . LYS A 1 182 ? 2.098 -5.673 -33.461 1.00 81.81 182 LYS A C 1
ATOM 1469 O O . LYS A 1 182 ? 2.196 -4.936 -32.478 1.00 81.81 182 LYS A O 1
ATOM 1474 N N . SER A 1 183 ? 1.851 -6.977 -33.371 1.00 84.62 183 SER A N 1
ATOM 1475 C CA . SER A 1 183 ? 1.700 -7.686 -32.094 1.00 84.62 183 SER A CA 1
ATOM 1476 C C . SER A 1 183 ? 3.051 -7.961 -31.416 1.00 84.62 183 SER A C 1
ATOM 1478 O O . SER A 1 183 ? 4.106 -7.873 -32.044 1.00 84.62 183 SER A O 1
ATOM 1480 N N . TYR A 1 184 ? 3.041 -8.315 -30.124 1.00 82.56 184 TYR A N 1
ATOM 1481 C CA . TYR A 1 184 ? 4.267 -8.661 -29.386 1.00 82.56 184 TYR A CA 1
ATOM 1482 C C . TYR A 1 184 ? 5.059 -9.789 -30.069 1.00 82.56 184 TYR A C 1
ATOM 1484 O O . TYR A 1 184 ? 6.274 -9.676 -30.226 1.00 82.56 184 TYR A O 1
ATOM 1492 N N . ASP A 1 185 ? 4.376 -10.834 -30.540 1.00 84.56 185 ASP A N 1
ATOM 1493 C CA . ASP A 1 185 ? 5.019 -11.982 -31.189 1.00 84.56 185 ASP A CA 1
ATOM 1494 C C . ASP A 1 185 ? 5.641 -11.589 -32.537 1.00 84.56 185 ASP A C 1
ATOM 1496 O O . ASP A 1 185 ? 6.768 -11.974 -32.855 1.00 84.56 185 ASP A O 1
ATOM 1500 N N . GLU A 1 186 ? 4.961 -10.736 -33.306 1.00 86.19 186 GLU A N 1
ATOM 1501 C CA . GLU A 1 186 ? 5.502 -10.180 -34.548 1.00 86.19 186 GLU A CA 1
ATOM 1502 C C . GLU A 1 186 ? 6.741 -9.316 -34.288 1.00 86.19 186 GLU A C 1
ATOM 1504 O O . GLU A 1 186 ? 7.726 -9.427 -35.023 1.00 86.19 186 GLU A O 1
ATOM 1509 N N . LEU A 1 187 ? 6.740 -8.509 -33.221 1.00 85.88 187 LEU A N 1
ATOM 1510 C CA . LEU A 1 187 ? 7.898 -7.709 -32.812 1.00 85.88 187 LEU A CA 1
ATOM 1511 C C . LEU A 1 187 ? 9.094 -8.595 -32.431 1.00 85.88 187 LEU A C 1
ATOM 1513 O O . LEU A 1 187 ? 10.214 -8.284 -32.829 1.00 85.88 187 LEU A O 1
ATOM 1517 N N . VAL A 1 188 ? 8.877 -9.728 -31.754 1.00 86.06 188 VAL A N 1
ATOM 1518 C CA . VAL A 1 188 ? 9.947 -10.698 -31.441 1.00 86.06 188 VAL A CA 1
ATOM 1519 C C . VAL A 1 188 ? 10.532 -11.316 -32.714 1.00 86.06 188 VAL A C 1
ATOM 1521 O O . VAL A 1 188 ? 11.751 -11.432 -32.847 1.00 86.06 188 VAL A O 1
ATOM 1524 N N . THR A 1 189 ? 9.699 -11.683 -33.693 1.00 89.06 189 THR A N 1
ATOM 1525 C CA . THR A 1 189 ? 10.222 -12.217 -34.965 1.00 89.06 189 THR A CA 1
ATOM 1526 C C . THR A 1 189 ? 11.000 -11.171 -35.763 1.00 89.06 189 THR A C 1
ATOM 1528 O O . THR A 1 189 ? 11.974 -11.502 -36.441 1.00 89.06 189 THR A O 1
ATOM 1531 N N . LEU A 1 190 ? 10.595 -9.901 -35.684 1.00 85.19 190 LEU A N 1
ATOM 1532 C CA . LEU A 1 190 ? 11.308 -8.799 -36.320 1.00 85.19 190 LEU A CA 1
ATOM 1533 C C . LEU A 1 190 ? 12.635 -8.521 -35.627 1.00 85.19 190 LEU A C 1
ATOM 1535 O O . LEU A 1 190 ? 13.623 -8.335 -36.322 1.00 85.19 190 LEU A O 1
ATOM 1539 N N . GLU A 1 191 ? 12.695 -8.586 -34.299 1.00 85.56 191 GLU A N 1
ATOM 1540 C CA . GLU A 1 191 ? 13.945 -8.488 -33.540 1.00 85.56 191 GLU A CA 1
ATOM 1541 C C . GLU A 1 191 ? 14.968 -9.529 -34.005 1.00 85.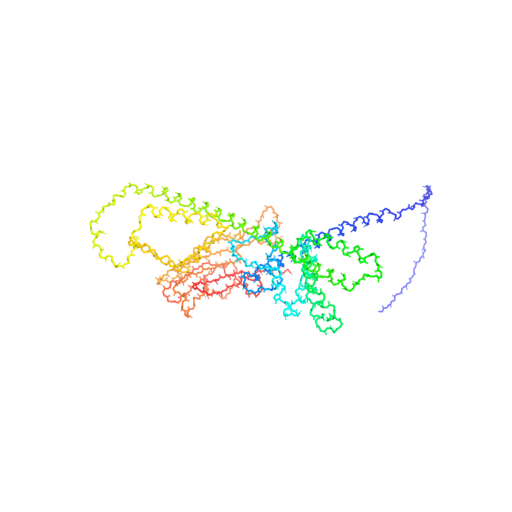56 191 GLU A C 1
ATOM 1543 O O . GLU A 1 191 ? 16.120 -9.200 -34.277 1.00 85.56 191 GLU A O 1
ATOM 1548 N N . GLN A 1 192 ? 14.538 -10.786 -34.153 1.00 87.44 192 GLN A N 1
ATOM 1549 C CA . GLN A 1 192 ? 15.406 -11.863 -34.629 1.00 87.44 192 GLN A CA 1
ATOM 1550 C C . GLN A 1 192 ? 15.927 -11.572 -36.038 1.00 87.44 192 GLN A C 1
ATOM 1552 O O . GLN A 1 192 ? 17.125 -11.690 -36.284 1.00 87.44 192 GLN A O 1
ATOM 1557 N N . LYS A 1 193 ? 15.052 -11.124 -36.947 1.00 85.31 193 LYS A N 1
ATOM 1558 C CA . LYS A 1 193 ? 15.438 -10.743 -38.313 1.00 85.31 193 LYS A CA 1
ATOM 1559 C C . LYS A 1 193 ? 16.418 -9.566 -38.317 1.00 85.31 193 LYS A C 1
ATOM 1561 O O . LYS A 1 193 ? 17.454 -9.648 -38.969 1.00 85.31 193 LYS A O 1
ATOM 1566 N N . VAL A 1 194 ? 16.146 -8.511 -37.552 1.00 84.69 194 VAL A N 1
ATOM 1567 C CA . VAL A 1 194 ? 17.020 -7.333 -37.414 1.00 84.69 194 VAL A CA 1
ATOM 1568 C C . VAL A 1 194 ? 18.393 -7.730 -36.869 1.00 84.69 194 VAL A C 1
ATOM 1570 O O . VAL A 1 194 ? 19.408 -7.361 -37.453 1.00 84.69 194 VAL A O 1
ATOM 1573 N N . ASN A 1 195 ? 18.445 -8.560 -35.825 1.00 84.62 195 ASN A N 1
ATOM 1574 C CA . ASN A 1 195 ? 19.702 -9.054 -35.265 1.00 84.62 195 ASN A CA 1
ATOM 1575 C C . ASN A 1 195 ? 20.473 -9.940 -36.253 1.00 84.62 195 ASN A C 1
ATOM 1577 O O . ASN A 1 195 ? 21.695 -9.837 -36.335 1.00 84.62 195 ASN A O 1
ATOM 1581 N N . THR A 1 196 ? 19.797 -10.776 -37.051 1.00 85.25 196 THR A N 1
ATOM 1582 C CA . THR A 1 196 ? 20.478 -11.536 -38.115 1.00 85.25 196 THR A CA 1
ATOM 1583 C C . THR A 1 196 ? 21.045 -10.629 -39.206 1.00 85.25 196 THR A C 1
ATOM 1585 O O . THR A 1 196 ? 22.148 -10.884 -39.682 1.00 85.25 196 THR A O 1
ATOM 1588 N N . MET A 1 197 ? 20.346 -9.544 -39.553 1.00 80.62 197 MET A N 1
ATOM 1589 C CA . MET A 1 197 ? 20.810 -8.568 -40.544 1.00 80.62 197 MET A CA 1
ATOM 1590 C C . MET A 1 197 ? 22.015 -7.772 -40.024 1.00 80.62 197 MET A C 1
ATOM 1592 O O . MET A 1 197 ? 23.001 -7.644 -40.745 1.00 80.62 197 MET A O 1
ATOM 1596 N N . LEU A 1 198 ? 21.997 -7.340 -38.758 1.00 80.38 198 LEU A N 1
ATOM 1597 C CA . LEU A 1 198 ? 23.128 -6.668 -38.102 1.00 80.38 198 LEU A CA 1
ATOM 1598 C C . LEU A 1 198 ? 24.356 -7.585 -37.972 1.00 80.38 198 LEU A C 1
ATOM 1600 O O . LEU A 1 198 ? 25.471 -7.178 -38.292 1.00 80.38 198 LEU A O 1
ATOM 1604 N N . ASN A 1 199 ? 24.157 -8.848 -37.583 1.00 81.06 199 ASN A N 1
ATOM 1605 C CA . ASN A 1 199 ? 25.245 -9.822 -37.438 1.00 81.06 199 ASN A CA 1
ATOM 1606 C C . ASN A 1 199 ? 25.818 -10.296 -38.782 1.00 81.06 199 ASN A C 1
ATOM 1608 O O . ASN A 1 199 ? 26.966 -10.732 -38.836 1.00 81.06 199 ASN A O 1
ATOM 1612 N N . SER A 1 200 ? 25.040 -10.215 -39.869 1.00 76.06 200 SER A N 1
ATOM 1613 C CA . SER A 1 200 ? 25.508 -10.560 -41.218 1.00 76.06 200 SER A CA 1
ATOM 1614 C C . SER A 1 200 ? 26.543 -9.574 -41.776 1.00 76.06 200 SER A C 1
ATOM 1616 O O . SER A 1 200 ? 27.161 -9.871 -42.798 1.00 76.06 200 SER A O 1
ATOM 1618 N N . GLY A 1 201 ? 26.750 -8.425 -41.111 1.00 62.59 201 GLY A N 1
ATOM 1619 C CA . GLY A 1 201 ? 27.892 -7.528 -41.322 1.00 62.59 201 GLY A CA 1
ATOM 1620 C C . GLY A 1 201 ? 28.079 -7.045 -42.762 1.00 62.59 201 GLY A C 1
ATOM 1621 O O . GLY A 1 201 ? 29.202 -6.751 -43.168 1.00 62.59 201 GLY A O 1
ATOM 1622 N N . SER A 1 202 ? 27.010 -7.015 -43.561 1.00 65.50 202 SER A N 1
ATOM 1623 C CA . SER A 1 202 ? 27.103 -6.672 -44.978 1.00 65.50 202 SER A CA 1
ATOM 1624 C C . SER A 1 202 ? 27.366 -5.167 -45.140 1.00 65.50 202 SER A C 1
ATOM 1626 O O . SER A 1 202 ? 26.540 -4.372 -44.702 1.00 65.50 202 SER A O 1
ATOM 1628 N N . PRO A 1 203 ? 28.454 -4.739 -45.809 1.00 61.06 203 PRO A N 1
ATOM 1629 C CA . PRO A 1 203 ? 28.856 -3.326 -45.909 1.00 61.06 203 PRO A CA 1
ATOM 1630 C C . PRO A 1 203 ? 27.901 -2.419 -46.712 1.00 61.06 203 PRO A C 1
ATOM 1632 O O . PRO A 1 203 ? 28.156 -1.228 -46.841 1.00 61.06 203 PRO A O 1
ATOM 1635 N N . ALA A 1 204 ? 26.809 -2.966 -47.257 1.00 62.28 204 ALA A N 1
ATOM 1636 C CA . ALA A 1 204 ? 25.732 -2.224 -47.922 1.00 62.28 204 ALA A CA 1
ATOM 1637 C C . ALA A 1 204 ? 24.513 -1.967 -47.010 1.00 62.28 204 ALA A C 1
ATOM 1639 O O . ALA A 1 204 ? 23.517 -1.403 -47.456 1.00 62.28 204 ALA A O 1
ATOM 1640 N N . VAL A 1 205 ? 24.557 -2.432 -45.760 1.00 69.88 205 VAL A N 1
ATOM 1641 C CA . VAL A 1 205 ? 23.466 -2.313 -44.792 1.00 69.88 205 VAL A CA 1
ATOM 1642 C C . VAL A 1 205 ? 23.720 -1.085 -43.925 1.00 69.88 205 VAL A C 1
ATOM 1644 O O . VAL A 1 205 ? 24.758 -0.991 -43.281 1.00 69.88 205 VAL A O 1
ATOM 1647 N N . ASP A 1 206 ? 22.766 -0.155 -43.913 1.00 75.38 206 ASP A N 1
ATOM 1648 C CA . ASP A 1 206 ? 22.800 1.055 -43.086 1.00 75.38 206 ASP A CA 1
ATOM 1649 C C . ASP A 1 206 ? 22.759 0.692 -41.590 1.00 75.38 206 ASP A C 1
ATOM 1651 O O . ASP A 1 206 ? 21.699 0.451 -41.007 1.00 75.38 206 ASP A O 1
ATOM 1655 N N . THR A 1 207 ? 23.931 0.593 -40.966 1.00 78.00 207 THR A N 1
ATOM 1656 C CA . THR A 1 207 ? 24.082 0.190 -39.562 1.00 78.00 207 THR A CA 1
ATOM 1657 C C . THR A 1 207 ? 23.351 1.123 -38.602 1.00 78.00 207 THR A C 1
ATOM 1659 O O . THR A 1 207 ? 22.870 0.676 -37.556 1.00 78.00 207 THR A O 1
ATOM 1662 N N . ASP A 1 208 ? 23.207 2.395 -38.966 1.00 76.31 208 ASP A N 1
ATOM 1663 C CA . ASP A 1 208 ? 22.603 3.423 -38.124 1.00 76.31 208 ASP A CA 1
ATOM 1664 C C . ASP A 1 208 ? 21.075 3.318 -38.173 1.00 76.31 208 ASP A C 1
ATOM 1666 O O . ASP A 1 208 ? 20.410 3.353 -37.134 1.00 76.31 208 ASP A O 1
ATOM 1670 N N . PHE A 1 209 ? 20.514 3.032 -39.351 1.00 80.62 209 PHE A N 1
ATOM 1671 C CA . PHE A 1 209 ? 19.099 2.694 -39.500 1.00 80.62 209 PHE A CA 1
ATOM 1672 C C . PHE A 1 209 ? 18.705 1.445 -38.696 1.00 80.62 209 PHE A C 1
ATOM 1674 O O . PHE A 1 209 ? 17.754 1.482 -37.910 1.00 80.62 209 PHE A O 1
ATOM 1681 N N . TRP A 1 210 ? 19.428 0.328 -38.854 1.00 81.19 210 TRP A N 1
ATOM 1682 C CA . TRP A 1 210 ? 19.068 -0.929 -38.180 1.00 81.19 210 TRP A CA 1
ATOM 1683 C C . TRP A 1 210 ? 19.327 -0.882 -36.671 1.00 81.19 210 TRP A C 1
ATOM 1685 O O . TRP A 1 210 ? 18.553 -1.466 -35.911 1.00 81.19 210 TRP A O 1
ATOM 1695 N N . SER A 1 211 ? 20.361 -0.168 -36.214 1.00 81.62 211 SER A N 1
ATOM 1696 C CA . SER A 1 211 ? 20.609 0.023 -34.778 1.00 81.62 211 SER A CA 1
ATOM 1697 C C . SER A 1 211 ? 19.526 0.882 -34.121 1.00 81.62 211 SER A C 1
ATOM 1699 O O . SER A 1 211 ? 19.042 0.547 -33.037 1.00 81.62 211 SER A O 1
ATOM 1701 N N . ARG A 1 212 ? 19.066 1.941 -34.794 1.00 79.44 212 ARG A N 1
ATOM 1702 C CA . ARG A 1 212 ? 17.959 2.772 -34.315 1.00 79.44 212 ARG A CA 1
ATOM 1703 C C . ARG A 1 212 ? 16.631 2.027 -34.327 1.00 79.44 212 ARG A C 1
ATOM 1705 O O . ARG A 1 212 ? 15.908 2.065 -33.331 1.00 79.44 212 ARG A O 1
ATOM 1712 N N . MET A 1 213 ? 16.348 1.290 -35.398 1.00 82.38 213 MET A N 1
ATOM 1713 C CA . MET A 1 213 ? 15.165 0.439 -35.458 1.00 82.38 213 MET A CA 1
ATOM 1714 C C . MET A 1 213 ? 15.188 -0.631 -34.363 1.00 82.38 213 MET A C 1
ATOM 1716 O O . MET A 1 213 ? 14.144 -0.913 -33.787 1.00 82.38 213 MET A O 1
ATOM 1720 N N . LEU A 1 214 ? 16.352 -1.194 -34.019 1.00 83.31 214 LEU A N 1
ATOM 1721 C CA . LEU A 1 214 ? 16.470 -2.135 -32.904 1.00 83.31 214 LEU A CA 1
ATOM 1722 C C . LEU A 1 214 ? 16.128 -1.467 -31.563 1.00 83.31 214 LEU A C 1
ATOM 1724 O O . LEU A 1 214 ? 15.340 -2.022 -30.800 1.00 83.31 214 LEU A O 1
ATOM 1728 N N . LYS A 1 215 ? 16.662 -0.268 -31.288 1.00 82.31 215 LYS A N 1
ATOM 1729 C CA . LYS A 1 215 ? 16.336 0.491 -30.065 1.00 82.31 215 LYS A CA 1
ATOM 1730 C C . LYS A 1 215 ? 14.833 0.781 -29.967 1.00 82.31 215 LYS A C 1
ATOM 1732 O O . LYS A 1 215 ? 14.223 0.561 -28.922 1.00 82.31 215 LYS A O 1
ATOM 1737 N N . GLU A 1 216 ? 14.224 1.237 -31.058 1.00 82.50 216 GLU A N 1
ATOM 1738 C CA . GLU A 1 216 ? 12.794 1.553 -31.110 1.00 82.50 216 GLU A CA 1
ATOM 1739 C C . GLU A 1 216 ? 11.910 0.301 -31.009 1.00 82.50 216 GLU A C 1
ATOM 1741 O O . GLU A 1 216 ? 10.898 0.301 -30.305 1.00 82.50 216 GLU A O 1
ATOM 1746 N N . LEU A 1 217 ? 12.329 -0.802 -31.631 1.00 85.12 217 LEU A N 1
ATOM 1747 C CA . LEU A 1 217 ? 11.666 -2.097 -31.528 1.00 85.12 217 LEU A CA 1
ATOM 1748 C C . LEU A 1 217 ? 11.695 -2.618 -30.089 1.00 85.12 217 LEU A C 1
ATOM 1750 O O . LEU A 1 217 ? 10.655 -3.051 -29.592 1.00 85.12 217 LEU A O 1
ATOM 1754 N N . LEU A 1 218 ? 12.839 -2.549 -29.402 1.00 83.38 218 LEU A N 1
ATOM 1755 C CA . LEU A 1 218 ? 12.962 -2.960 -27.999 1.00 83.38 218 LEU A CA 1
ATOM 1756 C C . LEU A 1 218 ? 12.054 -2.125 -27.091 1.00 83.38 218 LEU A C 1
ATOM 1758 O O . LEU A 1 218 ? 11.321 -2.688 -26.276 1.00 83.38 218 LEU A O 1
ATOM 1762 N N . ALA A 1 219 ? 12.015 -0.805 -27.290 1.00 85.19 219 ALA A N 1
ATOM 1763 C CA . ALA A 1 219 ? 11.113 0.075 -26.554 1.00 85.19 219 ALA A CA 1
ATOM 1764 C C . ALA A 1 219 ? 9.636 -0.280 -26.796 1.00 85.19 219 ALA A C 1
ATOM 1766 O O . ALA A 1 219 ? 8.832 -0.315 -25.864 1.00 85.19 219 ALA A O 1
ATOM 1767 N N . ARG A 1 220 ? 9.256 -0.585 -28.041 1.00 84.12 220 ARG A N 1
ATOM 1768 C CA . ARG A 1 220 ? 7.872 -0.930 -28.404 1.00 84.12 220 ARG A CA 1
ATOM 1769 C C . ARG A 1 220 ? 7.465 -2.318 -27.922 1.00 84.12 220 ARG A C 1
ATOM 1771 O O . ARG A 1 220 ? 6.336 -2.500 -27.476 1.00 84.12 220 ARG A O 1
ATOM 1778 N N . LYS A 1 221 ? 8.398 -3.269 -27.939 1.00 86.38 221 LYS A N 1
ATOM 1779 C CA . LYS A 1 221 ? 8.251 -4.601 -27.346 1.00 86.38 221 LYS A CA 1
ATOM 1780 C C . LYS A 1 221 ? 8.035 -4.502 -25.835 1.00 86.38 221 LYS A C 1
ATOM 1782 O O . LYS A 1 221 ? 7.108 -5.129 -25.325 1.00 86.38 221 LYS A O 1
ATOM 1787 N N . ALA A 1 222 ? 8.836 -3.688 -25.143 1.00 86.94 222 ALA A N 1
ATOM 1788 C CA . ALA A 1 222 ? 8.667 -3.418 -23.716 1.00 86.94 222 ALA A CA 1
ATOM 1789 C C . ALA A 1 222 ? 7.293 -2.789 -23.432 1.00 86.94 222 ALA A C 1
ATOM 1791 O O . ALA A 1 222 ? 6.555 -3.311 -22.600 1.00 86.94 222 ALA A O 1
ATOM 1792 N N . LYS A 1 223 ? 6.887 -1.756 -24.189 1.00 87.06 223 LYS A N 1
ATOM 1793 C CA . LYS A 1 223 ? 5.548 -1.139 -24.084 1.00 87.06 223 LYS A CA 1
ATOM 1794 C C . LYS A 1 223 ? 4.424 -2.160 -24.265 1.00 87.06 223 LYS A C 1
ATOM 1796 O O . LYS A 1 223 ? 3.571 -2.279 -23.397 1.00 87.06 223 LYS A O 1
ATOM 1801 N N . ALA A 1 224 ? 4.450 -2.933 -25.352 1.00 86.25 224 ALA A N 1
ATOM 1802 C CA . ALA A 1 224 ? 3.419 -3.926 -25.647 1.00 86.25 224 ALA A CA 1
ATOM 1803 C C . ALA A 1 224 ? 3.313 -4.992 -24.546 1.00 86.25 224 ALA A C 1
ATOM 1805 O O . ALA A 1 224 ? 2.213 -5.377 -24.152 1.00 86.25 224 ALA A O 1
ATOM 1806 N N . ARG A 1 225 ? 4.452 -5.449 -24.015 1.00 86.44 225 ARG A N 1
ATOM 1807 C CA . ARG A 1 225 ? 4.476 -6.443 -22.942 1.00 86.44 225 ARG A CA 1
ATOM 1808 C C . ARG A 1 225 ? 3.989 -5.882 -21.607 1.00 86.44 225 ARG A C 1
ATOM 1810 O O . ARG A 1 225 ? 3.253 -6.574 -20.908 1.00 86.44 225 ARG A O 1
ATOM 1817 N N . LEU A 1 226 ? 4.353 -4.644 -21.273 1.00 87.50 226 LEU A N 1
ATOM 1818 C CA . LEU A 1 226 ? 3.851 -3.951 -20.084 1.00 87.50 226 LEU A CA 1
ATOM 1819 C C . LEU A 1 226 ? 2.336 -3.744 -20.161 1.00 87.50 226 LEU A C 1
ATOM 1821 O O . LEU A 1 226 ? 1.648 -4.032 -19.187 1.00 87.50 226 LEU A O 1
ATOM 1825 N N . SER A 1 227 ? 1.803 -3.349 -21.322 1.00 87.19 227 SER A N 1
ATOM 1826 C CA . SER A 1 227 ? 0.355 -3.231 -21.529 1.00 87.19 227 SER A CA 1
ATOM 1827 C C . SER A 1 227 ? -0.364 -4.577 -21.391 1.00 87.19 227 SER A C 1
ATOM 1829 O O . SER A 1 227 ? -1.414 -4.633 -20.760 1.00 87.19 227 SER A O 1
ATOM 1831 N N . GLN A 1 228 ? 0.212 -5.679 -21.892 1.00 88.31 228 GLN A N 1
ATOM 1832 C CA . GLN A 1 228 ? -0.342 -7.025 -21.674 1.00 88.31 228 GLN A CA 1
ATOM 1833 C C . GLN A 1 228 ? -0.379 -7.408 -20.188 1.00 88.31 228 GLN A C 1
ATOM 1835 O O . GLN A 1 228 ? -1.376 -7.949 -19.715 1.00 88.31 228 GLN A O 1
ATOM 1840 N N . LEU A 1 229 ? 0.702 -7.148 -19.444 1.00 85.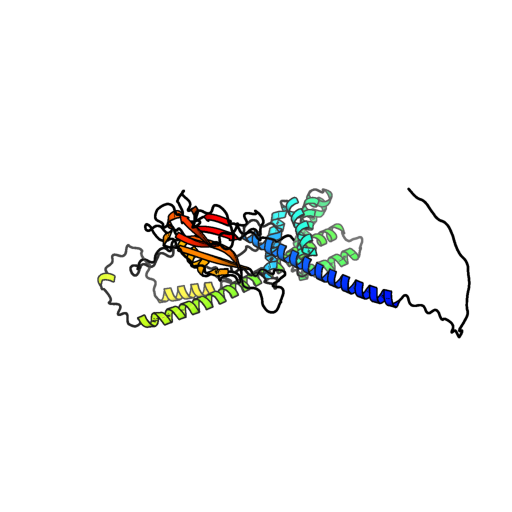94 229 LEU A N 1
ATOM 1841 C CA . LEU A 1 229 ? 0.766 -7.446 -18.009 1.00 85.94 229 LEU A CA 1
ATOM 1842 C C . LEU A 1 229 ? -0.203 -6.574 -17.202 1.00 85.94 229 LEU A C 1
ATOM 1844 O O . LEU A 1 229 ? -0.845 -7.070 -16.279 1.00 85.94 229 LEU A O 1
ATOM 1848 N N . TYR A 1 230 ? -0.346 -5.306 -17.584 1.00 87.19 230 TYR A N 1
ATOM 1849 C CA . TYR A 1 230 ? -1.328 -4.389 -17.015 1.00 87.19 230 TYR A CA 1
ATOM 1850 C C . TYR A 1 230 ? -2.767 -4.855 -17.278 1.00 87.19 230 TYR A C 1
ATOM 1852 O O . TYR A 1 230 ? -3.584 -4.886 -16.364 1.00 87.19 230 TYR A O 1
ATOM 1860 N N . GLU A 1 231 ? -3.087 -5.294 -18.497 1.00 88.44 231 GLU A N 1
ATOM 1861 C CA . GLU A 1 231 ? -4.415 -5.832 -18.812 1.00 88.44 231 GLU A CA 1
ATOM 1862 C C . GLU A 1 231 ? -4.711 -7.112 -18.013 1.00 88.44 231 GLU A C 1
ATOM 1864 O O . GLU A 1 231 ? -5.815 -7.287 -17.493 1.00 88.44 231 GLU A O 1
ATOM 1869 N N . GLN A 1 232 ? -3.714 -7.985 -17.839 1.00 87.81 232 GLN A N 1
ATOM 1870 C CA . GLN A 1 232 ? -3.839 -9.179 -17.000 1.00 87.81 232 GLN A CA 1
ATOM 1871 C C . GLN A 1 232 ? -4.068 -8.836 -15.526 1.00 87.81 232 GLN A C 1
ATOM 1873 O O . GLN A 1 232 ? -4.900 -9.476 -14.878 1.00 87.81 232 GLN A O 1
ATOM 1878 N N . SER A 1 233 ? -3.353 -7.848 -14.982 1.00 85.81 233 SER A N 1
ATOM 1879 C CA . SER A 1 233 ? -3.540 -7.436 -13.589 1.00 85.81 233 SER A CA 1
ATOM 1880 C C . SER A 1 233 ? -4.891 -6.757 -13.375 1.00 85.81 233 SER A C 1
ATOM 1882 O O . SER A 1 233 ? -5.568 -7.054 -12.389 1.00 85.81 233 SER A O 1
ATOM 1884 N N . LEU A 1 234 ? -5.337 -5.939 -14.332 1.00 85.50 234 LEU A N 1
ATOM 1885 C CA . LEU A 1 234 ? -6.664 -5.332 -14.333 1.00 85.50 234 LEU A CA 1
ATOM 1886 C C . LEU A 1 234 ? -7.756 -6.406 -14.366 1.00 85.50 234 LEU A C 1
ATOM 1888 O O . LEU A 1 234 ? -8.695 -6.356 -13.574 1.00 85.50 234 LEU A O 1
ATOM 1892 N N . GLN A 1 235 ? -7.617 -7.412 -15.232 1.00 86.31 235 GLN A N 1
ATOM 1893 C CA . GLN A 1 235 ? -8.577 -8.507 -15.337 1.00 86.31 235 GLN A CA 1
ATOM 1894 C C . GLN A 1 235 ? -8.648 -9.324 -14.040 1.00 86.31 235 GLN A C 1
ATOM 1896 O O . GLN A 1 235 ? -9.746 -9.561 -13.538 1.00 86.31 235 GLN A O 1
ATOM 1901 N N . LYS A 1 236 ? -7.499 -9.681 -13.445 1.00 86.12 236 LYS A N 1
ATOM 1902 C CA . LYS A 1 236 ? -7.466 -10.348 -12.134 1.00 86.12 236 LYS A CA 1
ATOM 1903 C C . LYS A 1 236 ? -8.122 -9.503 -11.047 1.00 86.12 236 LYS A C 1
ATOM 1905 O O . LYS A 1 236 ? -8.909 -10.032 -10.270 1.00 86.12 236 LYS A O 1
ATOM 1910 N N . ARG A 1 237 ? -7.857 -8.193 -11.010 1.00 82.19 237 ARG A N 1
ATOM 1911 C CA . ARG A 1 237 ? -8.473 -7.299 -10.021 1.00 82.19 237 ARG A CA 1
ATOM 1912 C C . ARG A 1 237 ? -9.986 -7.211 -10.198 1.00 82.19 237 ARG A C 1
ATOM 1914 O O . ARG A 1 237 ? -10.711 -7.256 -9.211 1.00 82.19 237 ARG A O 1
ATOM 1921 N N . VAL A 1 238 ? -10.470 -7.122 -11.435 1.00 83.12 238 VAL A N 1
ATOM 1922 C CA . VAL A 1 238 ? -11.908 -7.155 -11.739 1.00 83.12 238 VAL A CA 1
ATOM 1923 C C . VAL A 1 238 ? -12.534 -8.470 -11.269 1.00 83.12 238 VAL A C 1
ATOM 1925 O O . VAL A 1 238 ? -13.645 -8.462 -10.742 1.00 83.12 238 VAL A O 1
ATOM 1928 N N . ASP A 1 239 ? -11.844 -9.595 -11.439 1.00 85.06 239 ASP A N 1
ATOM 1929 C CA . ASP A 1 239 ? -12.351 -10.899 -11.015 1.00 85.06 239 ASP A CA 1
ATOM 1930 C C . ASP A 1 239 ? -12.329 -11.071 -9.483 1.00 85.06 239 ASP A C 1
ATOM 1932 O O . ASP A 1 239 ? -13.302 -11.590 -8.929 1.00 85.06 239 ASP A O 1
ATOM 1936 N N . ASP A 1 240 ? -11.317 -10.536 -8.791 1.00 82.56 240 ASP A N 1
ATOM 1937 C CA . ASP A 1 240 ? -11.286 -10.419 -7.325 1.00 82.56 240 ASP A CA 1
ATOM 1938 C C . ASP A 1 240 ? -12.464 -9.580 -6.807 1.00 82.56 240 ASP A C 1
ATOM 1940 O O . ASP A 1 240 ? -13.240 -10.037 -5.967 1.00 82.56 240 ASP A O 1
ATOM 1944 N N . LEU A 1 241 ? -12.671 -8.392 -7.381 1.00 80.69 241 LEU A N 1
ATOM 1945 C CA . LEU A 1 241 ? -13.774 -7.499 -7.022 1.00 80.69 241 LEU A CA 1
ATOM 1946 C C . LEU A 1 241 ? -15.144 -8.156 -7.259 1.00 80.69 241 LEU A C 1
ATOM 1948 O O . LEU A 1 241 ? -16.067 -8.007 -6.457 1.00 80.69 241 LEU A O 1
ATOM 1952 N N . LYS A 1 242 ? -15.306 -8.930 -8.339 1.00 83.12 242 LYS A N 1
ATOM 1953 C CA . LYS A 1 242 ? -16.526 -9.723 -8.567 1.00 83.12 242 LYS A CA 1
ATOM 1954 C C . LYS A 1 242 ? -16.706 -10.814 -7.512 1.00 83.12 242 LYS A C 1
ATOM 1956 O O . LYS A 1 242 ? -17.844 -11.100 -7.138 1.00 83.12 242 LYS A O 1
ATOM 1961 N N . ALA A 1 243 ? -15.631 -11.461 -7.065 1.00 84.94 243 ALA A N 1
ATOM 1962 C CA . ALA A 1 243 ? -15.697 -12.478 -6.020 1.00 84.94 243 ALA A CA 1
ATOM 1963 C C . ALA A 1 243 ? -16.116 -11.864 -4.675 1.00 84.94 243 ALA A C 1
ATOM 1965 O O . ALA A 1 243 ? -17.040 -12.377 -4.039 1.00 84.94 243 ALA A O 1
ATOM 1966 N N . GLU A 1 244 ? -15.531 -10.722 -4.305 1.00 81.94 244 GLU A N 1
ATOM 1967 C CA . GLU A 1 244 ? -15.931 -9.925 -3.139 1.00 81.94 244 GLU A CA 1
ATOM 1968 C C . GLU A 1 244 ? -17.417 -9.532 -3.227 1.00 81.94 244 GLU A C 1
ATOM 1970 O O . GLU A 1 244 ? -18.189 -9.760 -2.293 1.00 81.94 244 GLU A O 1
ATOM 1975 N N . GLN A 1 245 ? -17.874 -9.031 -4.383 1.00 82.25 245 GLN A N 1
ATOM 1976 C CA . GLN A 1 245 ? -19.285 -8.691 -4.601 1.00 82.25 245 GLN A CA 1
ATOM 1977 C C . GLN A 1 245 ? -20.223 -9.885 -4.442 1.00 82.25 245 GLN A C 1
ATOM 1979 O O . GLN A 1 245 ? -21.289 -9.745 -3.843 1.00 82.25 245 GLN A O 1
ATOM 1984 N N . ARG A 1 246 ? -19.843 -11.060 -4.956 1.00 83.88 246 ARG A N 1
ATOM 1985 C CA . ARG A 1 246 ? -20.632 -12.292 -4.811 1.00 83.88 246 ARG A CA 1
ATOM 1986 C C . ARG A 1 246 ? -20.754 -12.705 -3.349 1.00 83.88 246 ARG A C 1
ATOM 1988 O O . ARG A 1 246 ? -21.848 -13.063 -2.922 1.00 83.88 246 ARG A O 1
ATOM 1995 N N . LEU A 1 247 ? -19.667 -12.629 -2.584 1.00 86.25 247 LEU A N 1
ATOM 1996 C CA . LEU A 1 247 ? -19.666 -12.967 -1.161 1.00 86.25 247 LEU A CA 1
ATOM 1997 C C . LEU A 1 247 ? -20.535 -11.990 -0.362 1.00 86.25 247 LEU A C 1
ATOM 1999 O O . LEU A 1 247 ? -21.371 -12.410 0.439 1.00 86.25 247 LEU A O 1
ATOM 2003 N N . LEU A 1 248 ? -20.399 -10.689 -0.626 1.00 83.50 248 LEU A N 1
ATOM 2004 C CA . LEU A 1 248 ? -21.234 -9.669 0.004 1.00 83.50 248 LEU A CA 1
ATOM 2005 C C . LEU A 1 248 ? -22.712 -9.847 -0.356 1.00 83.50 248 LEU A C 1
ATOM 2007 O O . LEU A 1 248 ? -23.550 -9.765 0.535 1.00 83.50 248 LEU A O 1
ATOM 2011 N N . ALA A 1 249 ? -23.033 -10.143 -1.618 1.00 84.25 249 ALA A N 1
ATOM 2012 C CA . ALA A 1 249 ? -24.401 -10.412 -2.060 1.00 84.25 249 ALA A CA 1
ATOM 2013 C C . ALA A 1 249 ? -25.002 -11.657 -1.385 1.00 84.25 249 ALA A C 1
ATOM 2015 O O . ALA A 1 249 ? -26.173 -11.651 -1.021 1.00 84.25 249 ALA A O 1
ATOM 2016 N N . GLN A 1 250 ? -24.211 -12.716 -1.177 1.00 87.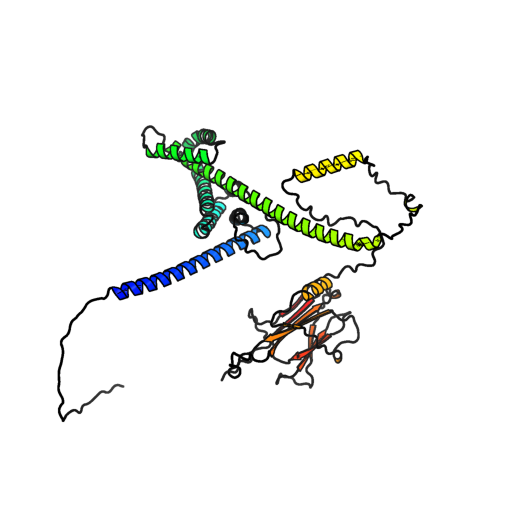44 250 GLN A N 1
ATOM 2017 C CA . GLN A 1 250 ? -24.655 -13.891 -0.419 1.00 87.44 250 GLN A CA 1
ATOM 2018 C C . GLN A 1 250 ? -24.925 -13.543 1.047 1.00 87.44 250 GLN A C 1
ATOM 2020 O O . GLN A 1 250 ? -25.954 -13.934 1.596 1.00 87.44 250 GLN A O 1
ATOM 2025 N N . ARG A 1 251 ? -24.035 -12.770 1.680 1.00 83.50 251 ARG A N 1
ATOM 2026 C CA . ARG A 1 251 ? -24.208 -12.340 3.071 1.00 83.50 251 ARG A CA 1
ATOM 2027 C C . ARG A 1 251 ? -25.456 -11.477 3.247 1.00 83.50 251 ARG A C 1
ATOM 2029 O O . ARG A 1 251 ? -26.244 -11.732 4.154 1.00 83.50 251 ARG A O 1
ATOM 2036 N N . THR A 1 252 ? -25.670 -10.496 2.371 1.00 82.88 252 THR A N 1
ATOM 2037 C CA . THR A 1 252 ? -26.868 -9.647 2.423 1.00 82.88 252 THR A CA 1
ATOM 2038 C C . THR A 1 252 ? -28.139 -10.433 2.111 1.00 82.88 252 THR A C 1
ATOM 2040 O O . THR A 1 252 ? -29.159 -10.184 2.747 1.00 82.88 252 THR A O 1
ATOM 2043 N N . ALA A 1 253 ? -28.091 -11.408 1.196 1.00 85.69 253 ALA A N 1
ATOM 2044 C CA . ALA A 1 253 ? -29.220 -12.294 0.919 1.00 85.69 253 ALA A CA 1
ATOM 2045 C C . ALA A 1 253 ? -29.621 -13.114 2.156 1.00 85.69 253 ALA A C 1
ATOM 2047 O O . ALA A 1 253 ? -30.799 -13.143 2.497 1.00 85.69 253 ALA A O 1
ATOM 2048 N N . LEU A 1 254 ? -28.657 -13.697 2.878 1.00 87.38 254 LEU A N 1
ATOM 2049 C CA . LEU A 1 254 ? -28.919 -14.426 4.128 1.00 87.38 254 LEU A CA 1
ATOM 2050 C C . LEU A 1 254 ? -29.471 -13.514 5.232 1.00 87.38 254 LEU A C 1
ATOM 2052 O O . LEU A 1 254 ? -30.365 -13.900 5.984 1.00 87.38 254 LEU A O 1
ATOM 2056 N N . GLU A 1 255 ? -28.952 -12.290 5.348 1.00 83.25 255 GLU A N 1
ATOM 2057 C CA . GLU A 1 255 ? -29.476 -11.302 6.295 1.00 83.25 255 GLU A CA 1
ATOM 2058 C C . GLU A 1 255 ? -30.919 -10.896 5.961 1.00 83.25 255 GLU A C 1
ATOM 2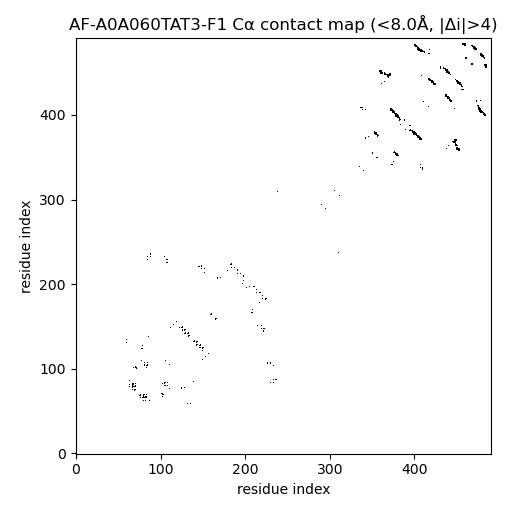060 O O . GLU A 1 255 ? -31.740 -10.768 6.872 1.00 83.25 255 GLU A O 1
ATOM 2065 N N . LEU A 1 256 ? -31.241 -10.722 4.676 1.00 81.81 256 LEU A N 1
ATOM 2066 C CA . LEU A 1 256 ? -32.597 -10.440 4.202 1.00 81.81 256 LEU A CA 1
ATOM 2067 C C . LEU A 1 256 ? -33.536 -11.619 4.441 1.00 81.81 256 LEU A C 1
ATOM 2069 O O . LEU A 1 256 ? -34.623 -11.409 4.967 1.00 81.81 256 LEU A O 1
ATOM 2073 N N . GLU A 1 257 ? -33.112 -12.844 4.134 1.00 81.94 257 GLU A N 1
ATOM 2074 C CA . GLU A 1 257 ? -33.885 -14.058 4.403 1.00 81.94 257 GLU A CA 1
ATOM 2075 C C . GLU A 1 257 ? -34.197 -14.174 5.900 1.00 81.94 257 GLU A C 1
ATOM 2077 O O . GLU A 1 257 ? -35.353 -14.323 6.289 1.00 81.94 257 GLU A O 1
ATOM 2082 N N . ARG A 1 258 ? -33.197 -13.956 6.763 1.00 80.88 258 ARG A N 1
ATOM 2083 C CA . ARG A 1 258 ? -33.378 -13.949 8.220 1.00 80.88 258 ARG A CA 1
ATOM 2084 C C . ARG A 1 258 ? -34.339 -12.856 8.698 1.00 80.88 258 ARG A C 1
ATOM 2086 O O . ARG A 1 258 ? -35.049 -13.055 9.686 1.00 80.88 258 ARG A O 1
ATOM 2093 N N . LYS A 1 259 ? -34.352 -11.690 8.045 1.00 78.88 259 LYS A N 1
ATOM 2094 C CA . LYS A 1 259 ? -35.312 -10.611 8.331 1.00 78.88 259 LYS A CA 1
ATOM 2095 C C . LYS A 1 259 ? -36.718 -10.969 7.836 1.00 78.88 259 LYS A C 1
ATOM 2097 O O . LYS A 1 259 ? -37.660 -10.781 8.597 1.00 78.88 259 LYS A O 1
ATOM 2102 N N . MET A 1 260 ? -36.856 -11.565 6.649 1.00 71.69 260 MET A N 1
ATOM 2103 C CA . MET A 1 260 ? -38.143 -12.035 6.114 1.00 71.69 260 MET A CA 1
ATOM 2104 C C . MET A 1 260 ? -38.756 -13.149 6.971 1.00 71.69 260 MET A C 1
ATOM 2106 O O . MET A 1 260 ? -39.951 -13.121 7.245 1.00 71.69 260 MET A O 1
ATOM 2110 N N . THR A 1 261 ? -37.953 -14.089 7.481 1.00 68.94 261 THR A N 1
ATOM 2111 C CA . THR A 1 261 ? -38.457 -15.130 8.396 1.00 68.94 261 THR A CA 1
ATOM 2112 C C . THR A 1 261 ? -38.917 -14.565 9.738 1.00 68.94 261 THR A C 1
ATOM 2114 O O . THR A 1 261 ? -39.796 -15.133 10.371 1.00 68.94 261 THR A O 1
ATOM 2117 N N . LYS A 1 262 ? -38.345 -13.435 10.180 1.00 64.25 262 LYS A N 1
ATOM 2118 C CA . LYS A 1 262 ? -38.788 -12.726 11.391 1.00 64.25 262 LYS A CA 1
ATOM 2119 C C . LYS A 1 262 ? -40.039 -11.874 11.157 1.00 64.25 262 LYS A C 1
ATOM 2121 O O . LYS A 1 262 ? -40.751 -11.603 12.113 1.00 64.25 262 LYS A O 1
ATOM 2126 N N . SER A 1 263 ? -40.313 -11.457 9.919 1.00 53.72 263 SER A N 1
ATOM 2127 C CA . SER A 1 263 ? -41.538 -10.728 9.561 1.00 53.72 263 SER A CA 1
ATOM 2128 C C . SER A 1 263 ? -42.720 -11.643 9.221 1.00 53.72 263 SER A C 1
ATOM 2130 O O . SER A 1 263 ? -43.809 -11.149 8.951 1.00 53.72 263 SER A O 1
ATOM 2132 N N . GLU A 1 264 ? -42.556 -12.971 9.221 1.00 52.00 264 GLU A N 1
ATOM 2133 C CA . GLU A 1 264 ? -43.691 -13.894 9.062 1.00 52.00 264 GLU A CA 1
ATOM 2134 C C . GLU A 1 264 ? -44.694 -13.807 10.232 1.00 52.00 264 GLU A C 1
ATOM 2136 O O . GLU A 1 264 ? -45.877 -14.083 10.028 1.00 52.00 264 GLU A O 1
ATOM 2141 N N . ASP A 1 265 ? -44.272 -13.314 11.404 1.00 52.34 265 ASP A N 1
ATOM 2142 C CA . ASP A 1 265 ? -45.161 -12.990 12.533 1.00 52.34 265 ASP A CA 1
ATOM 2143 C C . ASP A 1 265 ? -46.090 -11.786 12.242 1.00 52.34 265 ASP A C 1
ATOM 2145 O O . ASP A 1 265 ? -47.060 -11.547 12.962 1.00 52.34 265 ASP A O 1
ATOM 2149 N N . SER A 1 266 ? -45.857 -11.049 11.147 1.00 53.72 266 SER A N 1
ATOM 2150 C CA . SER A 1 266 ? -46.668 -9.904 10.708 1.00 53.72 266 SER A CA 1
ATOM 2151 C C . SER A 1 266 ? -47.828 -10.278 9.776 1.00 53.72 266 SER A C 1
ATOM 2153 O O . SER A 1 266 ? -48.587 -9.397 9.373 1.00 53.72 266 SER A O 1
ATOM 2155 N N . LYS A 1 267 ? -48.041 -11.568 9.463 1.00 53.22 267 LYS A N 1
ATOM 2156 C CA . LYS A 1 267 ? -49.166 -12.039 8.618 1.00 53.22 267 LYS A CA 1
ATOM 2157 C C . LYS A 1 267 ? -50.565 -11.751 9.199 1.00 53.22 267 LYS A C 1
ATOM 2159 O O . LYS A 1 267 ? -51.558 -12.021 8.533 1.00 53.22 267 LYS A O 1
ATOM 2164 N N . ASN A 1 268 ? -50.651 -11.182 10.404 1.00 51.19 268 ASN A N 1
ATOM 2165 C CA . ASN A 1 268 ? -51.893 -10.769 11.065 1.00 51.19 268 ASN A CA 1
ATOM 2166 C C . ASN A 1 268 ? -52.003 -9.255 11.326 1.00 51.19 268 ASN A C 1
ATOM 2168 O O . ASN A 1 268 ? -52.830 -8.835 12.136 1.00 51.19 268 ASN A O 1
ATOM 2172 N N . LEU A 1 269 ? -51.225 -8.412 10.642 1.00 51.88 269 LEU A N 1
ATOM 2173 C CA . LEU A 1 269 ? -51.547 -6.986 10.591 1.00 51.88 269 LEU A CA 1
ATOM 2174 C C . LEU A 1 269 ? -52.733 -6.802 9.637 1.00 51.88 269 LEU A C 1
ATOM 2176 O O . LEU A 1 269 ? -52.571 -6.755 8.419 1.00 51.88 269 LEU A O 1
ATOM 2180 N N . LYS A 1 270 ? -53.948 -6.718 10.194 1.00 55.50 270 LYS A N 1
ATOM 2181 C CA . LYS A 1 270 ? -55.049 -6.043 9.504 1.00 55.50 270 LYS A CA 1
ATOM 2182 C C . LYS A 1 270 ? -54.598 -4.605 9.290 1.00 55.50 270 LYS A C 1
ATOM 2184 O O . LYS A 1 270 ? -54.586 -3.815 10.227 1.00 55.50 270 LYS A O 1
ATOM 2189 N N . ILE A 1 271 ? -54.167 -4.300 8.074 1.00 58.75 271 ILE A N 1
ATOM 2190 C CA . ILE A 1 271 ? -54.010 -2.921 7.638 1.00 58.75 271 ILE A CA 1
ATOM 2191 C C . ILE A 1 271 ? -55.442 -2.405 7.505 1.00 58.75 271 ILE A C 1
ATOM 2193 O O . ILE A 1 271 ? -56.119 -2.705 6.520 1.00 58.75 271 ILE A O 1
ATOM 2197 N N . ASP A 1 272 ? -55.941 -1.736 8.543 1.00 57.75 272 ASP A N 1
ATOM 2198 C CA . ASP A 1 272 ? -57.214 -1.030 8.467 1.00 57.75 272 ASP A CA 1
ATOM 2199 C C . ASP A 1 272 ? -57.013 0.121 7.481 1.00 57.75 272 ASP A C 1
ATOM 2201 O O . ASP A 1 272 ? -56.375 1.128 7.779 1.00 57.75 272 ASP A O 1
ATOM 2205 N N . TYR A 1 273 ? -57.477 -0.094 6.252 1.00 58.69 273 TYR A N 1
ATOM 2206 C CA . TYR A 1 273 ? -57.444 0.908 5.201 1.00 58.69 273 TYR A CA 1
ATOM 2207 C C . TYR A 1 273 ? -58.255 2.126 5.661 1.00 58.69 273 TYR A C 1
ATOM 2209 O O . TYR A 1 273 ? -59.476 2.041 5.802 1.00 58.69 273 TYR A O 1
ATOM 2217 N N . ASP A 1 274 ? -57.568 3.237 5.925 1.00 62.00 274 ASP A N 1
ATOM 2218 C CA . ASP A 1 274 ? -58.184 4.506 6.299 1.00 62.00 274 ASP A CA 1
ATOM 2219 C C . ASP A 1 274 ? -58.459 5.330 5.025 1.00 62.00 274 ASP A C 1
ATOM 2221 O O . ASP A 1 274 ? -57.508 5.729 4.348 1.00 62.00 274 ASP A O 1
ATOM 2225 N N . PRO A 1 275 ? -59.730 5.620 4.677 1.00 62.28 275 PRO A N 1
ATOM 2226 C CA . PRO A 1 275 ? -60.083 6.432 3.510 1.00 62.28 275 PRO A CA 1
ATOM 2227 C C . PRO A 1 275 ? -59.472 7.843 3.511 1.00 62.28 275 PRO A C 1
ATOM 2229 O O . PRO A 1 275 ? -59.412 8.486 2.466 1.00 62.28 275 PRO A O 1
ATOM 2232 N N . SER A 1 276 ? -58.995 8.345 4.656 1.00 62.59 276 SER A N 1
ATOM 2233 C CA . SER A 1 276 ? -58.274 9.621 4.714 1.00 62.59 276 SER A CA 1
ATOM 2234 C C . SER A 1 276 ? -56.900 9.577 4.023 1.00 62.59 276 SER A C 1
ATOM 2236 O O . SER A 1 276 ? -56.431 10.624 3.568 1.00 62.59 276 SER A O 1
ATOM 2238 N N . MET A 1 277 ? -56.314 8.384 3.835 1.00 57.06 277 MET A N 1
ATOM 2239 C CA . MET A 1 277 ? -55.060 8.152 3.094 1.00 57.06 277 MET A CA 1
ATOM 2240 C C . MET A 1 277 ? -55.187 8.429 1.585 1.00 57.06 277 MET A C 1
ATOM 2242 O O . MET A 1 277 ? -54.178 8.635 0.918 1.00 57.06 277 MET A O 1
ATOM 2246 N N . GLU A 1 278 ? -56.408 8.477 1.039 1.00 59.75 278 GLU A N 1
ATOM 2247 C CA . GLU A 1 278 ? -56.676 8.917 -0.343 1.00 59.75 278 GLU A CA 1
ATOM 2248 C C . GLU A 1 278 ? -56.832 10.441 -0.468 1.00 59.75 278 GLU A C 1
ATOM 2250 O O . GLU A 1 278 ? -56.729 10.991 -1.563 1.00 59.75 278 GLU A O 1
ATOM 2255 N N . SER A 1 279 ? -57.082 11.135 0.646 1.00 51.88 279 SER A N 1
ATOM 2256 C CA . SER A 1 279 ? -57.497 12.546 0.663 1.00 51.88 279 SER A CA 1
ATOM 2257 C C . SER A 1 279 ? -56.397 13.537 1.048 1.00 51.88 279 SER A C 1
ATOM 2259 O O . SER A 1 279 ? -56.668 14.725 1.223 1.00 51.88 279 SER A O 1
ATOM 2261 N N . GLY A 1 280 ? -55.151 13.078 1.174 1.00 49.56 280 GLY A N 1
ATOM 2262 C CA . GLY A 1 280 ? -54.016 13.982 1.300 1.00 49.56 280 GLY A CA 1
ATOM 2263 C C . GLY A 1 280 ? -53.809 14.718 -0.018 1.00 49.56 280 GLY A C 1
ATOM 2264 O O . GLY A 1 280 ? -53.462 14.087 -1.016 1.00 49.56 280 GLY A O 1
ATOM 2265 N N . GLU A 1 281 ? -54.001 16.040 -0.029 1.00 53.16 281 GLU A N 1
ATOM 2266 C CA . GLU A 1 281 ? -53.468 16.919 -1.072 1.00 53.16 281 GLU A CA 1
ATOM 2267 C C . GLU A 1 281 ? -51.948 16.718 -1.129 1.00 53.16 281 GLU A C 1
ATOM 2269 O O . GLU A 1 281 ? -51.165 17.377 -0.445 1.00 53.16 281 GLU A O 1
ATOM 2274 N N . MET A 1 282 ? -51.532 15.734 -1.922 1.00 47.53 282 MET A N 1
ATOM 2275 C CA . MET A 1 282 ? -50.154 15.522 -2.309 1.00 47.53 282 MET A CA 1
ATOM 2276 C C . MET A 1 282 ? -49.706 16.803 -2.998 1.00 47.53 282 MET A C 1
ATOM 2278 O O . MET A 1 282 ? -50.213 17.152 -4.068 1.00 47.53 282 MET A O 1
ATOM 2282 N N . GLY A 1 283 ? -48.754 17.505 -2.381 1.00 49.00 283 GLY A N 1
ATOM 2283 C CA . GLY A 1 283 ? -47.968 18.512 -3.077 1.00 49.00 283 GLY A CA 1
ATOM 2284 C C . GLY A 1 283 ? -47.560 17.937 -4.429 1.00 49.00 283 GLY A C 1
ATOM 2285 O O . GLY A 1 283 ? -47.102 16.797 -4.506 1.00 49.00 283 GLY A O 1
ATOM 2286 N N . SER A 1 284 ? -47.838 18.685 -5.493 1.00 47.31 284 SER A N 1
ATOM 2287 C CA . SER A 1 284 ? -47.751 18.237 -6.877 1.00 47.31 284 SER A CA 1
ATOM 2288 C C . SER A 1 284 ? -46.304 17.981 -7.312 1.00 47.31 284 SER A C 1
ATOM 2290 O O . SER A 1 284 ? -45.748 18.705 -8.135 1.00 47.31 284 SER A O 1
ATOM 2292 N N . GLU A 1 285 ? -45.675 16.937 -6.794 1.00 52.78 285 GLU A N 1
ATOM 2293 C CA . GLU A 1 285 ? -44.697 16.205 -7.575 1.00 52.78 285 GLU A CA 1
ATOM 2294 C C . GLU A 1 285 ? -45.503 15.296 -8.489 1.00 52.78 285 GLU A C 1
ATOM 2296 O O . GLU A 1 285 ? -46.035 14.267 -8.073 1.00 52.78 285 GLU A O 1
ATOM 2301 N N . THR A 1 286 ? -45.657 15.724 -9.739 1.00 52.22 286 THR A N 1
ATOM 2302 C CA . THR A 1 286 ? -46.212 14.916 -10.823 1.00 52.22 286 THR A CA 1
ATOM 2303 C C . THR A 1 286 ? -45.329 13.686 -11.016 1.00 52.22 286 THR A C 1
ATOM 2305 O O . THR A 1 286 ? -44.431 13.671 -11.855 1.00 52.22 286 THR A O 1
ATOM 2308 N N . LYS A 1 287 ? -45.538 12.654 -10.199 1.00 60.25 287 LYS A N 1
ATOM 2309 C CA . LYS A 1 287 ? -44.972 11.333 -10.439 1.00 60.25 287 LYS A CA 1
ATOM 2310 C C . LYS A 1 287 ? -45.701 10.790 -11.655 1.00 60.25 287 LYS A C 1
ATOM 2312 O O . LYS A 1 287 ? -46.893 10.503 -11.590 1.00 60.25 287 LYS A O 1
ATOM 2317 N N . GLU A 1 288 ? -44.996 10.743 -12.777 1.00 63.31 288 GLU A N 1
ATOM 2318 C CA . GLU A 1 288 ? -45.511 10.180 -14.018 1.00 63.31 288 GLU A CA 1
ATOM 2319 C C . GLU A 1 288 ? -45.987 8.750 -13.747 1.00 63.31 288 GLU A C 1
ATOM 2321 O O . GLU A 1 288 ? -45.221 7.880 -13.326 1.00 63.31 288 GLU A O 1
ATOM 2326 N N . SER A 1 289 ? -47.284 8.517 -13.930 1.00 62.97 289 SER A N 1
ATOM 2327 C CA . SER A 1 289 ? -47.867 7.187 -13.834 1.00 62.97 289 SER A CA 1
ATOM 2328 C C . SER A 1 289 ? -47.460 6.400 -15.078 1.00 62.97 289 SER A C 1
ATOM 2330 O O . SER A 1 289 ? -48.049 6.570 -16.145 1.00 62.97 289 SER A O 1
ATOM 2332 N N . VAL A 1 290 ? -46.428 5.571 -14.948 1.00 73.00 290 VAL A N 1
ATOM 2333 C CA . VAL A 1 290 ? -45.973 4.668 -16.012 1.00 73.00 290 VAL A CA 1
ATOM 2334 C C . VAL A 1 290 ? -46.866 3.424 -16.026 1.00 73.00 290 VAL A C 1
ATOM 2336 O O . VAL A 1 290 ? -47.234 2.905 -14.970 1.00 73.00 290 VAL A O 1
ATOM 2339 N N . SER A 1 291 ? -47.225 2.941 -17.217 1.00 86.00 291 SER A N 1
ATOM 2340 C CA . SER A 1 291 ? -47.963 1.679 -17.369 1.00 86.00 291 SER A CA 1
ATOM 2341 C C . SER A 1 291 ? -47.150 0.500 -16.817 1.00 86.00 291 SER A C 1
ATOM 2343 O O . SER A 1 291 ? -45.923 0.490 -16.914 1.00 86.00 291 SER A O 1
ATOM 2345 N N . TYR A 1 292 ? -47.815 -0.522 -16.266 1.00 81.56 292 TYR A N 1
ATOM 2346 C CA . TYR A 1 292 ? -47.140 -1.705 -15.712 1.00 81.56 292 TYR A CA 1
ATOM 2347 C C . TYR A 1 292 ? -46.237 -2.400 -16.743 1.00 81.56 292 TYR A C 1
ATOM 2349 O O . TYR A 1 292 ? -45.120 -2.801 -16.415 1.00 81.56 292 TYR A O 1
ATOM 2357 N N . ASP A 1 293 ? -46.692 -2.488 -17.993 1.00 86.94 293 ASP A N 1
ATOM 2358 C CA . ASP A 1 293 ? -45.936 -3.126 -19.074 1.00 86.94 293 ASP A CA 1
ATOM 2359 C C . ASP A 1 293 ? -44.668 -2.332 -19.411 1.00 86.94 293 ASP A C 1
ATOM 2361 O O . ASP A 1 293 ? -43.575 -2.892 -19.484 1.00 86.94 293 ASP A O 1
ATOM 2365 N N . GLU A 1 294 ? -44.790 -1.007 -19.504 1.00 87.19 294 GLU A N 1
ATOM 2366 C CA . GLU A 1 294 ? -43.664 -0.106 -19.755 1.00 87.19 294 GLU A CA 1
ATOM 2367 C C . GLU A 1 294 ? -42.660 -0.126 -18.590 1.00 87.19 294 GLU A C 1
ATOM 2369 O O . GLU A 1 294 ? -41.447 -0.153 -18.798 1.00 87.19 294 GLU A O 1
ATOM 2374 N N . PHE A 1 295 ? -43.143 -0.202 -17.347 1.00 86.94 295 PHE A N 1
ATOM 2375 C CA . PHE A 1 295 ? -42.287 -0.370 -16.175 1.00 86.94 295 PHE A CA 1
ATOM 2376 C C . PHE A 1 295 ? -41.503 -1.688 -16.223 1.00 86.94 295 PHE A C 1
ATOM 2378 O O . PHE A 1 295 ? -40.303 -1.709 -15.934 1.00 86.94 295 PHE A O 1
ATOM 2385 N N . MET A 1 296 ? -42.161 -2.790 -16.591 1.00 89.56 296 MET A N 1
ATOM 2386 C CA . MET A 1 296 ? -41.519 -4.099 -16.697 1.00 89.56 296 MET A CA 1
ATOM 2387 C C . MET A 1 296 ? -40.471 -4.131 -17.812 1.00 89.56 296 MET A C 1
ATOM 2389 O O . MET A 1 296 ? -39.390 -4.685 -17.596 1.00 89.56 296 MET A O 1
ATOM 2393 N N . GLU A 1 297 ? -40.737 -3.492 -18.953 1.00 90.38 297 GLU A N 1
ATOM 2394 C CA . GLU A 1 297 ? -39.748 -3.311 -20.019 1.00 90.38 297 GLU A CA 1
ATOM 2395 C C . GLU A 1 297 ? -38.550 -2.485 -19.537 1.00 90.38 297 GLU A C 1
ATOM 2397 O O . GLU A 1 297 ? -37.414 -2.952 -19.624 1.00 90.38 297 GLU A O 1
ATOM 2402 N N . GLN A 1 298 ? -38.778 -1.321 -18.919 1.00 87.31 298 GLN A N 1
ATOM 2403 C CA . GLN A 1 298 ? -37.702 -0.497 -18.352 1.00 87.31 298 GLN A CA 1
ATOM 2404 C C . GLN A 1 298 ? -36.868 -1.266 -17.316 1.00 87.31 298 GLN A C 1
ATOM 2406 O O . GLN A 1 298 ? -35.641 -1.131 -17.252 1.00 87.31 298 GLN A O 1
ATOM 2411 N N . LEU A 1 299 ? -37.514 -2.086 -16.486 1.00 85.06 299 LEU A N 1
ATOM 2412 C CA . LEU A 1 299 ? -36.853 -2.906 -15.477 1.00 85.06 299 LEU A CA 1
ATOM 2413 C C . LEU A 1 299 ? -36.012 -4.022 -16.111 1.00 85.06 299 LEU A C 1
ATOM 2415 O O . LEU A 1 299 ? -34.897 -4.282 -15.650 1.00 85.06 299 LEU A O 1
ATOM 2419 N N . GLN A 1 300 ? -36.496 -4.655 -17.180 1.00 87.94 300 GLN A N 1
ATOM 2420 C CA . GLN A 1 300 ? -35.723 -5.628 -17.954 1.00 87.94 300 GLN A CA 1
ATOM 2421 C C . GLN A 1 300 ? -34.537 -4.975 -18.668 1.00 87.94 300 GLN A C 1
ATOM 2423 O O . GLN A 1 300 ? -33.427 -5.505 -18.584 1.00 87.94 300 GLN A O 1
ATOM 2428 N N . SER A 1 301 ? -34.722 -3.802 -19.280 1.00 88.44 301 SER A N 1
ATOM 2429 C CA . SER A 1 301 ? -33.641 -3.031 -19.900 1.00 88.44 301 SER A CA 1
ATOM 2430 C C . SER A 1 301 ? -32.555 -2.694 -18.880 1.00 88.44 301 SER A C 1
ATOM 2432 O O . SER A 1 301 ? -31.399 -3.065 -19.082 1.00 88.44 301 SER A O 1
ATOM 2434 N N . ARG A 1 302 ? -32.918 -2.139 -17.715 1.00 84.31 302 ARG A N 1
ATOM 2435 C CA . ARG A 1 302 ? -31.961 -1.854 -16.628 1.00 84.31 302 ARG A CA 1
ATOM 2436 C C . ARG A 1 302 ? -31.248 -3.110 -16.120 1.00 84.31 302 ARG A C 1
ATOM 2438 O O . ARG A 1 302 ? -30.049 -3.070 -15.851 1.00 84.31 302 ARG A O 1
ATOM 2445 N N . ARG A 1 303 ? -31.949 -4.245 -16.002 1.00 85.50 303 ARG A N 1
ATOM 2446 C CA . ARG A 1 303 ? -31.329 -5.532 -15.634 1.00 85.50 303 ARG A CA 1
ATOM 2447 C C . ARG A 1 303 ? -30.334 -6.002 -16.692 1.00 85.50 303 ARG A C 1
ATOM 2449 O O . ARG A 1 303 ? -29.244 -6.435 -16.330 1.00 85.50 303 ARG A O 1
ATOM 2456 N N . SER A 1 304 ? -30.675 -5.886 -17.974 1.00 84.00 304 SER A N 1
ATOM 2457 C CA . SER A 1 304 ? -29.774 -6.247 -19.073 1.00 84.00 304 SER A CA 1
ATOM 2458 C C . SER A 1 304 ? -28.523 -5.364 -19.088 1.00 84.00 304 SER A C 1
ATOM 2460 O O . SER A 1 304 ? -27.414 -5.883 -19.181 1.00 84.00 304 SER A O 1
ATOM 2462 N N . GLU A 1 305 ? -28.665 -4.057 -18.848 1.00 84.00 305 GLU A N 1
ATOM 2463 C CA . GLU A 1 305 ? -27.536 -3.134 -18.712 1.00 84.00 305 GLU A CA 1
ATOM 2464 C C . GLU A 1 305 ? -26.606 -3.545 -17.567 1.00 84.00 305 GLU A C 1
ATOM 2466 O O . GLU A 1 305 ? -25.388 -3.574 -17.733 1.00 84.00 305 GLU A O 1
ATOM 2471 N N . ILE A 1 306 ? -27.164 -3.911 -16.411 1.00 80.44 306 ILE A N 1
ATOM 2472 C CA . ILE A 1 306 ? -26.384 -4.387 -15.263 1.00 80.44 306 ILE A CA 1
ATOM 2473 C C . ILE A 1 306 ? -25.617 -5.669 -15.609 1.00 80.44 306 ILE A C 1
ATOM 2475 O O . ILE A 1 306 ? -24.453 -5.791 -15.239 1.00 80.44 306 ILE A O 1
ATOM 2479 N N . VAL A 1 307 ? -26.231 -6.590 -16.356 1.00 78.62 307 VAL A N 1
ATOM 2480 C CA . VAL A 1 307 ? -25.586 -7.834 -16.809 1.00 78.62 307 VAL A CA 1
ATOM 2481 C C . VAL A 1 307 ? -24.463 -7.560 -17.817 1.00 78.62 307 VAL A C 1
ATOM 2483 O O . VAL A 1 307 ? -23.445 -8.247 -17.792 1.00 78.62 307 VAL A O 1
ATOM 2486 N N . THR A 1 308 ? -24.609 -6.550 -18.682 1.00 79.25 308 THR A N 1
ATOM 2487 C CA . THR A 1 308 ? -23.551 -6.167 -19.638 1.00 79.25 308 THR A CA 1
ATOM 2488 C C . THR A 1 308 ? -22.357 -5.472 -18.980 1.00 79.25 308 THR A C 1
ATOM 2490 O O . THR A 1 308 ? -21.245 -5.517 -19.512 1.00 79.25 308 THR A O 1
ATOM 2493 N N . LYS A 1 309 ? -22.546 -4.837 -17.815 1.00 78.38 309 LYS A N 1
ATOM 2494 C CA . LYS A 1 309 ? -21.463 -4.163 -17.090 1.00 78.38 309 LYS A CA 1
ATOM 2495 C C . LYS A 1 309 ? -20.509 -5.196 -16.489 1.00 78.38 309 LYS A C 1
ATOM 2497 O O . LYS A 1 309 ? -20.916 -6.126 -15.803 1.00 78.38 309 LYS A O 1
ATOM 2502 N N . ARG A 1 310 ? -19.200 -5.003 -16.700 1.00 68.12 310 ARG A N 1
ATOM 2503 C CA . ARG A 1 310 ? -18.158 -5.888 -16.142 1.00 68.12 310 ARG A CA 1
ATOM 2504 C C . ARG A 1 310 ? -18.083 -5.829 -14.612 1.00 68.12 310 ARG A C 1
ATOM 2506 O O . ARG A 1 310 ? -17.691 -6.815 -13.997 1.00 68.12 310 ARG A O 1
ATOM 2513 N N . PHE A 1 311 ? -18.438 -4.691 -14.022 1.00 69.12 311 PHE A N 1
ATOM 2514 C CA . PHE A 1 311 ? -18.446 -4.442 -12.584 1.00 69.12 311 PHE A CA 1
ATOM 2515 C C . PHE A 1 311 ? -19.514 -3.391 -12.270 1.00 69.12 311 PHE A C 1
ATOM 2517 O O . PHE A 1 311 ? -19.657 -2.414 -13.008 1.00 69.12 311 PHE A O 1
ATOM 2524 N N . VAL A 1 312 ? -20.276 -3.597 -11.196 1.00 73.94 312 VAL A N 1
ATOM 2525 C CA . VAL A 1 312 ? -21.276 -2.631 -10.724 1.00 73.94 312 VAL A CA 1
ATOM 2526 C C . VAL A 1 312 ? -20.691 -1.941 -9.500 1.00 73.94 312 VAL A C 1
ATOM 2528 O O . VAL A 1 312 ? -20.716 -2.541 -8.426 1.00 73.94 312 VAL A O 1
ATOM 2531 N N . PRO A 1 313 ? -20.129 -0.727 -9.616 1.00 66.31 313 PRO A N 1
ATOM 2532 C CA . PRO A 1 313 ? -19.614 -0.033 -8.447 1.00 66.31 313 PRO A CA 1
ATOM 2533 C C . PRO A 1 313 ? -20.754 0.169 -7.451 1.00 66.31 313 PRO A C 1
ATOM 2535 O O . PRO A 1 313 ? -21.873 0.530 -7.835 1.00 66.31 313 PRO A O 1
ATOM 2538 N N . LYS A 1 314 ? -20.483 -0.066 -6.163 1.00 62.91 314 LYS A N 1
ATOM 2539 C CA . LYS A 1 314 ? -21.408 0.384 -5.125 1.00 62.91 314 LYS A CA 1
ATOM 2540 C C . LYS A 1 314 ? -21.471 1.894 -5.260 1.00 62.91 314 LYS A C 1
ATOM 2542 O O . LYS A 1 314 ? -20.455 2.565 -5.089 1.00 62.91 314 LYS A O 1
ATOM 2547 N N . ALA A 1 315 ? -22.647 2.420 -5.596 1.00 58.34 315 ALA A N 1
ATOM 2548 C CA . ALA A 1 315 ? -22.859 3.849 -5.478 1.00 58.34 315 ALA A CA 1
ATOM 2549 C C . ALA A 1 315 ? -22.435 4.235 -4.053 1.00 58.34 315 ALA A C 1
ATOM 2551 O O . ALA A 1 315 ? -22.806 3.505 -3.121 1.00 58.34 315 ALA A O 1
ATOM 2552 N N . PRO A 1 316 ? -21.644 5.312 -3.866 1.00 52.66 316 PRO A N 1
ATOM 2553 C CA . PRO A 1 316 ? -21.420 5.825 -2.526 1.00 52.66 316 PRO A CA 1
ATOM 2554 C C . PRO A 1 316 ? -22.806 5.950 -1.917 1.00 52.66 316 PRO A C 1
ATOM 2556 O O . PRO A 1 316 ? -23.695 6.507 -2.571 1.00 52.66 316 PRO A O 1
ATOM 2559 N N . GLN A 1 317 ? -23.020 5.327 -0.753 1.00 46.88 317 GLN A N 1
ATOM 2560 C CA . GLN A 1 317 ? -24.269 5.476 -0.021 1.00 46.88 317 GLN A CA 1
ATOM 2561 C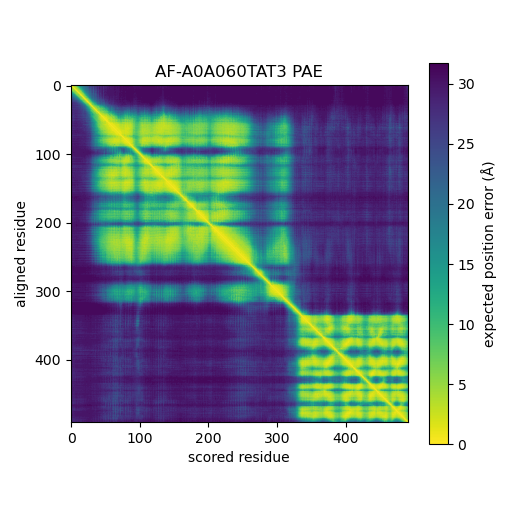 C . GLN A 1 317 ? -24.556 6.968 -0.035 1.00 46.88 317 GLN A C 1
ATOM 2563 O O . GLN A 1 317 ? -23.803 7.751 0.547 1.00 46.88 317 GLN A O 1
ATOM 2568 N N . ARG A 1 318 ? -25.578 7.381 -0.793 1.00 39.84 318 ARG A N 1
ATOM 2569 C CA . ARG A 1 318 ? -26.075 8.734 -0.660 1.00 39.84 318 ARG A CA 1
ATOM 2570 C C . ARG A 1 318 ? -26.484 8.773 0.801 1.00 39.84 318 ARG A C 1
ATOM 2572 O O . ARG A 1 318 ? -27.432 8.097 1.182 1.00 39.84 318 ARG A O 1
ATOM 2579 N N . LEU A 1 319 ? -25.745 9.526 1.611 1.00 42.88 319 LEU A N 1
ATOM 2580 C CA . LEU A 1 319 ? -26.112 9.842 2.993 1.00 42.88 319 LEU A CA 1
ATOM 2581 C C . LEU A 1 319 ? -27.488 10.538 3.061 1.00 42.88 319 LEU A C 1
ATOM 2583 O O . LEU A 1 319 ? -28.019 10.744 4.141 1.00 42.88 319 LEU A O 1
ATOM 2587 N N . ASN A 1 320 ? -28.080 10.821 1.897 1.00 39.00 320 ASN A N 1
ATOM 2588 C CA . ASN A 1 320 ? -29.438 11.280 1.680 1.00 39.00 320 ASN A CA 1
ATOM 2589 C C . ASN A 1 320 ? -30.291 10.155 1.064 1.00 39.00 320 ASN A C 1
ATOM 2591 O O . ASN A 1 320 ? -30.884 10.330 -0.002 1.00 39.00 320 ASN A O 1
ATOM 2595 N N . ALA A 1 321 ? -30.335 8.979 1.691 1.00 38.62 321 ALA A N 1
ATOM 2596 C CA . ALA A 1 321 ? -31.581 8.229 1.642 1.00 38.62 321 ALA A CA 1
ATOM 2597 C C . ALA A 1 321 ? -32.555 9.053 2.487 1.00 38.62 321 ALA A C 1
ATOM 2599 O O . ALA A 1 321 ? -32.481 9.015 3.713 1.00 38.62 321 ALA A O 1
ATOM 2600 N N . GLU A 1 322 ? -33.361 9.889 1.826 1.00 35.34 322 GLU A N 1
ATOM 2601 C CA . GLU A 1 322 ? -34.541 10.504 2.438 1.00 35.34 322 GLU A CA 1
ATOM 2602 C C . GLU A 1 322 ? -35.246 9.401 3.239 1.00 35.34 322 GLU A C 1
ATOM 2604 O O . GLU A 1 322 ? -35.557 8.351 2.657 1.00 35.34 322 GLU A O 1
ATOM 2609 N N . PRO A 1 323 ? -35.399 9.555 4.566 1.00 38.56 323 PRO A N 1
ATOM 2610 C CA . PRO A 1 323 ? -36.071 8.550 5.358 1.00 38.56 323 PRO A CA 1
ATOM 2611 C C . PRO A 1 323 ? -37.479 8.416 4.793 1.00 38.56 323 PRO A C 1
ATOM 2613 O O . PRO A 1 323 ? -38.240 9.379 4.742 1.00 38.56 323 PRO A O 1
ATOM 2616 N N . PHE A 1 324 ? -37.802 7.217 4.324 1.00 35.44 324 PHE A N 1
ATOM 2617 C CA . PHE A 1 324 ? -39.175 6.816 4.091 1.00 35.44 324 PHE A CA 1
ATOM 2618 C C . PHE A 1 324 ? -39.901 6.977 5.432 1.00 35.44 324 PHE A C 1
ATOM 2620 O O . PHE A 1 324 ? -39.644 6.226 6.373 1.00 35.44 324 PHE A O 1
ATOM 2627 N N . VAL A 1 325 ? -40.691 8.045 5.550 1.00 45.31 325 VAL A N 1
ATOM 2628 C CA . VAL A 1 325 ? -41.491 8.344 6.734 1.00 45.31 325 VAL A CA 1
ATOM 2629 C C . VAL A 1 325 ? -42.723 7.460 6.661 1.00 45.31 325 VAL A C 1
ATOM 2631 O O . VAL A 1 325 ? -43.716 7.845 6.061 1.00 45.31 325 VAL A O 1
ATOM 2634 N N . ASP A 1 326 ? -42.643 6.287 7.273 1.00 39.69 326 ASP A N 1
ATOM 2635 C CA . ASP A 1 326 ? -43.818 5.626 7.818 1.00 39.69 326 ASP A CA 1
ATOM 2636 C C . ASP A 1 326 ? -43.508 5.230 9.261 1.00 39.69 326 ASP A C 1
ATOM 2638 O O . ASP A 1 326 ? -42.517 4.561 9.548 1.00 39.69 326 ASP A O 1
ATOM 2642 N N . GLU A 1 327 ? -44.405 5.677 10.137 1.00 42.28 327 GLU A N 1
ATOM 2643 C CA . GLU A 1 327 ? -44.481 5.424 11.576 1.00 42.28 327 GLU A CA 1
ATOM 2644 C C . GLU A 1 327 ? -43.517 6.249 12.461 1.00 42.28 327 GLU A C 1
ATOM 2646 O O . GLU A 1 327 ? -42.310 6.306 12.212 1.00 42.28 327 GLU A O 1
ATOM 2651 N N . PRO A 1 328 ? -44.030 6.945 13.504 1.00 34.75 328 PRO A N 1
ATOM 2652 C CA . PRO A 1 328 ? -43.195 7.756 14.378 1.00 34.75 328 PRO A CA 1
ATOM 2653 C C . PRO A 1 328 ? -42.123 6.858 14.999 1.00 34.75 328 PRO A C 1
ATOM 2655 O O . PRO A 1 328 ? -42.467 5.897 15.696 1.00 34.75 328 PRO A O 1
ATOM 2658 N N . PRO A 1 329 ? -40.829 7.150 14.783 1.00 36.59 329 PRO A N 1
ATOM 2659 C CA . PRO A 1 329 ? -39.786 6.381 15.418 1.00 36.59 329 PRO A CA 1
ATOM 2660 C C . PRO A 1 329 ? -39.977 6.542 16.921 1.00 36.59 329 PRO A C 1
ATOM 2662 O O . PRO A 1 329 ? -39.960 7.655 17.460 1.00 36.59 329 PRO A O 1
ATOM 2665 N N . GLN A 1 330 ? -40.130 5.418 17.624 1.00 41.62 330 GLN A N 1
ATOM 2666 C CA . GLN A 1 330 ? -39.685 5.397 19.010 1.00 41.62 330 GLN A CA 1
ATOM 2667 C C . GLN A 1 330 ? -38.278 5.994 19.018 1.00 41.62 330 GLN A C 1
ATOM 2669 O O . GLN A 1 330 ? -37.516 5.672 18.106 1.00 41.62 330 GLN A O 1
ATOM 2674 N N . PRO A 1 331 ? -37.935 6.887 19.959 1.00 39.97 331 PRO A N 1
ATOM 2675 C CA . PRO A 1 331 ? -36.687 7.628 19.894 1.00 39.97 331 PRO A CA 1
ATOM 2676 C C . PRO A 1 331 ? -35.507 6.653 19.947 1.00 39.97 331 PRO A C 1
ATOM 2678 O O . PRO A 1 331 ? -35.036 6.276 21.023 1.00 39.97 331 PRO A O 1
ATOM 2681 N N . GLU A 1 332 ? -35.026 6.240 18.773 1.00 43.56 332 GLU A N 1
ATOM 2682 C CA . GLU A 1 332 ? -33.715 5.656 18.599 1.00 43.56 332 GLU A CA 1
ATOM 2683 C C . GLU A 1 332 ? -32.757 6.758 19.013 1.00 43.56 332 GLU A C 1
ATOM 2685 O O . GLU A 1 332 ? -32.567 7.764 18.328 1.00 43.56 332 GLU A O 1
ATOM 2690 N N . LYS A 1 333 ? -32.246 6.611 20.235 1.00 48.62 333 LYS A N 1
ATOM 2691 C CA . LYS A 1 333 ? -31.206 7.461 20.785 1.00 48.62 333 LYS A CA 1
ATOM 2692 C C . LYS A 1 333 ? -30.123 7.555 19.723 1.00 48.62 333 LYS A C 1
ATOM 2694 O O . LYS A 1 333 ? -29.497 6.543 19.412 1.00 48.62 333 LYS A O 1
ATOM 2699 N N . VAL A 1 334 ? -29.915 8.755 19.187 1.00 46.16 334 VAL A N 1
ATOM 2700 C CA . VAL A 1 334 ? -28.665 9.120 18.525 1.00 46.16 334 VAL A CA 1
ATOM 2701 C C . VAL A 1 334 ? -27.573 8.663 19.484 1.00 46.16 334 VAL A C 1
ATOM 2703 O O . VAL A 1 334 ? -27.447 9.221 20.572 1.00 46.16 334 VAL A O 1
ATOM 2706 N N . GLN A 1 335 ? -26.907 7.548 19.176 1.00 57.09 335 GLN A N 1
ATOM 2707 C CA . GLN A 1 335 ? -25.940 6.979 20.102 1.00 57.09 335 GLN A CA 1
ATOM 2708 C C . GLN A 1 335 ? -24.779 7.961 20.145 1.00 57.09 335 GLN A C 1
ATOM 2710 O O . GLN A 1 335 ? -24.114 8.180 19.130 1.00 57.09 335 GLN A O 1
ATOM 2715 N N . ASP A 1 336 ? -24.591 8.600 21.300 1.00 73.12 336 ASP A N 1
ATOM 2716 C CA . ASP A 1 336 ? -23.513 9.556 21.508 1.00 73.12 336 ASP A CA 1
ATOM 2717 C C . ASP A 1 336 ? -22.195 8.918 21.028 1.00 73.12 336 ASP A C 1
ATOM 2719 O O . ASP A 1 336 ? -21.935 7.745 21.318 1.00 73.12 336 ASP A O 1
ATOM 2723 N N . PRO A 1 337 ? -21.314 9.643 20.317 1.00 78.75 337 PRO A N 1
ATOM 2724 C CA . PRO A 1 337 ? -20.096 9.060 19.742 1.00 78.75 337 PRO A CA 1
ATOM 2725 C C . PRO A 1 337 ? -19.199 8.395 20.801 1.00 78.75 337 PRO A C 1
ATOM 2727 O O . PRO A 1 337 ? -18.502 7.422 20.527 1.00 78.75 337 PRO A O 1
ATOM 2730 N N . VAL A 1 338 ? -19.255 8.883 22.042 1.00 82.12 338 VAL A N 1
ATOM 2731 C CA . VAL A 1 338 ? -18.546 8.311 23.195 1.00 82.12 338 VAL A CA 1
ATOM 2732 C C . VAL A 1 338 ? -19.182 6.997 23.669 1.00 82.12 338 VAL A C 1
ATOM 2734 O O . VAL A 1 338 ? -18.474 6.107 24.137 1.00 82.12 338 VAL A O 1
ATOM 2737 N N . GLU A 1 339 ? -20.497 6.837 23.520 1.00 82.12 339 GLU A N 1
ATOM 2738 C CA . GLU A 1 339 ? -21.210 5.595 23.827 1.00 82.12 339 GLU A CA 1
ATOM 2739 C C . GLU A 1 339 ? -20.897 4.496 22.802 1.00 82.12 339 GLU A C 1
ATOM 2741 O O . GLU A 1 339 ? -20.653 3.353 23.191 1.00 82.12 339 GLU A O 1
ATOM 2746 N N . LEU A 1 340 ? -20.778 4.853 21.520 1.00 83.62 340 LEU A N 1
ATOM 2747 C CA . LEU A 1 340 ? -20.297 3.943 20.474 1.00 83.62 340 LEU A CA 1
ATOM 2748 C C . LEU A 1 340 ? -18.859 3.469 20.730 1.00 83.62 340 LEU A C 1
ATOM 2750 O O . LEU A 1 340 ? -18.557 2.285 20.569 1.00 83.62 340 LEU A O 1
ATOM 2754 N N . LEU A 1 341 ? -17.969 4.369 21.168 1.00 82.00 341 LEU A N 1
ATOM 2755 C CA . LEU A 1 341 ? -16.601 3.999 21.548 1.00 82.00 341 LEU A CA 1
ATOM 2756 C C . LEU A 1 341 ? -16.578 3.024 22.727 1.00 82.00 341 LEU A C 1
ATOM 2758 O O . LEU A 1 341 ? -15.796 2.076 22.712 1.00 82.00 341 LEU A O 1
ATOM 2762 N N . PHE A 1 342 ? -17.446 3.231 23.718 1.00 86.25 342 PHE A N 1
ATOM 2763 C CA . PHE A 1 342 ? -17.578 2.322 24.853 1.00 86.25 342 PHE A CA 1
ATOM 2764 C C . PHE A 1 342 ? -18.014 0.919 24.413 1.00 86.25 342 PHE A C 1
ATOM 2766 O O . PHE A 1 342 ? -17.390 -0.059 24.823 1.00 86.25 342 PHE A O 1
ATOM 2773 N N . LEU A 1 343 ? -19.034 0.814 23.552 1.00 83.88 343 LEU A N 1
ATOM 2774 C CA . LEU A 1 343 ? -19.491 -0.473 23.018 1.00 83.88 343 LEU A CA 1
ATOM 2775 C C . LEU A 1 343 ? -18.362 -1.182 22.264 1.00 83.88 343 LEU A C 1
ATOM 2777 O O . LEU A 1 343 ? -18.014 -2.312 22.607 1.00 83.88 343 LEU A O 1
ATOM 2781 N N . ARG A 1 344 ? -17.696 -0.480 21.341 1.00 83.38 344 ARG A N 1
ATOM 2782 C CA . ARG A 1 344 ? -16.571 -1.033 20.578 1.00 83.38 344 ARG A CA 1
ATOM 2783 C C . ARG A 1 344 ? -15.427 -1.505 21.476 1.00 83.38 344 ARG A C 1
ATOM 2785 O O . ARG A 1 344 ? -14.912 -2.596 21.270 1.00 83.38 344 ARG A O 1
ATOM 2792 N N . GLU A 1 345 ? -15.006 -0.713 22.466 1.00 82.88 345 GLU A N 1
ATOM 2793 C CA . GLU A 1 345 ? -13.922 -1.116 23.377 1.00 82.88 345 GLU A CA 1
ATOM 2794 C C . GLU A 1 345 ? -14.328 -2.266 24.317 1.00 82.88 345 GLU A C 1
ATOM 2796 O O . GLU A 1 345 ? -13.459 -3.025 24.758 1.00 82.88 345 GLU A O 1
ATOM 2801 N N . SER A 1 346 ? -15.623 -2.415 24.616 1.00 81.00 346 SER A N 1
ATOM 2802 C CA . SER A 1 346 ? -16.143 -3.526 25.422 1.00 81.00 346 SER A CA 1
ATOM 2803 C C . SER A 1 346 ? -16.150 -4.863 24.671 1.00 81.00 346 SER A C 1
ATOM 2805 O O . SER A 1 346 ? -15.984 -5.906 25.298 1.00 81.00 346 SER A O 1
ATOM 2807 N N . GLU A 1 347 ? -16.261 -4.829 23.340 1.00 80.19 347 GLU A N 1
ATOM 2808 C CA . GLU A 1 347 ? -16.204 -6.010 22.468 1.00 80.19 347 GLU A CA 1
ATOM 2809 C C . GLU A 1 347 ? -14.770 -6.496 22.207 1.00 80.19 347 GLU A C 1
ATOM 2811 O O . GLU A 1 347 ? -14.567 -7.643 21.807 1.00 80.19 347 GLU A O 1
ATOM 2816 N N . ILE A 1 348 ? -13.756 -5.655 22.451 1.00 79.50 348 ILE A N 1
ATOM 2817 C CA . ILE A 1 348 ? -12.353 -6.056 22.302 1.00 79.50 348 ILE A CA 1
ATOM 2818 C C . ILE A 1 348 ? -12.022 -7.104 23.376 1.00 79.50 348 ILE A C 1
ATOM 2820 O O . ILE A 1 348 ? -12.042 -6.764 24.569 1.00 79.50 348 ILE A O 1
ATOM 2824 N N . PRO A 1 349 ? -11.634 -8.338 22.989 1.00 75.56 349 PRO A N 1
ATOM 2825 C CA . PRO A 1 349 ? -11.331 -9.393 23.944 1.00 75.56 349 PRO A CA 1
ATOM 2826 C C . PRO A 1 349 ? -10.196 -8.982 24.888 1.00 75.56 349 PRO A C 1
ATOM 2828 O O . PRO A 1 349 ? -9.252 -8.272 24.519 1.00 75.56 349 PRO A O 1
ATOM 2831 N N . LEU A 1 350 ? -10.299 -9.426 26.141 1.00 80.06 350 LEU A N 1
ATOM 2832 C CA . LEU A 1 350 ? -9.251 -9.247 27.141 1.00 80.06 350 LEU A CA 1
ATOM 2833 C C . LEU A 1 350 ? -7.972 -9.948 26.667 1.00 80.06 350 LEU A C 1
ATOM 2835 O O . LEU A 1 350 ? -8.014 -11.049 26.119 1.00 80.06 350 LEU A O 1
ATOM 2839 N N . ARG A 1 351 ? -6.819 -9.306 26.874 1.00 78.00 351 ARG A N 1
ATOM 2840 C CA . ARG A 1 351 ? -5.523 -9.956 26.636 1.00 78.00 351 ARG A CA 1
ATOM 2841 C C . ARG A 1 351 ? -5.314 -11.053 27.682 1.00 78.00 351 ARG A C 1
ATOM 2843 O O . ARG A 1 351 ? -5.831 -10.947 28.784 1.00 78.00 351 ARG A O 1
ATOM 2850 N N . GLU A 1 352 ? -4.474 -12.041 27.388 1.00 77.56 352 GLU A N 1
ATOM 2851 C CA . GLU A 1 352 ? -4.185 -13.180 28.287 1.00 77.56 352 GLU A CA 1
ATOM 2852 C C . GLU A 1 352 ? -3.728 -12.766 29.708 1.00 77.56 352 GLU A C 1
ATOM 2854 O O . GLU A 1 352 ? -3.976 -13.459 30.697 1.00 77.56 352 GLU A O 1
ATOM 2859 N N . ASN A 1 353 ? -3.105 -11.589 29.816 1.00 81.50 353 ASN A N 1
ATOM 2860 C CA . ASN A 1 353 ? -2.612 -11.005 31.064 1.00 81.50 353 ASN A CA 1
ATOM 2861 C C . ASN A 1 353 ? -3.547 -9.931 31.660 1.00 81.50 353 ASN A C 1
ATOM 2863 O O . ASN A 1 353 ? -3.132 -9.222 32.575 1.00 81.50 353 ASN A O 1
ATOM 2867 N N . GLU A 1 354 ? -4.756 -9.739 31.126 1.00 85.06 354 GLU A N 1
ATOM 2868 C CA . GLU A 1 354 ? -5.712 -8.715 31.568 1.00 85.06 354 GLU A CA 1
ATOM 2869 C C . GLU A 1 354 ? -6.994 -9.351 32.123 1.00 85.06 354 GLU A C 1
ATOM 2871 O O . GLU A 1 354 ? -7.593 -10.216 31.492 1.00 85.06 354 GLU A O 1
ATOM 2876 N N . GLU A 1 355 ? -7.449 -8.876 33.281 1.00 85.56 355 GLU A N 1
ATOM 2877 C CA . GLU A 1 355 ? -8.703 -9.297 33.919 1.00 85.56 355 GLU A CA 1
ATOM 2878 C C . GLU A 1 355 ? -9.610 -8.075 34.154 1.00 85.56 355 GLU A C 1
ATOM 2880 O O . GLU A 1 355 ? -9.100 -6.978 34.417 1.00 85.56 355 GLU A O 1
ATOM 2885 N N . PRO A 1 356 ? -10.946 -8.208 34.030 1.00 85.31 356 PRO A N 1
ATOM 2886 C CA . PRO A 1 356 ? -11.866 -7.107 34.300 1.00 85.31 356 PRO A CA 1
ATOM 2887 C C . PRO A 1 356 ? -11.792 -6.703 35.775 1.00 85.31 356 PRO A C 1
ATOM 2889 O O . PRO A 1 356 ? -11.710 -7.548 36.664 1.00 85.31 356 PRO A O 1
ATOM 2892 N N . PHE A 1 357 ? -11.826 -5.399 36.035 1.00 88.12 357 PHE A N 1
ATOM 2893 C CA . PHE A 1 357 ? -1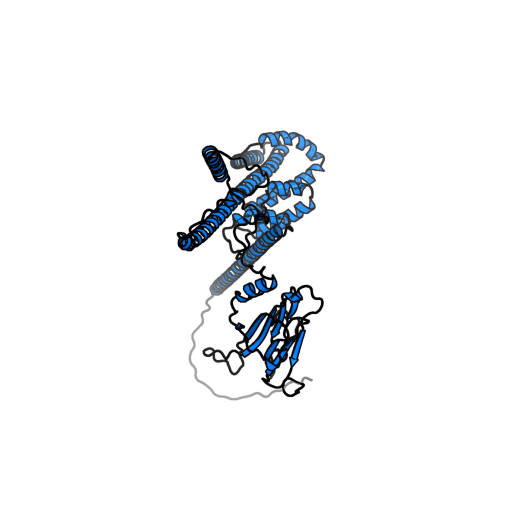1.677 -4.842 37.372 1.00 88.12 357 PHE A CA 1
ATOM 2894 C C . PHE A 1 357 ? -12.901 -4.014 37.756 1.00 88.12 357 PHE A C 1
ATOM 2896 O O . PHE A 1 357 ? -13.195 -3.000 37.129 1.00 88.12 357 PHE A O 1
ATOM 2903 N N . THR A 1 358 ? -13.621 -4.443 38.791 1.00 83.19 358 THR A N 1
ATOM 2904 C CA . THR A 1 358 ? -14.909 -3.848 39.194 1.00 83.19 358 THR A CA 1
ATOM 2905 C C . THR A 1 358 ? -14.964 -3.462 40.675 1.00 83.19 358 THR A C 1
ATOM 2907 O O . THR A 1 358 ? -16.047 -3.230 41.203 1.00 83.19 358 THR A O 1
ATOM 2910 N N . ASN A 1 359 ? -13.815 -3.374 41.355 1.00 80.75 359 ASN A N 1
ATOM 2911 C CA . ASN A 1 359 ? -13.746 -3.064 42.788 1.00 80.75 359 ASN A CA 1
ATOM 2912 C C . ASN A 1 359 ? -13.870 -1.550 43.032 1.00 80.75 359 ASN A C 1
ATOM 2914 O O . ASN A 1 359 ? -12.879 -0.850 43.265 1.00 80.75 359 ASN A O 1
ATOM 2918 N N . GLU A 1 360 ? -15.096 -1.045 42.928 1.00 83.25 360 GLU A N 1
ATOM 2919 C CA . GLU A 1 360 ? -15.437 0.342 43.243 1.00 83.25 360 GLU A CA 1
ATOM 2920 C C . GLU A 1 360 ? -15.601 0.584 44.752 1.00 83.25 360 GLU A C 1
ATOM 2922 O O . GLU A 1 360 ? -16.112 -0.264 45.480 1.00 83.25 360 GLU A O 1
ATOM 2927 N N . GLU A 1 361 ? -15.238 1.788 45.199 1.00 83.25 361 GLU A N 1
ATOM 2928 C CA . GLU A 1 361 ? -15.410 2.274 46.572 1.00 83.25 361 GLU A CA 1
ATOM 2929 C C . GLU A 1 361 ? -16.479 3.377 46.630 1.00 83.25 361 GLU A C 1
ATOM 2931 O O . GLU A 1 361 ? -16.166 4.571 46.509 1.00 83.25 361 GLU A O 1
ATOM 2936 N N . PRO A 1 362 ? -17.761 3.026 46.834 1.00 76.19 362 PRO A N 1
ATOM 2937 C CA . PRO A 1 362 ? -18.848 4.003 46.809 1.00 76.19 362 PRO A CA 1
ATOM 2938 C C . PRO A 1 362 ? -18.728 5.053 47.923 1.00 76.19 362 PRO A C 1
ATOM 2940 O O . PRO A 1 362 ? -19.207 6.170 47.754 1.00 76.19 362 PRO A O 1
ATOM 2943 N N . GLN A 1 363 ? -18.032 4.749 49.026 1.00 74.25 363 GLN A N 1
ATOM 2944 C CA . GLN A 1 363 ? -17.819 5.681 50.141 1.00 74.25 363 GLN A CA 1
ATOM 2945 C C . GLN A 1 363 ? -17.031 6.944 49.744 1.00 74.25 363 GLN A C 1
ATOM 2947 O O . GLN A 1 363 ? -17.194 7.992 50.366 1.00 74.25 363 GLN A O 1
ATOM 2952 N N . TYR A 1 364 ? -16.191 6.856 48.710 1.00 72.50 364 TYR A N 1
ATOM 2953 C CA . TYR A 1 364 ? -15.366 7.965 48.215 1.00 72.50 364 TYR A CA 1
ATOM 2954 C C . TYR A 1 364 ? -15.927 8.600 46.936 1.00 72.50 364 TYR A C 1
ATOM 2956 O O . TYR A 1 364 ? -15.295 9.488 46.359 1.00 72.50 364 TYR A O 1
ATOM 2964 N N . SER A 1 365 ? -17.106 8.150 46.507 1.00 79.44 365 SER A N 1
ATOM 2965 C CA . SER A 1 365 ? -17.823 8.662 45.344 1.00 79.44 365 SER A CA 1
ATOM 2966 C C . SER A 1 365 ? -18.756 9.808 45.760 1.00 79.44 365 SER A C 1
ATOM 2968 O O . SER A 1 365 ? -19.309 9.802 46.861 1.00 79.44 365 SER A O 1
ATOM 2970 N N . SER A 1 366 ? -18.938 10.816 44.901 1.00 74.69 366 SER A N 1
ATOM 2971 C CA . SER A 1 366 ? -19.910 11.898 45.161 1.00 74.69 366 SER A CA 1
ATOM 2972 C C . SER A 1 366 ? -21.341 11.347 45.098 1.00 74.69 366 SER A C 1
ATOM 2974 O O . SER A 1 366 ? -21.575 10.359 44.416 1.00 74.69 366 SER A O 1
ATOM 2976 N N . SER A 1 367 ? -22.322 11.951 45.768 1.00 70.75 367 SER A N 1
ATOM 2977 C CA . SER A 1 367 ? -23.734 11.533 45.663 1.00 70.75 367 SER A CA 1
ATOM 2978 C C . SER A 1 367 ? -24.524 12.284 44.584 1.00 70.75 367 SER A C 1
ATOM 2980 O O . SER A 1 367 ? -25.671 11.934 44.312 1.00 70.75 367 SER A O 1
ATOM 2982 N N . SER A 1 368 ? -23.931 13.308 43.963 1.00 72.62 368 SER A N 1
ATOM 2983 C CA . SER A 1 368 ? -24.574 14.148 42.950 1.00 72.62 368 SER A CA 1
ATOM 2984 C C . SER A 1 368 ? -23.936 13.980 41.569 1.00 72.62 368 SER A C 1
ATOM 2986 O O . SER A 1 368 ? -22.712 13.953 41.437 1.00 72.62 368 SER A O 1
ATOM 2988 N N . GLY A 1 369 ? -24.781 13.901 40.535 1.00 81.31 369 GLY A N 1
ATOM 2989 C CA . GLY A 1 369 ? -24.375 13.791 39.131 1.00 81.31 369 GLY A CA 1
ATOM 2990 C C . GLY A 1 369 ? -24.672 12.431 38.492 1.00 81.31 369 GLY A C 1
ATOM 2991 O O . GLY A 1 369 ? -25.169 11.506 39.128 1.00 81.31 369 GLY A O 1
ATOM 2992 N N . ILE A 1 370 ? -24.384 12.331 37.198 1.00 85.81 370 ILE A N 1
ATOM 2993 C CA . ILE A 1 370 ? -24.503 11.127 36.376 1.00 85.81 370 ILE A CA 1
ATOM 2994 C C . ILE A 1 370 ? -23.248 10.278 36.579 1.00 85.81 370 ILE A C 1
ATOM 2996 O O . ILE A 1 370 ? -22.129 10.782 36.473 1.00 85.81 370 ILE A O 1
ATOM 3000 N N . LYS A 1 371 ? -23.408 8.977 36.835 1.00 88.75 371 LYS A N 1
ATOM 3001 C CA . LYS A 1 371 ? -22.267 8.061 36.925 1.00 88.75 371 LYS A CA 1
ATOM 3002 C C . LYS A 1 371 ? -21.628 7.875 35.539 1.00 88.75 371 LYS A C 1
ATOM 3004 O O . LYS A 1 371 ? -22.323 7.433 34.621 1.00 88.75 371 LYS A O 1
ATOM 3009 N N . PRO A 1 372 ? -20.334 8.193 35.353 1.00 89.88 372 PRO A N 1
ATOM 3010 C CA . PRO A 1 372 ? -19.662 7.949 34.082 1.00 89.88 372 PRO A CA 1
ATOM 3011 C C . PRO A 1 372 ? -19.521 6.446 33.817 1.00 89.88 372 PRO A C 1
ATOM 3013 O O . PRO A 1 372 ? -19.346 5.647 34.741 1.00 89.88 372 PRO A O 1
ATOM 3016 N N . LYS A 1 373 ? -19.565 6.052 32.541 1.00 90.69 373 LYS A N 1
ATOM 3017 C CA . LYS A 1 373 ? -19.258 4.671 32.140 1.00 90.69 373 LYS A CA 1
ATOM 3018 C C . LYS A 1 373 ? -17.746 4.463 32.191 1.00 90.69 373 LYS A C 1
ATOM 3020 O O . LYS A 1 373 ? -16.988 5.387 31.907 1.00 90.69 373 LYS A O 1
ATOM 3025 N N . TYR A 1 374 ? -17.286 3.264 32.526 1.00 92.00 374 TYR A N 1
ATOM 3026 C CA . TYR A 1 374 ? -15.857 2.960 32.563 1.00 92.00 374 TYR A CA 1
ATOM 3027 C C . TYR A 1 374 ? -15.577 1.509 32.176 1.00 92.00 374 TYR A C 1
ATOM 3029 O O . TYR A 1 374 ? -16.407 0.622 32.356 1.00 92.00 374 TYR A O 1
ATOM 3037 N N . LEU A 1 375 ? -14.372 1.281 31.664 1.00 91.75 375 LEU A N 1
ATOM 3038 C CA . LEU A 1 375 ? -13.760 -0.025 31.485 1.00 91.75 375 LEU A CA 1
ATOM 3039 C C . LEU A 1 375 ? -12.456 -0.020 32.276 1.00 91.75 375 LEU A C 1
ATOM 3041 O O . LEU A 1 375 ? -11.500 0.669 31.912 1.00 91.75 375 LEU A O 1
ATOM 3045 N N . ALA A 1 376 ? -12.428 -0.770 33.372 1.00 90.50 376 ALA A N 1
ATOM 3046 C CA . ALA A 1 376 ? -11.239 -0.932 34.190 1.00 90.50 376 ALA A CA 1
ATOM 3047 C C . ALA A 1 376 ? -10.719 -2.369 34.080 1.00 90.50 376 ALA A C 1
ATOM 3049 O O . ALA A 1 376 ? -11.490 -3.330 34.073 1.00 90.50 376 ALA A O 1
ATOM 3050 N N . ARG A 1 377 ? -9.400 -2.508 33.944 1.00 91.00 377 ARG A N 1
ATOM 3051 C CA . ARG A 1 377 ? -8.709 -3.788 33.774 1.00 91.00 377 ARG A CA 1
ATOM 3052 C C . ARG A 1 377 ? -7.485 -3.849 34.680 1.00 91.00 377 ARG A C 1
ATOM 3054 O O . ARG A 1 377 ? -6.719 -2.884 34.760 1.00 91.00 377 ARG A O 1
ATOM 3061 N N . VAL A 1 378 ? -7.282 -4.993 35.320 1.00 91.19 378 VAL A N 1
ATOM 3062 C CA . VAL A 1 378 ? -6.060 -5.334 36.055 1.00 91.19 378 VAL A CA 1
ATOM 3063 C C . VAL A 1 378 ? -5.108 -6.031 35.094 1.00 91.19 378 VAL A C 1
ATOM 3065 O O . VAL A 1 378 ? -5.494 -6.965 34.398 1.00 91.19 378 VAL A O 1
ATOM 3068 N N . VAL A 1 379 ? -3.860 -5.568 35.044 1.00 89.00 379 VAL A N 1
ATOM 3069 C CA . VAL A 1 379 ? -2.788 -6.203 34.273 1.00 89.00 379 VAL A CA 1
ATOM 3070 C C . VAL A 1 379 ? -1.978 -7.072 35.224 1.00 89.00 379 VAL A C 1
ATOM 3072 O O . VAL A 1 379 ? -1.315 -6.557 36.124 1.00 89.00 379 VAL A O 1
ATOM 3075 N N . ASN A 1 380 ? -1.999 -8.378 34.999 1.00 87.12 380 ASN A N 1
ATOM 3076 C CA . ASN A 1 380 ? -1.277 -9.376 35.775 1.00 87.12 380 ASN A CA 1
ATOM 3077 C C . ASN A 1 380 ? 0.067 -9.732 35.118 1.00 87.12 380 ASN A C 1
ATOM 3079 O O . ASN A 1 380 ? 0.255 -9.588 33.909 1.00 87.12 380 ASN A O 1
ATOM 3083 N N . ILE A 1 381 ? 1.032 -10.187 35.915 1.00 83.50 381 ILE A N 1
ATOM 3084 C CA . ILE A 1 381 ? 2.311 -10.726 35.443 1.00 83.50 381 ILE A CA 1
ATOM 3085 C C . ILE A 1 381 ? 2.725 -11.931 36.285 1.00 83.50 381 ILE A C 1
ATOM 3087 O O . ILE A 1 381 ? 2.502 -11.974 37.494 1.00 83.50 381 ILE A O 1
ATOM 3091 N N . ILE A 1 382 ? 3.358 -12.904 35.638 1.00 80.25 382 ILE A N 1
ATOM 3092 C CA . ILE A 1 382 ? 4.035 -14.016 36.305 1.00 80.25 382 ILE A CA 1
ATOM 3093 C C . ILE A 1 382 ? 5.478 -13.571 36.556 1.00 80.25 382 ILE A C 1
ATOM 3095 O O . ILE A 1 382 ? 6.255 -13.395 35.616 1.00 80.25 382 ILE A O 1
ATOM 3099 N N . GLU A 1 383 ? 5.836 -13.332 37.819 1.00 73.44 383 GLU A N 1
ATOM 3100 C CA . GLU A 1 383 ? 7.199 -12.945 38.184 1.00 73.44 383 GLU A CA 1
ATOM 3101 C C . GLU A 1 383 ? 8.019 -14.166 38.621 1.00 73.44 383 GLU A C 1
ATOM 3103 O O . GLU A 1 383 ? 7.849 -14.715 39.712 1.00 73.44 383 GLU A O 1
ATOM 3108 N N . TRP A 1 384 ? 8.949 -14.575 37.758 1.00 70.69 384 TRP A N 1
ATOM 3109 C CA . TRP A 1 384 ? 9.947 -15.590 38.079 1.00 70.69 384 TRP A CA 1
ATOM 3110 C C . TRP A 1 384 ? 11.017 -14.989 38.990 1.00 70.69 384 TRP A C 1
ATOM 3112 O O . TRP A 1 384 ? 11.805 -14.136 38.577 1.00 70.69 384 TRP A O 1
ATOM 3122 N N . ASN A 1 385 ? 11.055 -15.436 40.241 1.00 67.75 385 ASN A N 1
ATOM 3123 C CA . ASN A 1 385 ? 12.138 -15.131 41.169 1.00 67.75 385 ASN A CA 1
ATOM 3124 C C . ASN A 1 385 ? 13.027 -16.382 41.362 1.00 67.75 385 ASN A C 1
ATOM 3126 O O . ASN A 1 385 ? 12.649 -17.490 40.989 1.00 67.75 385 ASN A O 1
ATOM 3130 N N . LYS A 1 386 ? 14.205 -16.226 41.985 1.00 61.09 386 LYS A N 1
ATOM 3131 C CA . LYS A 1 386 ? 15.156 -17.333 42.231 1.00 61.09 386 LYS A CA 1
ATOM 3132 C C . LYS A 1 386 ? 14.581 -18.492 43.079 1.00 61.09 386 LYS A C 1
ATOM 3134 O O . LYS A 1 386 ? 15.167 -19.566 43.093 1.00 61.09 386 LYS A O 1
ATOM 3139 N N . HIS A 1 387 ? 13.476 -18.269 43.790 1.00 59.69 387 HIS A N 1
ATOM 3140 C CA . HIS A 1 387 ? 12.810 -19.238 44.668 1.00 59.69 387 HIS A CA 1
ATOM 3141 C C . HIS A 1 387 ? 11.601 -19.918 43.994 1.00 59.69 387 HIS A C 1
ATOM 3143 O O . HIS A 1 387 ? 11.174 -20.968 44.452 1.00 59.69 387 HIS A O 1
ATOM 3149 N N . ASN A 1 388 ? 11.101 -19.369 42.882 1.00 62.38 388 ASN A N 1
ATOM 3150 C CA . ASN A 1 388 ? 9.924 -19.836 42.144 1.00 62.38 388 ASN A CA 1
ATOM 3151 C C . ASN A 1 388 ? 10.316 -20.660 40.897 1.00 62.38 388 ASN A C 1
ATOM 3153 O O . ASN A 1 388 ? 9.580 -20.687 39.920 1.00 62.38 388 ASN A O 1
ATOM 3157 N N . GLY A 1 389 ? 11.512 -21.255 40.873 1.00 56.78 389 GLY A N 1
ATOM 3158 C CA . GLY A 1 389 ? 12.150 -21.787 39.659 1.00 56.78 389 GLY A CA 1
ATOM 3159 C C . GLY A 1 389 ? 11.707 -23.179 39.194 1.00 56.78 389 GLY A C 1
ATOM 3160 O O . GLY A 1 389 ? 12.398 -23.754 38.356 1.00 56.78 389 GLY A O 1
ATOM 3161 N N . ASN A 1 390 ? 10.620 -23.739 39.729 1.00 63.28 390 ASN A N 1
ATOM 3162 C CA . ASN A 1 390 ? 10.112 -25.037 39.280 1.00 63.28 390 ASN A CA 1
ATOM 3163 C C . ASN A 1 390 ? 9.248 -24.838 38.016 1.00 63.28 390 ASN A C 1
ATOM 3165 O O . ASN A 1 390 ? 8.263 -24.106 38.090 1.00 63.28 390 ASN A O 1
ATOM 3169 N N . PRO A 1 391 ? 9.586 -25.448 36.861 1.00 63.91 391 PRO A N 1
ATOM 3170 C CA . PRO A 1 391 ? 8.880 -25.214 35.593 1.00 63.91 391 PRO A CA 1
ATOM 3171 C C . PRO A 1 391 ? 7.437 -25.732 35.559 1.00 63.91 391 PRO A C 1
ATOM 3173 O O . PRO A 1 391 ? 6.636 -25.234 34.772 1.00 63.91 391 PRO A O 1
ATOM 3176 N N . ASP A 1 392 ? 7.122 -26.725 36.395 1.00 69.38 392 ASP A N 1
ATOM 3177 C CA . ASP A 1 392 ? 5.858 -27.468 36.339 1.00 69.38 392 ASP A CA 1
ATOM 3178 C C . ASP A 1 392 ? 4.701 -26.767 37.079 1.00 69.38 392 ASP A C 1
ATOM 3180 O O . ASP A 1 392 ? 3.535 -27.056 36.820 1.00 69.38 392 ASP A O 1
ATOM 3184 N N . GLU A 1 393 ? 5.003 -25.804 37.956 1.00 72.75 393 GLU A N 1
ATOM 3185 C CA . GLU A 1 393 ? 4.013 -25.011 38.693 1.00 72.75 393 GLU A CA 1
ATOM 3186 C C . GLU A 1 393 ? 4.331 -23.516 38.530 1.00 72.75 393 GLU A C 1
ATOM 3188 O O . GLU A 1 393 ? 5.170 -22.977 39.263 1.00 72.75 393 GLU A O 1
ATOM 3193 N N . PRO A 1 394 ? 3.707 -22.815 37.561 1.00 72.00 394 PRO A N 1
ATOM 3194 C CA . PRO A 1 394 ? 3.960 -21.393 37.376 1.00 72.00 394 PRO A CA 1
ATOM 3195 C C . PRO A 1 394 ? 3.572 -20.618 38.645 1.00 72.00 394 PRO A C 1
ATOM 3197 O O . PRO A 1 394 ? 2.528 -20.897 39.244 1.00 72.00 394 PRO A O 1
ATOM 3200 N N . PRO A 1 395 ? 4.375 -19.622 39.067 1.00 74.06 395 PRO A N 1
ATOM 3201 C CA . PRO A 1 395 ? 4.069 -18.865 40.270 1.00 74.06 395 PRO A CA 1
ATOM 3202 C C . PRO A 1 395 ? 2.758 -18.080 40.117 1.00 74.06 395 PRO A C 1
ATOM 3204 O O . PRO A 1 395 ? 2.366 -17.733 38.996 1.00 74.06 395 PRO A O 1
ATOM 3207 N N . PRO A 1 396 ? 2.080 -17.762 41.236 1.00 77.75 396 PRO A N 1
ATOM 3208 C CA . PRO A 1 396 ? 0.813 -17.050 41.196 1.00 77.75 396 PRO A CA 1
ATOM 3209 C C . PRO A 1 396 ? 0.967 -15.708 40.475 1.00 77.75 396 PRO A C 1
ATOM 3211 O O . PRO A 1 396 ? 1.954 -14.989 40.657 1.00 77.75 396 PRO A O 1
ATOM 3214 N N . LYS A 1 397 ? -0.037 -15.371 39.661 1.00 81.94 397 LYS A N 1
ATOM 3215 C CA . LYS A 1 397 ? -0.113 -14.088 38.961 1.00 81.94 397 LYS A CA 1
ATOM 3216 C C . LYS A 1 397 ? -0.092 -12.950 39.986 1.00 81.94 397 LYS A C 1
ATOM 3218 O O . LYS A 1 397 ? -0.918 -12.907 40.894 1.00 81.94 397 LYS A O 1
ATOM 3223 N N . ALA A 1 398 ? 0.847 -12.024 39.831 1.00 83.38 398 ALA A N 1
ATOM 3224 C CA . ALA A 1 398 ? 0.932 -10.813 40.632 1.00 83.38 398 ALA A CA 1
ATOM 3225 C C . ALA A 1 398 ? 0.405 -9.617 39.832 1.00 83.38 398 ALA A C 1
ATOM 3227 O O . ALA A 1 398 ? 0.626 -9.518 38.624 1.00 83.38 398 ALA A O 1
ATOM 3228 N N . VAL A 1 399 ? -0.247 -8.673 40.510 1.00 86.94 399 VAL A N 1
ATOM 3229 C CA . VAL A 1 399 ? -0.721 -7.439 39.874 1.00 86.94 399 VAL A CA 1
ATOM 3230 C C . VAL A 1 399 ? 0.474 -6.587 39.442 1.00 86.94 399 VAL A C 1
ATOM 3232 O O . VAL A 1 399 ? 1.276 -6.139 40.266 1.00 86.94 399 VAL A O 1
ATOM 3235 N N . ASN A 1 400 ? 0.574 -6.342 38.140 1.00 88.50 400 ASN A N 1
ATOM 3236 C CA . ASN A 1 400 ? 1.604 -5.519 37.514 1.00 88.50 400 ASN A CA 1
ATOM 3237 C C . ASN A 1 400 ? 1.151 -4.069 37.327 1.00 88.50 400 ASN A C 1
ATOM 3239 O O . ASN A 1 400 ? 1.977 -3.166 37.304 1.00 88.50 400 ASN A O 1
ATOM 3243 N N . GLY A 1 401 ? -0.146 -3.821 37.164 1.00 91.00 401 GLY A N 1
ATOM 3244 C CA . GLY A 1 401 ? -0.656 -2.480 36.903 1.00 91.00 401 GLY A CA 1
ATOM 3245 C C . GLY A 1 401 ? -2.150 -2.448 36.633 1.00 91.00 401 GLY A C 1
ATOM 3246 O O . GLY A 1 401 ? -2.822 -3.476 36.682 1.00 91.00 401 GLY A O 1
ATOM 3247 N N . TYR A 1 402 ? -2.651 -1.259 36.315 1.00 92.44 402 TYR A N 1
ATOM 3248 C CA . TYR A 1 402 ? -4.066 -1.017 36.054 1.00 92.44 402 TYR A CA 1
ATOM 3249 C C . TYR A 1 402 ? -4.247 -0.202 34.769 1.00 92.44 402 TYR A C 1
ATOM 3251 O O . TYR A 1 402 ? -3.409 0.633 34.412 1.00 92.44 402 TYR A O 1
ATOM 3259 N N . ARG A 1 403 ? -5.358 -0.450 34.074 1.00 91.69 403 ARG A N 1
ATOM 3260 C CA . ARG A 1 403 ? -5.825 0.302 32.904 1.00 91.69 403 ARG A CA 1
ATOM 3261 C C . ARG A 1 403 ? -7.248 0.777 33.167 1.00 91.69 403 ARG A C 1
ATOM 3263 O O . ARG A 1 403 ? -8.132 -0.049 33.363 1.00 91.69 403 ARG A O 1
ATOM 3270 N N . PHE A 1 404 ? -7.457 2.085 33.134 1.00 94.06 404 PHE A N 1
ATOM 3271 C CA . PHE A 1 404 ? -8.751 2.730 33.322 1.00 94.06 404 PHE A CA 1
ATOM 3272 C C . PHE A 1 404 ? -9.103 3.546 32.082 1.00 94.06 404 PHE A C 1
ATOM 3274 O O . PHE A 1 404 ? -8.399 4.498 31.748 1.00 94.06 404 PHE A O 1
ATOM 3281 N N . ASN A 1 405 ? -10.222 3.214 31.446 1.00 93.44 405 ASN A N 1
ATOM 3282 C CA . ASN A 1 405 ? -10.831 4.019 30.393 1.00 93.44 405 ASN A CA 1
ATOM 3283 C C . ASN A 1 405 ? -12.188 4.508 30.906 1.00 93.44 405 ASN A C 1
ATOM 3285 O O . ASN A 1 405 ? -13.092 3.699 31.097 1.00 93.44 405 ASN A O 1
ATOM 3289 N N . ILE A 1 406 ? -12.326 5.807 31.171 1.00 92.81 406 ILE A N 1
ATOM 3290 C CA . ILE A 1 406 ? -13.544 6.410 31.732 1.00 92.81 406 ILE A CA 1
ATOM 3291 C C . ILE A 1 406 ? -14.156 7.353 30.700 1.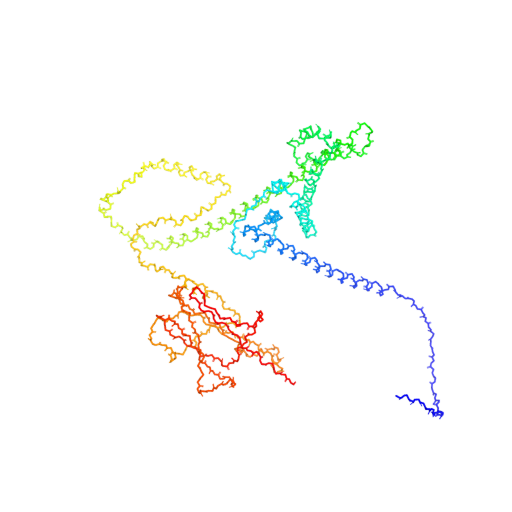00 92.81 406 ILE A C 1
ATOM 3293 O O . ILE A 1 406 ? -13.463 8.180 30.111 1.00 92.81 406 ILE A O 1
ATOM 3297 N N . TYR A 1 407 ? -15.460 7.229 30.497 1.00 92.69 407 TYR A N 1
ATOM 3298 C CA . TYR A 1 407 ? -16.208 7.829 29.406 1.00 92.69 407 TYR A CA 1
ATOM 3299 C C . TYR A 1 407 ? -17.119 8.939 29.924 1.00 92.69 407 TYR A C 1
ATOM 3301 O O . TYR A 1 407 ? -17.999 8.713 30.757 1.00 92.69 407 TYR A O 1
ATOM 3309 N N . TYR A 1 408 ? -16.929 10.130 29.365 1.00 90.44 408 TYR A N 1
ATOM 3310 C CA . TYR A 1 408 ? -17.644 11.360 29.675 1.00 90.44 408 TYR A CA 1
ATOM 3311 C C . TYR A 1 408 ? -18.241 11.981 28.394 1.00 90.44 408 TYR A C 1
ATOM 3313 O O . TYR A 1 408 ? -17.703 12.969 27.883 1.00 90.44 408 TYR A O 1
ATOM 3321 N N . PRO A 1 409 ? -19.363 11.444 27.866 1.00 87.25 409 PRO A N 1
ATOM 3322 C CA . PRO A 1 409 ? -20.019 11.954 26.652 1.00 87.25 409 PRO A CA 1
ATOM 3323 C C . PRO A 1 409 ? -20.296 13.463 26.657 1.00 87.25 409 PRO A C 1
ATOM 3325 O O . PRO A 1 409 ? -20.155 14.136 25.645 1.00 87.25 409 PRO A O 1
ATOM 3328 N N . GLN A 1 410 ? -20.619 14.020 27.824 1.00 83.69 410 GLN A N 1
ATOM 3329 C CA . GLN A 1 410 ? -20.986 15.436 27.970 1.00 83.69 410 GLN A CA 1
ATOM 3330 C C . GLN A 1 410 ? -19.770 16.378 28.107 1.00 83.69 410 GLN A C 1
ATOM 3332 O O . GLN A 1 410 ? -19.937 17.594 28.140 1.00 83.69 410 GLN A O 1
ATOM 3337 N N . LEU A 1 411 ? -18.538 15.850 28.181 1.00 82.81 411 LEU A N 1
ATOM 3338 C CA . LEU A 1 411 ? -17.310 16.652 28.330 1.00 82.81 411 LEU A CA 1
ATOM 3339 C C . LEU A 1 411 ? -16.530 16.863 27.022 1.00 82.81 411 LEU A C 1
ATOM 3341 O O . LEU A 1 411 ? -15.451 17.449 27.064 1.00 82.81 411 LEU A O 1
ATOM 3345 N N . ILE A 1 412 ? -17.059 16.447 25.866 1.00 78.12 412 ILE A N 1
ATOM 3346 C CA . ILE A 1 412 ? -16.360 16.527 24.565 1.00 78.12 412 ILE A CA 1
ATOM 3347 C C . ILE A 1 412 ? -15.923 17.966 24.223 1.00 78.12 412 ILE A C 1
ATOM 3349 O O . ILE A 1 412 ? -14.816 18.164 23.732 1.00 78.12 412 ILE A O 1
ATOM 3353 N N . ASN A 1 413 ? -16.747 18.971 24.547 1.00 72.69 413 ASN A N 1
ATOM 3354 C CA . ASN A 1 413 ? -16.494 20.389 24.238 1.00 72.69 413 ASN A CA 1
ATOM 3355 C C . ASN A 1 413 ? -16.096 21.234 25.466 1.00 72.69 413 ASN A C 1
ATOM 3357 O O . ASN A 1 413 ? -16.058 22.465 25.395 1.00 72.69 413 ASN A O 1
ATOM 3361 N N . SER A 1 414 ? -15.827 20.603 26.614 1.00 77.50 414 SER A N 1
ATOM 3362 C CA . SER A 1 414 ? -15.481 21.320 27.845 1.00 77.50 414 SER A CA 1
ATOM 3363 C C . SER A 1 414 ? -13.988 21.645 27.907 1.00 77.50 414 SER A C 1
ATOM 3365 O O . SER A 1 414 ? -13.139 20.808 27.619 1.00 77.50 414 SER A O 1
ATOM 3367 N N . LYS A 1 415 ? -13.646 22.858 28.363 1.00 77.94 415 LYS A N 1
ATOM 3368 C CA . LYS A 1 415 ? -12.249 23.251 28.642 1.00 77.94 415 LYS A CA 1
ATOM 3369 C C . LYS A 1 415 ? -11.698 22.634 29.933 1.00 77.94 415 LYS A C 1
ATOM 3371 O O . LYS A 1 415 ? -10.490 22.671 30.154 1.00 77.94 415 LYS A O 1
ATOM 3376 N N . LYS A 1 416 ? -12.562 22.114 30.811 1.00 83.06 416 LYS A N 1
ATOM 3377 C CA . LYS A 1 416 ? -12.156 21.491 32.076 1.00 83.06 416 LYS A CA 1
ATOM 3378 C C . LYS A 1 416 ? -12.021 19.981 31.865 1.00 83.06 416 LYS A C 1
ATOM 3380 O O . LYS A 1 416 ? -12.999 19.324 31.523 1.00 83.06 416 LYS A O 1
ATOM 3385 N N . ALA A 1 417 ? -10.830 19.437 32.102 1.00 86.44 417 ALA A N 1
ATOM 3386 C CA . ALA A 1 417 ? -10.575 18.001 32.010 1.00 86.44 417 ALA A CA 1
ATOM 3387 C C . ALA A 1 417 ? -10.832 17.291 33.357 1.00 86.44 417 ALA A C 1
ATOM 3389 O O . ALA A 1 417 ? -10.564 17.877 34.412 1.00 86.44 417 ALA A O 1
ATOM 3390 N N . PRO A 1 418 ? -11.312 16.034 33.347 1.00 91.00 418 PRO A N 1
ATOM 3391 C CA . PRO A 1 418 ? -11.369 15.206 34.544 1.00 91.00 418 PRO A CA 1
ATOM 3392 C C . PRO A 1 418 ? -9.958 14.912 35.071 1.00 91.00 418 PRO A C 1
ATOM 3394 O O . PRO A 1 418 ? -8.996 14.785 34.313 1.00 91.00 418 PRO A O 1
ATOM 3397 N N . THR A 1 419 ? -9.833 14.802 36.390 1.00 90.38 419 THR A N 1
ATOM 3398 C CA . THR A 1 419 ? -8.562 14.577 37.096 1.00 90.38 419 THR A CA 1
ATOM 3399 C C . THR A 1 419 ? -8.685 13.387 38.038 1.00 90.38 419 THR A C 1
ATOM 3401 O O . THR A 1 419 ? -9.790 12.965 38.362 1.00 90.38 419 THR A O 1
ATOM 3404 N N . TYR A 1 420 ? -7.567 12.822 38.489 1.00 92.69 420 TYR A N 1
ATOM 3405 C CA . TYR A 1 420 ? -7.572 11.759 39.494 1.00 92.69 420 TYR A CA 1
ATOM 3406 C C . TYR A 1 420 ? -6.744 12.157 40.714 1.00 92.69 420 TYR A C 1
ATOM 3408 O O . TYR A 1 420 ? -5.794 12.938 40.622 1.00 92.69 420 TYR A O 1
ATOM 3416 N N . LYS A 1 421 ? -7.097 11.607 41.875 1.00 90.94 421 LYS A N 1
ATOM 3417 C CA . LYS A 1 421 ? -6.387 11.807 43.136 1.00 90.94 421 LYS A CA 1
ATOM 3418 C C . LYS A 1 421 ? -6.258 10.486 43.875 1.00 90.94 421 LYS A C 1
ATOM 3420 O O . LYS A 1 421 ? -7.219 9.737 43.983 1.00 90.94 421 LYS A O 1
ATOM 3425 N N . ILE A 1 422 ? -5.079 10.237 44.431 1.00 89.75 422 ILE A N 1
ATOM 3426 C CA . ILE A 1 422 ? -4.832 9.077 45.288 1.00 89.75 422 ILE A CA 1
ATOM 3427 C C . ILE A 1 422 ? -5.083 9.487 46.741 1.00 89.75 422 ILE A C 1
ATOM 3429 O O . ILE A 1 422 ? -4.497 10.454 47.237 1.00 89.75 422 ILE A O 1
ATOM 3433 N N . VAL A 1 423 ? -5.957 8.751 47.415 1.00 88.38 423 VAL A N 1
ATOM 3434 C CA . VAL A 1 423 ? -6.280 8.875 48.834 1.00 88.38 423 VAL A CA 1
ATOM 3435 C C . VAL A 1 423 ? -5.732 7.637 49.538 1.00 88.38 423 VAL A C 1
ATOM 3437 O O . VAL A 1 423 ? -6.101 6.512 49.219 1.00 88.38 423 VAL A O 1
ATOM 3440 N N . ARG A 1 424 ? -4.812 7.844 50.480 1.00 84.38 424 ARG A N 1
ATOM 3441 C CA . ARG A 1 424 ? -4.251 6.773 51.312 1.00 84.38 424 ARG A CA 1
ATOM 3442 C C . ARG A 1 424 ? -4.966 6.760 52.654 1.00 84.38 424 ARG A C 1
ATOM 3444 O O . ARG A 1 424 ? -4.996 7.790 53.334 1.00 84.38 424 ARG A O 1
ATOM 3451 N N . GLU A 1 425 ? -5.513 5.617 53.038 1.00 70.00 425 GLU A N 1
ATOM 3452 C CA . GLU A 1 425 ? -6.100 5.441 54.363 1.00 70.00 425 GLU A CA 1
ATOM 3453 C C . GLU A 1 425 ? -4.996 5.459 55.440 1.00 70.00 425 GLU A C 1
ATOM 3455 O O . GLU A 1 425 ? -3.896 4.940 55.253 1.00 70.00 425 GLU A O 1
ATOM 3460 N N . GLY A 1 426 ? -5.247 6.137 56.565 1.00 65.88 426 GLY A N 1
ATOM 3461 C CA . GLY A 1 426 ? -4.317 6.180 57.705 1.00 65.88 426 GLY A CA 1
ATOM 3462 C C . GLY A 1 426 ? -3.214 7.252 57.670 1.00 65.88 426 GLY A C 1
ATOM 3463 O O . GLY A 1 426 ? -2.290 7.191 58.477 1.00 65.88 426 GLY A O 1
ATOM 3464 N N . GLY A 1 427 ? -3.266 8.242 56.769 1.00 57.84 427 GLY A N 1
ATOM 3465 C CA . GLY A 1 427 ? -2.380 9.424 56.821 1.00 57.84 427 GLY A CA 1
ATOM 3466 C C . GLY A 1 427 ? -0.889 9.157 56.551 1.00 57.84 427 GLY A C 1
ATOM 3467 O O . GLY A 1 427 ? -0.055 10.056 56.698 1.00 57.84 427 GLY A O 1
ATOM 3468 N N . LYS A 1 428 ? -0.529 7.938 56.131 1.00 60.81 428 LYS A N 1
ATOM 3469 C CA . LYS A 1 428 ? 0.850 7.568 55.797 1.00 60.81 428 LYS A CA 1
ATOM 3470 C C . LYS A 1 428 ? 1.314 8.327 54.545 1.00 60.81 428 LYS A C 1
ATOM 3472 O O . LYS A 1 428 ? 0.674 8.310 53.496 1.00 60.81 428 LYS A O 1
ATOM 3477 N N . ARG A 1 429 ? 2.472 8.991 54.643 1.00 58.00 429 ARG A N 1
ATOM 3478 C CA . ARG A 1 429 ? 3.078 9.787 53.552 1.00 58.00 429 ARG A CA 1
ATOM 3479 C C . ARG A 1 429 ? 3.910 8.966 52.555 1.00 58.00 429 ARG A C 1
ATOM 3481 O O . ARG A 1 429 ? 4.429 9.542 51.602 1.00 58.00 429 ARG A O 1
ATOM 3488 N N . ARG A 1 430 ? 4.093 7.659 52.774 1.00 57.50 430 ARG A N 1
ATOM 3489 C CA . ARG A 1 430 ? 5.032 6.822 52.007 1.00 57.50 430 ARG A CA 1
ATOM 3490 C C . ARG A 1 430 ? 4.495 5.402 51.807 1.00 57.50 430 ARG A C 1
ATOM 3492 O O . ARG A 1 430 ? 3.816 4.889 52.689 1.00 57.50 430 ARG A O 1
ATOM 3499 N N . TRP A 1 431 ? 4.861 4.806 50.675 1.00 55.62 431 TRP A N 1
ATOM 3500 C CA . TRP A 1 431 ? 4.639 3.404 50.324 1.00 55.62 431 TRP A CA 1
ATOM 3501 C C . TRP A 1 431 ? 5.415 2.503 51.300 1.00 55.62 431 TRP A C 1
ATOM 3503 O O . TRP A 1 431 ? 6.630 2.633 51.419 1.00 55.62 431 TRP A O 1
ATOM 3513 N N . TYR A 1 432 ? 4.742 1.608 52.017 1.00 50.72 432 TYR A N 1
ATOM 3514 C CA . TYR A 1 432 ? 5.386 0.524 52.764 1.00 50.72 432 TYR A CA 1
ATOM 3515 C C . TYR A 1 432 ? 4.502 -0.722 52.642 1.00 50.72 432 TYR A C 1
ATOM 3517 O O . TYR A 1 432 ? 3.446 -0.774 53.253 1.00 50.72 432 TYR A O 1
ATOM 3525 N N . GLY A 1 433 ? 4.935 -1.725 51.873 1.00 57.09 433 GLY A N 1
ATOM 3526 C CA . GLY A 1 433 ? 4.262 -3.030 51.789 1.00 57.09 433 GLY A CA 1
ATOM 3527 C C . GLY A 1 433 ? 3.241 -3.181 50.653 1.00 57.09 433 GLY A C 1
ATOM 3528 O O . GLY A 1 433 ? 3.332 -2.512 49.627 1.00 57.09 433 GLY A O 1
ATOM 3529 N N . ASN A 1 434 ? 2.302 -4.114 50.838 1.00 60.72 434 ASN A N 1
ATOM 3530 C CA . ASN A 1 434 ? 1.152 -4.369 49.958 1.00 60.72 434 ASN A CA 1
ATOM 3531 C C . ASN A 1 434 ? -0.071 -3.535 50.382 1.00 60.72 434 ASN A C 1
ATOM 3533 O O . ASN A 1 434 ? -1.200 -3.999 50.260 1.00 60.72 434 ASN A O 1
ATOM 3537 N N . ASP A 1 435 ? 0.156 -2.341 50.931 1.00 72.75 435 ASP A N 1
ATOM 3538 C CA . ASP A 1 435 ? -0.927 -1.460 51.364 1.00 72.75 435 ASP A CA 1
ATOM 3539 C C . ASP A 1 435 ? -1.791 -1.078 50.145 1.00 72.75 435 ASP A C 1
ATOM 3541 O O . ASP A 1 435 ? -1.291 -0.873 49.035 1.00 72.75 435 ASP A O 1
ATOM 3545 N N . GLU A 1 436 ? -3.103 -1.016 50.346 1.00 82.81 436 GLU A N 1
ATOM 3546 C CA . GLU A 1 436 ? -4.072 -0.590 49.337 1.00 82.81 436 GLU A CA 1
ATOM 3547 C C . GLU A 1 436 ? -4.319 0.921 49.469 1.00 82.81 436 GLU A C 1
ATOM 3549 O O . GLU A 1 436 ? -4.262 1.497 50.558 1.00 82.81 436 GLU A O 1
ATOM 3554 N N . CYS A 1 437 ? -4.578 1.596 48.354 1.00 87.81 437 CYS A N 1
ATOM 3555 C CA . CYS A 1 437 ? -4.985 2.994 48.319 1.00 87.81 437 CYS A CA 1
ATOM 3556 C C . CYS A 1 437 ? -6.171 3.191 47.378 1.00 87.81 437 CYS A C 1
ATOM 3558 O O . CYS A 1 437 ? -6.482 2.351 46.537 1.00 87.81 437 CYS A O 1
ATOM 3560 N N . ILE A 1 438 ? -6.851 4.322 47.528 1.00 90.12 438 ILE A N 1
ATOM 3561 C CA . ILE A 1 438 ? -8.065 4.620 46.778 1.00 90.12 438 ILE A CA 1
ATOM 3562 C C . ILE A 1 438 ? -7.731 5.654 45.715 1.00 90.12 438 ILE A C 1
ATOM 3564 O O . ILE A 1 438 ? -7.283 6.759 46.027 1.00 90.12 438 ILE A O 1
ATOM 3568 N N . ILE A 1 439 ? -7.950 5.310 44.451 1.00 92.00 439 ILE A N 1
ATOM 3569 C CA . ILE A 1 439 ? -7.871 6.263 43.347 1.00 92.00 439 ILE A CA 1
ATOM 3570 C C . ILE A 1 439 ? -9.264 6.830 43.084 1.00 92.00 439 ILE A C 1
ATOM 3572 O O . ILE A 1 439 ? -10.184 6.096 42.744 1.00 92.00 439 ILE A O 1
ATOM 3576 N N . VAL A 1 440 ? -9.415 8.141 43.263 1.00 92.62 440 VAL A N 1
ATOM 3577 C CA . VAL A 1 440 ? -10.665 8.879 43.057 1.00 92.62 440 VAL A CA 1
ATOM 3578 C C . VAL A 1 440 ? -10.550 9.682 41.771 1.00 92.62 440 VAL A C 1
ATOM 3580 O O . VAL A 1 440 ? -9.692 10.560 41.664 1.00 92.62 440 VAL A O 1
ATOM 3583 N N . PHE A 1 441 ? -11.416 9.403 40.806 1.00 93.69 441 PHE A N 1
ATOM 3584 C CA . PHE A 1 441 ? -11.571 10.174 39.582 1.00 93.69 441 PHE A CA 1
ATOM 3585 C C . PHE A 1 441 ? -12.632 11.244 39.788 1.00 93.69 441 PHE A C 1
ATOM 3587 O O . PHE A 1 441 ? -13.752 10.951 40.199 1.00 93.69 441 PHE A O 1
ATOM 3594 N N . LYS A 1 442 ? -12.257 12.483 39.491 1.00 90.81 442 LYS A N 1
ATOM 3595 C CA . LYS A 1 442 ? -13.085 13.670 39.643 1.00 90.81 442 LYS A CA 1
ATOM 3596 C C . LYS A 1 442 ? -13.349 14.298 38.298 1.00 90.81 442 LYS A C 1
ATOM 3598 O O . LYS A 1 442 ? -12.407 14.638 37.576 1.00 90.81 442 LYS A O 1
ATOM 3603 N N . ALA A 1 443 ? -14.618 14.488 37.987 1.00 87.81 443 ALA A N 1
ATOM 3604 C CA . ALA A 1 443 ? -15.046 15.099 36.745 1.00 87.81 443 ALA A CA 1
ATOM 3605 C C . ALA A 1 443 ? -15.641 16.493 37.003 1.00 87.81 443 ALA A C 1
ATOM 3607 O O . ALA A 1 443 ? -16.312 16.703 38.012 1.00 87.81 443 ALA A O 1
ATOM 3608 N N . PRO A 1 444 ? -15.374 17.474 36.128 1.00 77.12 444 PRO A N 1
ATOM 3609 C CA . PRO A 1 444 ? -15.947 18.805 36.255 1.00 77.12 444 PRO A CA 1
ATOM 3610 C C . PRO A 1 444 ? -17.389 18.829 35.735 1.00 77.12 444 PRO A C 1
ATOM 3612 O O . PRO A 1 444 ? -17.594 18.579 34.555 1.00 77.12 444 PRO A O 1
ATOM 3615 N N . ASP A 1 445 ? -18.341 19.223 36.587 1.00 72.50 445 ASP A N 1
ATOM 3616 C CA . ASP A 1 445 ? -19.765 19.447 36.276 1.00 72.50 445 ASP A CA 1
ATOM 3617 C C . ASP A 1 445 ? -20.533 18.179 35.784 1.00 72.50 445 ASP A C 1
ATOM 3619 O O . ASP A 1 445 ? -20.008 17.326 35.076 1.00 72.50 445 ASP A O 1
ATOM 3623 N N . TYR A 1 446 ? -21.808 18.034 36.174 1.00 79.25 446 TYR A N 1
ATOM 3624 C CA . TYR A 1 446 ? -22.756 16.950 35.809 1.00 79.25 446 TYR A CA 1
ATOM 3625 C C . TYR A 1 446 ? -22.401 15.491 36.148 1.00 79.25 446 TYR A C 1
ATOM 3627 O O . TYR A 1 446 ? -23.326 14.685 36.220 1.00 79.25 446 TYR A O 1
ATOM 3635 N N . TYR A 1 447 ? -21.137 15.126 36.359 1.00 87.94 447 TYR A N 1
ATOM 3636 C CA . TYR A 1 447 ? -20.714 13.748 36.627 1.00 87.94 447 TYR A CA 1
ATOM 3637 C C . TYR A 1 447 ? -20.408 13.486 38.100 1.00 87.94 447 TYR A C 1
ATOM 3639 O O . TYR A 1 447 ? -19.896 14.344 38.815 1.00 87.94 447 TYR A O 1
ATOM 3647 N N . GLN A 1 448 ? -20.691 12.257 38.521 1.00 89.81 448 GLN A N 1
ATOM 3648 C CA . GLN A 1 448 ? -20.336 11.722 39.828 1.00 89.81 448 GLN A CA 1
ATOM 3649 C C . GLN A 1 448 ? -18.846 11.330 39.872 1.00 89.81 448 GLN A C 1
ATOM 3651 O O . GLN A 1 448 ? -18.347 10.675 38.953 1.00 89.81 448 GLN A O 1
ATOM 3656 N N . ASP A 1 449 ? -18.151 11.681 40.961 1.00 90.62 449 ASP A N 1
ATOM 3657 C CA . ASP A 1 449 ? -16.803 11.171 41.259 1.00 90.62 449 ASP A CA 1
ATOM 3658 C C . ASP A 1 449 ? -16.865 9.645 41.449 1.00 90.62 449 ASP A C 1
ATOM 3660 O O . ASP A 1 449 ? -17.697 9.173 42.223 1.00 90.62 449 ASP A O 1
ATOM 3664 N N . ILE A 1 450 ? -15.981 8.886 40.796 1.00 91.56 450 ILE A N 1
ATOM 3665 C CA . ILE A 1 450 ? -15.877 7.423 40.955 1.00 91.56 450 ILE A CA 1
ATOM 3666 C C . ILE A 1 450 ? -14.550 7.053 41.609 1.00 91.56 450 ILE A C 1
ATOM 3668 O O . ILE A 1 450 ? -13.521 7.673 41.334 1.00 91.56 450 ILE A O 1
ATOM 3672 N N . ALA A 1 451 ? -14.552 6.037 42.467 1.00 92.75 451 ALA A N 1
ATOM 3673 C CA . ALA A 1 451 ? -13.367 5.629 43.209 1.00 92.75 451 ALA A CA 1
ATOM 3674 C C . ALA A 1 451 ? -13.125 4.122 43.124 1.00 92.75 451 ALA A C 1
ATOM 3676 O O . ALA A 1 451 ? -14.073 3.342 43.123 1.00 92.75 451 ALA A O 1
ATOM 3677 N N . PHE A 1 452 ? -11.855 3.719 43.091 1.00 92.31 452 PHE A N 1
ATOM 3678 C CA . PHE A 1 452 ? -11.440 2.316 43.042 1.00 92.31 452 PHE A CA 1
ATOM 3679 C C . PHE A 1 452 ? -10.349 2.022 44.065 1.00 92.31 452 PHE A C 1
ATOM 3681 O O . PHE A 1 452 ? -9.478 2.864 44.303 1.00 92.31 452 PHE A O 1
ATOM 3688 N N . ARG A 1 453 ? -10.351 0.805 44.614 1.00 90.12 453 ARG A N 1
ATOM 3689 C CA . ARG A 1 453 ? -9.318 0.335 45.547 1.00 90.12 453 ARG A CA 1
ATOM 3690 C C . ARG A 1 453 ? -8.181 -0.362 44.798 1.00 90.12 453 ARG A C 1
ATOM 3692 O O . ARG A 1 453 ? -8.374 -1.440 44.255 1.00 90.12 453 ARG A O 1
ATOM 3699 N N . ILE A 1 454 ? -6.998 0.242 44.757 1.00 91.00 454 ILE A N 1
ATOM 3700 C CA . ILE A 1 454 ? -5.816 -0.253 44.031 1.00 91.00 454 ILE A CA 1
ATOM 3701 C C . ILE A 1 454 ? -4.638 -0.504 44.981 1.00 91.00 454 ILE A C 1
ATOM 3703 O O . ILE A 1 454 ? -4.632 -0.045 46.116 1.00 91.00 454 ILE A O 1
ATOM 3707 N N . LEU A 1 455 ? -3.594 -1.194 44.516 1.00 88.94 455 LEU A N 1
ATOM 3708 C CA . LEU A 1 455 ? -2.357 -1.368 45.293 1.00 88.94 455 LEU A CA 1
ATOM 3709 C C . LEU A 1 455 ? -1.517 -0.077 45.325 1.00 88.94 455 LEU A C 1
ATOM 3711 O O . LEU A 1 455 ? -1.258 0.531 44.283 1.00 88.94 455 LEU A O 1
ATOM 3715 N N . ASP A 1 456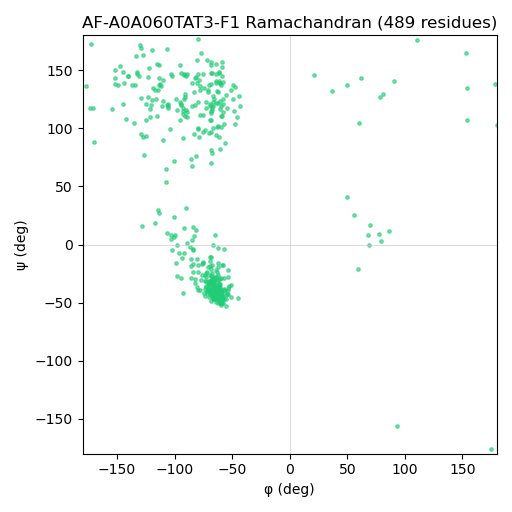 ? -1.006 0.298 46.501 1.00 86.62 456 ASP A N 1
ATOM 3716 C CA . ASP A 1 456 ? -0.130 1.459 46.704 1.00 86.62 456 ASP A CA 1
ATOM 3717 C C . ASP A 1 456 ? 1.342 1.104 46.453 1.00 86.62 456 ASP A C 1
ATOM 3719 O O . ASP A 1 456 ? 2.166 0.982 47.362 1.00 86.62 456 ASP A O 1
ATOM 3723 N N . ARG A 1 457 ? 1.691 0.934 45.176 1.00 86.00 457 ARG A N 1
ATOM 3724 C CA . ARG A 1 457 ? 3.078 0.749 44.724 1.00 86.00 457 ARG A CA 1
ATOM 3725 C C . ARG A 1 457 ? 3.526 1.912 43.844 1.00 86.00 457 ARG A C 1
ATOM 3727 O O . ARG A 1 457 ? 2.715 2.583 43.212 1.00 86.00 457 ARG A O 1
ATOM 3734 N N . GLN A 1 458 ? 4.838 2.154 43.786 1.00 85.62 458 GLN A N 1
ATOM 3735 C CA . GLN A 1 458 ? 5.399 3.206 42.934 1.00 85.62 458 GLN A CA 1
ATOM 3736 C C . GLN A 1 458 ? 5.120 2.904 41.456 1.00 85.62 458 GLN A C 1
ATOM 3738 O O . GLN A 1 458 ? 5.373 1.793 40.993 1.00 85.62 458 GLN A O 1
ATOM 3743 N N . TRP A 1 459 ? 4.624 3.894 40.715 1.00 88.75 459 TRP A N 1
ATOM 3744 C CA . TRP A 1 459 ? 4.356 3.759 39.282 1.00 88.75 459 TRP A CA 1
ATOM 3745 C C . TRP A 1 459 ? 5.642 3.941 38.472 1.00 88.75 459 TRP A C 1
ATOM 3747 O O . TRP A 1 459 ? 6.502 4.750 38.833 1.00 88.75 459 TRP A O 1
ATOM 3757 N N . ASP A 1 460 ? 5.776 3.197 37.378 1.00 84.25 460 ASP A N 1
ATOM 3758 C CA . ASP A 1 460 ? 6.858 3.382 36.415 1.00 84.25 460 ASP A CA 1
ATOM 3759 C C . ASP A 1 460 ? 6.531 4.570 35.501 1.00 84.25 460 ASP A C 1
ATOM 3761 O O . ASP A 1 460 ? 5.728 4.460 34.584 1.00 84.25 460 ASP A O 1
ATOM 3765 N N . GLN A 1 461 ? 7.113 5.735 35.792 1.00 76.94 461 GLN A N 1
ATOM 3766 C CA . GLN A 1 461 ? 6.943 6.959 34.996 1.00 76.94 461 GLN A CA 1
ATOM 3767 C C . GLN A 1 461 ? 8.017 7.121 33.910 1.00 76.94 461 GLN A C 1
ATOM 3769 O O . GLN A 1 461 ? 8.208 8.222 33.396 1.00 76.94 461 GLN A O 1
ATOM 3774 N N . SER A 1 462 ? 8.780 6.071 33.598 1.00 73.44 462 SER A N 1
ATOM 3775 C CA . SER A 1 462 ? 9.847 6.177 32.602 1.00 73.44 462 SER A CA 1
ATOM 3776 C C . SER A 1 462 ? 9.265 6.551 31.225 1.00 73.44 462 SER A C 1
ATOM 3778 O O . SER A 1 462 ? 8.156 6.161 30.885 1.00 73.44 462 SER A O 1
ATOM 3780 N N . ALA A 1 463 ? 10.010 7.286 30.398 1.00 60.03 463 ALA A N 1
ATOM 3781 C CA . ALA A 1 463 ? 9.592 7.629 29.029 1.00 60.03 463 ALA A CA 1
ATOM 3782 C C . ALA A 1 463 ? 9.889 6.512 28.003 1.00 60.03 463 ALA A C 1
ATOM 3784 O O . ALA A 1 463 ? 9.768 6.721 26.799 1.00 60.03 463 ALA A O 1
ATOM 3785 N N . HIS A 1 464 ? 10.332 5.338 28.464 1.00 60.38 464 HIS A N 1
ATOM 3786 C CA . HIS A 1 464 ? 10.650 4.212 27.591 1.00 60.38 464 HIS A CA 1
ATOM 3787 C C . HIS A 1 464 ? 9.384 3.635 26.949 1.00 60.38 464 HIS A C 1
ATOM 3789 O O . HIS A 1 464 ? 8.331 3.571 27.575 1.00 60.38 464 HIS A O 1
ATOM 3795 N N . GLU A 1 465 ? 9.522 3.124 25.728 1.00 53.84 465 GLU A N 1
ATOM 3796 C CA . GLU A 1 465 ? 8.447 2.554 24.897 1.00 53.84 465 GLU A CA 1
ATOM 3797 C C . GLU A 1 465 ? 7.626 1.451 25.608 1.00 53.84 465 GLU A C 1
ATOM 3799 O O . GLU A 1 465 ? 6.458 1.229 25.303 1.00 53.84 465 GLU A O 1
ATOM 3804 N N . ASN A 1 466 ? 8.202 0.818 26.638 1.00 56.62 466 ASN A N 1
ATOM 3805 C CA . ASN A 1 466 ? 7.576 -0.231 27.452 1.00 56.62 466 ASN A CA 1
ATOM 3806 C C . ASN A 1 466 ? 7.058 0.221 28.837 1.00 56.62 466 ASN A C 1
ATOM 3808 O O . ASN A 1 466 ? 6.444 -0.581 29.555 1.00 56.62 466 ASN A O 1
ATOM 3812 N N . ALA A 1 467 ? 7.299 1.478 29.223 1.00 59.81 467 ALA A N 1
ATOM 3813 C CA . ALA A 1 467 ? 7.124 1.996 30.584 1.00 59.81 467 ALA A CA 1
ATOM 3814 C C . ALA A 1 467 ? 5.661 2.106 31.043 1.00 59.81 467 ALA A C 1
ATOM 3816 O O . ALA A 1 467 ? 5.378 2.190 32.232 1.00 59.81 467 ALA A O 1
ATOM 3817 N N . GLY A 1 468 ? 4.699 2.014 30.124 1.00 67.88 468 GLY A N 1
ATOM 3818 C CA . GLY A 1 468 ? 3.307 1.706 30.456 1.00 67.88 468 GLY A CA 1
ATOM 3819 C C . GLY A 1 468 ? 2.522 2.780 31.218 1.00 67.88 468 GLY A C 1
ATOM 3820 O O . GLY A 1 468 ? 1.346 2.530 31.473 1.00 67.88 468 GLY A O 1
ATOM 3821 N N . PHE A 1 469 ? 3.110 3.938 31.555 1.00 84.81 469 PHE A N 1
ATOM 3822 C CA . PHE A 1 469 ? 2.379 5.095 32.079 1.00 84.81 469 PHE A CA 1
ATOM 3823 C C . PHE A 1 469 ? 1.816 5.951 30.941 1.00 84.81 469 PHE A C 1
ATOM 3825 O O . PHE A 1 469 ? 2.554 6.485 30.118 1.00 84.81 469 PHE A O 1
ATOM 3832 N N . TYR A 1 470 ? 0.496 6.096 30.905 1.00 85.88 470 TYR A N 1
ATOM 3833 C CA . TYR A 1 470 ? -0.227 6.887 29.917 1.00 85.88 470 TYR A CA 1
ATOM 3834 C C . TYR A 1 470 ? -1.439 7.535 30.585 1.00 85.88 470 TYR A C 1
ATOM 3836 O O . TYR A 1 470 ? -2.293 6.832 31.113 1.00 85.88 470 TYR A O 1
ATOM 3844 N N . SER A 1 471 ? -1.519 8.866 30.563 1.00 89.44 471 SER A N 1
ATOM 3845 C CA . SER A 1 471 ? -2.643 9.628 31.113 1.00 89.44 471 SER A CA 1
ATOM 3846 C C . SER A 1 471 ? -3.043 10.723 30.130 1.00 89.44 471 SER A C 1
ATOM 3848 O O . SER A 1 471 ? -2.340 11.727 30.018 1.00 89.44 471 SER A O 1
ATOM 3850 N N . LYS A 1 472 ? -4.154 10.545 29.409 1.00 89.88 472 LYS A N 1
ATOM 3851 C CA . LYS A 1 472 ? -4.654 11.531 28.434 1.00 89.88 472 LYS A CA 1
ATOM 3852 C C . LYS A 1 472 ? -6.182 11.571 28.437 1.00 89.88 472 LYS A C 1
ATOM 3854 O O . LYS A 1 472 ? -6.824 10.523 28.486 1.00 89.88 472 LYS A O 1
ATOM 3859 N N . PHE A 1 473 ? -6.746 12.775 28.362 1.00 90.50 473 PHE A N 1
ATOM 3860 C CA . PHE A 1 473 ? -8.169 13.006 28.116 1.00 90.50 473 PHE A CA 1
ATOM 3861 C C . PHE A 1 473 ? -8.349 13.526 26.688 1.00 90.50 473 PHE A C 1
ATOM 3863 O O . PHE A 1 473 ? -7.772 14.554 26.338 1.00 90.50 473 PHE A O 1
ATOM 3870 N N . GLU A 1 474 ? -9.100 12.805 25.861 1.00 88.06 474 GLU A N 1
ATOM 3871 C CA . GLU A 1 474 ? -9.333 13.151 24.456 1.00 88.06 474 GLU A CA 1
ATOM 3872 C C . GLU A 1 474 ? -10.717 12.658 24.026 1.00 88.06 474 GLU A C 1
ATOM 3874 O O . GLU A 1 474 ? -11.119 11.555 24.392 1.00 88.06 474 GLU A O 1
ATOM 3879 N N . ASN A 1 475 ? -11.454 13.483 23.275 1.00 86.06 475 ASN A N 1
ATOM 3880 C CA . ASN A 1 475 ? -12.776 13.155 22.723 1.00 86.06 475 ASN A CA 1
ATOM 3881 C C . ASN A 1 475 ? -13.767 12.581 23.756 1.00 86.06 475 ASN A C 1
ATOM 3883 O O . ASN A 1 475 ? -14.486 11.628 23.475 1.00 86.06 475 ASN A O 1
ATOM 3887 N N . GLY A 1 476 ? -13.788 13.134 24.974 1.00 87.12 476 GLY A N 1
ATOM 3888 C CA . GLY A 1 476 ? -14.684 12.673 26.038 1.00 87.12 476 GLY A CA 1
ATOM 3889 C C . GLY A 1 476 ? -14.246 11.382 26.739 1.00 87.12 476 GLY A C 1
ATOM 3890 O O . GLY A 1 476 ? -15.007 10.866 27.550 1.00 87.12 476 GLY A O 1
ATOM 3891 N N . VAL A 1 477 ? -13.039 10.858 26.494 1.00 91.44 477 VAL A N 1
ATOM 3892 C CA . VAL A 1 477 ? -12.522 9.648 27.159 1.00 91.44 477 VAL A CA 1
ATOM 3893 C C . VAL A 1 477 ? -11.245 9.961 27.939 1.00 91.44 477 VAL A C 1
ATOM 3895 O O . VAL A 1 477 ? -10.264 10.453 27.382 1.00 91.44 477 VAL A O 1
ATOM 3898 N N . LEU A 1 478 ? -11.240 9.655 29.239 1.00 92.31 478 LEU A N 1
ATOM 3899 C CA . LEU A 1 478 ? -10.055 9.693 30.097 1.00 92.31 478 LEU A CA 1
ATOM 3900 C C . LEU A 1 478 ? -9.406 8.310 30.112 1.00 92.31 478 LEU A C 1
ATOM 3902 O O . LEU A 1 478 ? -9.984 7.355 30.627 1.00 92.31 478 LEU A O 1
ATOM 3906 N N . ARG A 1 479 ? -8.189 8.220 29.581 1.00 93.00 479 ARG A N 1
ATOM 3907 C CA . ARG A 1 479 ? -7.374 7.003 29.593 1.00 93.00 479 ARG A CA 1
ATOM 3908 C C . ARG A 1 479 ? -6.253 7.165 30.610 1.00 93.00 479 ARG A C 1
ATOM 3910 O O . ARG A 1 479 ? -5.409 8.042 30.430 1.00 93.00 479 ARG A O 1
ATOM 3917 N N . LEU A 1 480 ? -6.245 6.326 31.643 1.00 92.88 480 LEU A N 1
ATOM 3918 C CA . LEU A 1 480 ? -5.192 6.235 32.653 1.00 92.88 480 LEU A CA 1
ATOM 3919 C C . LEU A 1 480 ? -4.677 4.794 32.740 1.00 92.88 480 LEU A C 1
ATOM 3921 O O . LEU A 1 480 ? -5.327 3.916 33.303 1.00 92.88 480 LEU A O 1
ATOM 3925 N N . ASN A 1 481 ? -3.473 4.573 32.227 1.00 91.56 481 ASN A N 1
ATOM 3926 C CA . ASN A 1 481 ? -2.781 3.293 32.248 1.00 91.56 481 ASN A CA 1
ATOM 3927 C C . ASN A 1 481 ? -1.486 3.469 33.019 1.00 91.56 481 ASN A C 1
ATOM 3929 O O . ASN A 1 481 ? -0.768 4.441 32.795 1.00 91.56 481 ASN A O 1
ATOM 3933 N N . PHE A 1 482 ? -1.169 2.543 33.911 1.00 91.00 482 PHE A N 1
ATOM 3934 C CA . PHE A 1 482 ? 0.114 2.551 34.596 1.00 91.00 482 PHE A CA 1
ATOM 3935 C C . PHE A 1 482 ? 0.526 1.142 34.996 1.00 91.00 482 PHE A C 1
ATOM 3937 O O . PHE A 1 482 ? -0.307 0.277 35.274 1.00 91.00 482 PHE A O 1
ATOM 3944 N N . LYS A 1 483 ? 1.839 0.927 35.047 1.00 89.88 483 LYS A N 1
ATOM 3945 C CA . LYS A 1 483 ? 2.460 -0.271 35.607 1.00 89.88 483 LYS A CA 1
ATOM 3946 C C . LYS A 1 483 ? 3.239 0.100 36.860 1.00 89.88 483 LYS A C 1
ATOM 3948 O O . LYS A 1 483 ? 3.687 1.238 37.022 1.00 89.88 483 LYS A O 1
ATOM 3953 N N . PHE A 1 484 ? 3.404 -0.861 37.751 1.00 88.31 484 PHE A N 1
ATOM 3954 C CA . PHE A 1 484 ? 4.231 -0.723 38.931 1.00 88.31 484 PHE A CA 1
ATOM 3955 C C . PHE A 1 484 ? 5.703 -0.892 38.582 1.00 88.31 484 PHE A C 1
ATOM 3957 O O . PHE A 1 484 ? 6.091 -1.734 37.772 1.00 88.31 484 PHE A O 1
ATOM 3964 N N . LYS A 1 485 ? 6.542 -0.086 39.229 1.00 84.50 485 LYS A N 1
ATOM 3965 C CA . LYS A 1 485 ? 7.988 -0.168 39.090 1.00 84.50 485 LYS A CA 1
ATOM 3966 C C . LYS A 1 485 ? 8.478 -1.496 39.662 1.00 84.50 485 LYS A C 1
ATOM 3968 O O . LYS A 1 485 ? 8.237 -1.804 40.831 1.00 84.50 485 LYS A O 1
ATOM 3973 N N . ARG A 1 486 ? 9.207 -2.266 38.852 1.00 77.25 486 ARG A N 1
ATOM 3974 C CA . ARG A 1 486 ? 9.812 -3.527 39.295 1.00 77.25 486 ARG A CA 1
ATOM 3975 C C . ARG A 1 486 ? 10.902 -3.246 40.327 1.00 77.25 486 ARG A C 1
ATOM 3977 O O . ARG A 1 486 ? 11.862 -2.524 40.057 1.00 77.25 486 ARG A O 1
ATOM 3984 N N . MET A 1 487 ? 10.758 -3.832 41.509 1.00 68.56 487 MET A N 1
ATOM 3985 C CA . MET A 1 487 ? 11.779 -3.802 42.553 1.00 68.56 487 MET A CA 1
ATOM 3986 C C . MET A 1 487 ? 12.788 -4.916 42.257 1.00 68.56 487 MET A C 1
ATOM 3988 O O . MET A 1 487 ? 12.571 -6.070 42.614 1.00 68.56 487 MET A O 1
ATOM 3992 N N . VAL A 1 488 ? 13.888 -4.597 41.570 1.00 64.56 488 VAL A N 1
ATOM 3993 C CA . VAL A 1 488 ? 14.973 -5.568 41.370 1.00 64.56 488 VAL A CA 1
ATOM 3994 C C . VAL A 1 488 ? 15.786 -5.647 42.658 1.00 64.56 488 VAL A C 1
ATOM 3996 O O . VAL A 1 488 ? 16.470 -4.692 43.025 1.00 64.56 488 VAL A O 1
ATOM 3999 N N . TYR A 1 489 ? 15.720 -6.784 43.350 1.00 59.22 489 TYR A N 1
ATOM 4000 C CA . TYR A 1 489 ? 16.599 -7.043 44.485 1.00 59.22 489 TYR A CA 1
ATOM 4001 C C . TYR A 1 489 ? 18.032 -7.222 43.971 1.00 59.22 489 TYR A C 1
ATOM 4003 O O . TYR A 1 489 ? 18.357 -8.232 43.343 1.00 59.22 489 TYR A O 1
ATOM 4011 N N . ARG A 1 490 ? 18.890 -6.230 44.210 1.00 52.75 490 ARG A N 1
ATOM 4012 C CA . ARG A 1 490 ? 20.325 -6.335 43.944 1.00 52.75 490 ARG A CA 1
ATOM 4013 C C . ARG A 1 490 ? 20.978 -6.902 45.204 1.00 52.75 490 ARG A C 1
ATOM 4015 O O . ARG A 1 490 ? 20.890 -6.273 46.254 1.00 52.75 490 ARG A O 1
ATOM 4022 N N . LYS A 1 491 ? 21.525 -8.116 45.101 1.00 47.78 491 LYS A N 1
ATOM 4023 C CA . LYS A 1 491 ? 22.279 -8.758 46.186 1.00 47.78 491 LYS A CA 1
ATOM 4024 C C . LYS A 1 491 ? 23.594 -8.046 46.455 1.00 47.78 491 LYS A C 1
ATOM 4026 O O . LYS A 1 491 ? 24.198 -7.573 45.464 1.00 47.78 491 LYS A O 1
#

pLDDT: mean 73.45, std 16.78, range [29.52, 94.06]

Organism: Blastobotrys adeninivorans (NCBI:txid409370)